Protein AF-A0A9W8H7Q9-F1 (afdb_monomer_lite)

pLDDT: mean 82.77, std 19.24, range [24.05, 98.38]

Foldseek 3Di:
DEKEAEPLQLLVLLLCLQQVVSVVPYDYHYDYPAFIWDDDPNDIDTHDLRVSCVCCVPRNVVQCADDPVLNVQLSVLLVLLPDDDLVSLLVVLVVQLVCQPPALASGDPDHHSSLSNSLSSCQVVLLPDDLQVLLVSLRSNNNNLVSCVVGDPSSCVSSVHDDRDHDSDDPDDDDPDDDDDDDDDDDDDDDDDDDDDDDDDDDDDDDDDDDDDDPDPLPDQDPLQWFKAKKFWADWDQDPQDQQKIWTFIQQVDPGTFTAIDRCNLADPPVRRHGAIFMKGQAEDWDDDPNDTGRIYTAWDAAPVRNHIWGQHADPPGDRNQTKDWAPCPPRHHDNHDDVVSCSCVVFVVQWDADQVQFTFGQDPVRDTTTTHGPNHTGGTDFHHDNDPPQGDDPCLLVLLLVLLVVLLVLLVVQPDPPFPVSVVSNVLSVQLNVLSVVDPDQVSSCVSSVQDGSSSSSVVSVVSSVVSVVCSVVVVSDDDPDHDDPPPPVDPDPDPPDD

Structure (mmCIF, N/CA/C/O backbone):
data_AF-A0A9W8H7Q9-F1
#
_entry.id   AF-A0A9W8H7Q9-F1
#
loop_
_atom_site.group_PDB
_atom_site.id
_atom_site.type_symbol
_atom_site.label_atom_id
_atom_site.label_alt_id
_atom_site.label_comp_id
_atom_site.label_asym_id
_atom_site.label_entity_id
_atom_site.label_seq_id
_atom_site.pdbx_PDB_ins_code
_atom_site.Cartn_x
_atom_site.Cartn_y
_atom_site.Cartn_z
_atom_site.occupancy
_atom_site.B_iso_or_equiv
_atom_site.auth_seq_id
_atom_site.auth_comp_id
_atom_site.auth_asym_id
_atom_site.auth_atom_id
_atom_site.pdbx_PDB_model_num
ATOM 1 N N . MET A 1 1 ? -44.381 7.129 5.280 1.00 73.38 1 MET A N 1
ATOM 2 C CA . MET A 1 1 ? -42.991 7.077 4.782 1.00 73.38 1 MET A CA 1
ATOM 3 C C . MET A 1 1 ? -42.941 5.953 3.773 1.00 73.38 1 MET A C 1
ATOM 5 O O . MET A 1 1 ? -43.481 4.890 4.063 1.00 73.38 1 MET A O 1
ATOM 9 N N . SER A 1 2 ? -42.397 6.198 2.588 1.00 77.12 2 SER A N 1
ATOM 10 C CA . SER A 1 2 ? -42.351 5.195 1.519 1.00 77.12 2 SER A CA 1
ATOM 11 C C . SER A 1 2 ? -40.926 5.067 1.012 1.00 77.12 2 SER A C 1
ATOM 13 O O . SER A 1 2 ? -40.323 6.066 0.605 1.00 77.12 2 SER A O 1
ATOM 15 N N . ALA A 1 3 ? -40.406 3.846 1.035 1.00 80.56 3 ALA A N 1
ATOM 16 C CA . ALA A 1 3 ? -39.130 3.496 0.440 1.00 80.56 3 ALA A CA 1
ATOM 17 C C . ALA A 1 3 ? -39.397 2.688 -0.830 1.00 80.56 3 ALA A C 1
ATOM 19 O O . ALA A 1 3 ? -40.058 1.655 -0.790 1.00 80.56 3 ALA A O 1
ATOM 20 N N . PHE A 1 4 ? -38.858 3.142 -1.954 1.00 84.62 4 PHE A N 1
ATOM 21 C CA . PHE A 1 4 ? -38.857 2.373 -3.191 1.00 84.62 4 PHE A CA 1
ATOM 22 C C . PHE A 1 4 ? -37.438 1.864 -3.385 1.00 84.62 4 PHE A C 1
ATOM 24 O O . PHE A 1 4 ? -36.545 2.645 -3.713 1.00 84.62 4 PHE A O 1
ATOM 31 N N . ILE A 1 5 ? -37.209 0.583 -3.121 1.00 83.69 5 ILE A N 1
ATOM 32 C CA . ILE A 1 5 ? -35.867 -0.002 -3.184 1.00 83.69 5 ILE A CA 1
ATOM 33 C C . ILE A 1 5 ? -35.759 -0.806 -4.471 1.00 83.69 5 ILE A C 1
ATOM 35 O O . ILE A 1 5 ? -36.612 -1.650 -4.766 1.00 83.69 5 ILE A O 1
ATOM 39 N N . ALA A 1 6 ? -34.714 -0.536 -5.251 1.00 83.62 6 ALA A N 1
ATOM 40 C CA . ALA A 1 6 ? -34.483 -1.251 -6.492 1.00 83.62 6 ALA A CA 1
ATOM 41 C C . ALA A 1 6 ? -34.314 -2.750 -6.214 1.00 83.62 6 ALA A C 1
ATOM 43 O O . ALA A 1 6 ? -33.698 -3.169 -5.229 1.00 83.62 6 ALA A O 1
ATOM 44 N N . SER A 1 7 ? -34.853 -3.592 -7.092 1.00 79.56 7 SER A N 1
ATOM 45 C CA . SER A 1 7 ? -34.842 -5.045 -6.882 1.00 79.56 7 SER A CA 1
ATOM 46 C C . SER A 1 7 ? -33.426 -5.633 -6.791 1.00 79.56 7 SER A C 1
ATOM 48 O O . SER A 1 7 ? -33.224 -6.641 -6.115 1.00 79.56 7 SER A O 1
ATOM 50 N N . ASN A 1 8 ? -32.448 -4.984 -7.418 1.00 82.00 8 ASN A N 1
ATOM 51 C CA . ASN A 1 8 ? -31.030 -5.335 -7.399 1.00 82.00 8 ASN A CA 1
ATOM 52 C C . ASN A 1 8 ? -30.219 -4.644 -6.282 1.00 82.00 8 ASN A C 1
ATOM 54 O O . ASN A 1 8 ? -29.043 -4.963 -6.122 1.00 82.00 8 ASN A O 1
ATOM 58 N N . ASP A 1 9 ? -30.807 -3.726 -5.508 1.00 87.56 9 ASP A N 1
ATOM 59 C CA . ASP A 1 9 ? -30.118 -3.015 -4.424 1.00 87.56 9 ASP A CA 1
ATOM 60 C C . ASP A 1 9 ? -30.154 -3.835 -3.128 1.00 87.56 9 ASP A C 1
ATOM 62 O O . ASP A 1 9 ? -30.951 -3.620 -2.212 1.00 87.56 9 ASP A O 1
ATOM 66 N N . VAL A 1 10 ? -29.290 -4.848 -3.093 1.00 90.00 10 VAL A N 1
ATOM 67 C CA . VAL A 1 10 ? -29.153 -5.771 -1.961 1.00 90.00 10 VAL A CA 1
ATOM 68 C C . VAL A 1 10 ? -28.704 -5.038 -0.693 1.00 90.00 10 VAL A C 1
ATOM 70 O O . VAL A 1 10 ? -29.176 -5.356 0.397 1.00 90.00 10 VAL A O 1
ATOM 73 N N . ALA A 1 11 ? -27.837 -4.030 -0.829 1.00 91.81 11 ALA A N 1
ATOM 74 C CA . ALA A 1 11 ? -27.302 -3.263 0.291 1.00 91.81 11 ALA A CA 1
ATOM 75 C C . ALA A 1 11 ? -28.402 -2.506 1.054 1.00 91.81 11 ALA A C 1
ATOM 77 O O . ALA A 1 11 ? -28.468 -2.601 2.280 1.00 91.81 11 ALA A O 1
ATOM 78 N N . LEU A 1 12 ? -29.304 -1.804 0.357 1.00 91.25 12 LEU A N 1
ATOM 79 C CA . LEU A 1 12 ? -30.413 -1.113 1.024 1.00 91.25 12 LEU A CA 1
ATOM 80 C C . LEU A 1 12 ? -31.456 -2.067 1.603 1.00 91.25 12 LEU A C 1
ATOM 82 O O . LEU A 1 12 ? -31.967 -1.804 2.691 1.00 91.25 12 LEU A O 1
ATOM 86 N N . LYS A 1 13 ? -31.763 -3.174 0.915 1.00 91.06 13 LYS A N 1
ATOM 87 C CA . LYS A 1 13 ? -32.662 -4.205 1.462 1.00 91.06 13 LYS A CA 1
ATOM 88 C C . LYS A 1 13 ? -32.124 -4.746 2.783 1.00 91.06 13 LYS A C 1
ATOM 90 O O . LYS A 1 13 ? -32.875 -4.851 3.751 1.00 91.06 13 LYS A O 1
ATOM 95 N N . LEU A 1 14 ? -30.822 -5.029 2.825 1.00 92.88 14 LEU A N 1
ATOM 96 C CA . LEU A 1 14 ? -30.144 -5.481 4.031 1.00 92.88 14 LEU A CA 1
ATOM 97 C C . LEU A 1 14 ? -30.179 -4.419 5.128 1.00 92.88 14 LEU A C 1
ATOM 99 O O . LEU A 1 14 ? -30.533 -4.743 6.257 1.00 92.88 14 LEU A O 1
ATOM 103 N N . LEU A 1 15 ? -29.861 -3.162 4.811 1.00 93.00 15 LEU A N 1
ATOM 104 C CA . LEU A 1 15 ? -29.876 -2.073 5.787 1.00 93.00 15 LEU A CA 1
ATOM 105 C C . LEU A 1 15 ? -31.259 -1.890 6.423 1.00 93.00 15 LEU A C 1
ATOM 107 O O . LEU A 1 15 ? -31.368 -1.872 7.646 1.00 93.00 15 LEU A O 1
ATOM 111 N N . VAL A 1 16 ? -32.321 -1.804 5.613 1.00 91.44 16 VAL A N 1
ATOM 112 C CA . VAL A 1 16 ? -33.691 -1.636 6.129 1.00 91.44 16 VAL A CA 1
ATOM 113 C C . VAL A 1 16 ? -34.105 -2.822 6.993 1.00 91.44 16 VAL A C 1
ATOM 115 O O . VAL A 1 16 ? -34.682 -2.622 8.060 1.00 91.44 16 VAL A O 1
ATOM 118 N N . ALA A 1 17 ? -33.774 -4.046 6.578 1.00 90.19 17 ALA A N 1
ATOM 119 C CA . ALA A 1 17 ? -34.081 -5.242 7.353 1.00 90.19 17 ALA A CA 1
ATOM 120 C C . ALA A 1 17 ? -33.256 -5.349 8.651 1.00 90.19 17 ALA A C 1
ATOM 122 O O . ALA A 1 17 ? -33.710 -5.960 9.616 1.00 90.19 17 ALA A O 1
ATOM 123 N N . SER A 1 18 ? -32.069 -4.737 8.691 1.00 89.44 18 SER A N 1
ATOM 124 C CA . SER A 1 18 ? -31.174 -4.744 9.855 1.00 89.44 18 SER A CA 1
ATOM 125 C C . SER A 1 18 ? -31.564 -3.718 10.922 1.00 89.44 18 SER A C 1
ATOM 127 O O . SER A 1 18 ? -31.099 -3.821 12.053 1.00 89.44 18 SER A O 1
ATOM 129 N N . ILE A 1 19 ? -32.427 -2.749 10.596 1.00 89.31 19 ILE A N 1
ATOM 130 C CA . ILE A 1 19 ? -32.910 -1.719 11.521 1.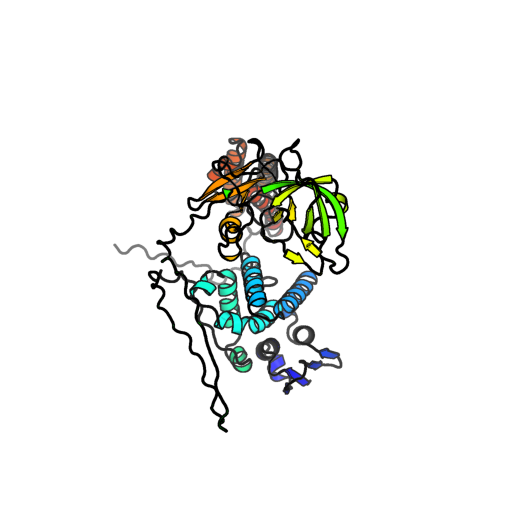00 89.31 19 ILE A CA 1
ATOM 131 C C . ILE A 1 19 ? -34.376 -2.030 11.884 1.00 89.31 19 ILE A C 1
ATOM 133 O O . ILE A 1 19 ? -35.277 -1.731 11.095 1.00 89.31 19 ILE A O 1
ATOM 137 N N . PRO A 1 20 ? -34.675 -2.579 13.081 1.00 84.38 20 PRO A N 1
ATOM 138 C CA . PRO A 1 20 ? -36.015 -3.074 13.414 1.00 84.38 20 PRO A CA 1
ATOM 139 C C . PRO A 1 20 ? -37.133 -2.031 13.279 1.00 84.38 20 PRO A C 1
ATOM 141 O O . PRO A 1 20 ? -38.210 -2.344 12.778 1.00 84.38 20 PRO A O 1
ATOM 144 N N . ARG A 1 21 ? -36.876 -0.776 13.683 1.00 84.50 21 ARG A N 1
ATOM 145 C CA . ARG A 1 21 ? -37.845 0.327 13.539 1.00 84.50 21 ARG A CA 1
ATOM 146 C C . ARG A 1 21 ? -38.095 0.690 12.078 1.00 84.50 21 ARG A C 1
ATOM 148 O O . ARG A 1 21 ? -39.245 0.844 11.683 1.00 84.50 21 ARG A O 1
ATOM 155 N N . ALA A 1 22 ? -37.040 0.758 11.268 1.00 84.19 22 ALA A N 1
ATOM 156 C CA . ALA A 1 22 ? -37.161 1.025 9.840 1.00 84.19 22 ALA A CA 1
ATOM 157 C C . ALA A 1 22 ? -37.962 -0.089 9.147 1.00 84.19 22 ALA A C 1
ATOM 159 O O . ALA A 1 22 ? -38.896 0.204 8.407 1.00 84.19 22 ALA A O 1
ATOM 160 N N . SER A 1 23 ? -37.673 -1.358 9.457 1.00 80.62 23 SER A N 1
ATOM 161 C CA . SER A 1 23 ? -38.410 -2.509 8.918 1.00 80.62 23 SER A CA 1
ATOM 162 C C . SER A 1 23 ? -39.893 -2.537 9.313 1.00 80.62 23 SER A C 1
ATOM 164 O O . SER A 1 23 ? -40.669 -3.197 8.625 1.00 80.62 23 SER A O 1
ATOM 166 N N . ALA A 1 24 ? -40.285 -1.892 10.416 1.00 81.00 24 ALA A N 1
ATOM 167 C CA . ALA A 1 24 ? -41.674 -1.834 10.875 1.00 81.00 24 ALA A CA 1
ATOM 168 C C . ALA A 1 24 ? -42.441 -0.621 10.320 1.00 81.00 24 ALA A C 1
ATOM 170 O O . ALA A 1 24 ? -43.643 -0.714 10.076 1.00 81.00 24 ALA A O 1
ATOM 171 N N . GLU A 1 25 ? -41.765 0.515 10.138 1.00 80.81 25 GLU A N 1
ATOM 172 C CA . GLU A 1 25 ? -42.393 1.796 9.784 1.00 80.81 25 GLU A CA 1
ATOM 173 C C . GLU A 1 25 ? -42.346 2.126 8.284 1.00 80.81 25 GLU A C 1
ATOM 175 O O . GLU A 1 25 ? -43.153 2.930 7.805 1.00 80.81 25 GLU A O 1
ATOM 180 N N . LEU A 1 26 ? -41.410 1.541 7.530 1.00 80.69 26 LEU A N 1
ATOM 181 C CA . LEU A 1 26 ? -41.271 1.786 6.095 1.00 80.69 26 LEU A CA 1
ATOM 182 C C . LEU A 1 26 ? -42.074 0.769 5.289 1.00 80.69 26 LEU A C 1
ATOM 184 O O . LEU A 1 26 ? -41.802 -0.430 5.319 1.00 80.69 26 LEU A O 1
ATOM 188 N N . ALA A 1 27 ? -43.001 1.270 4.474 1.00 74.56 27 ALA A N 1
ATOM 189 C CA . ALA A 1 27 ? -43.502 0.504 3.343 1.00 74.56 27 ALA A CA 1
ATOM 190 C C . ALA A 1 27 ? -42.384 0.423 2.292 1.00 74.56 27 ALA A C 1
ATOM 192 O O . ALA A 1 27 ? -41.976 1.455 1.747 1.00 74.56 27 ALA A O 1
ATOM 193 N N . VAL A 1 28 ? -41.855 -0.784 2.072 1.00 76.00 28 VAL A N 1
ATOM 194 C CA . VAL A 1 28 ? -40.809 -1.058 1.082 1.00 76.00 28 VAL A CA 1
ATOM 195 C C . VAL A 1 28 ? -41.449 -1.661 -0.160 1.00 76.00 28 VAL A C 1
ATOM 197 O O . VAL A 1 28 ? -41.816 -2.835 -0.164 1.00 76.00 28 VAL A O 1
ATOM 200 N N . ASP A 1 29 ? -41.534 -0.866 -1.220 1.00 76.38 29 ASP A N 1
ATOM 201 C CA . ASP A 1 29 ? -41.962 -1.337 -2.532 1.00 76.38 29 ASP A CA 1
ATOM 202 C C . ASP A 1 29 ? -40.732 -1.690 -3.373 1.00 76.38 29 ASP A C 1
ATOM 204 O O . ASP A 1 29 ? -39.842 -0.861 -3.596 1.00 76.38 29 ASP A O 1
ATOM 208 N N . ALA A 1 30 ? -40.674 -2.933 -3.850 1.00 73.62 30 ALA A N 1
ATOM 209 C CA . ALA A 1 30 ? -39.651 -3.347 -4.799 1.00 73.62 30 ALA A CA 1
ATOM 210 C C . ALA A 1 30 ? -39.987 -2.788 -6.187 1.00 73.62 30 ALA A C 1
ATOM 212 O O . ALA A 1 30 ? -41.054 -3.063 -6.737 1.00 73.62 30 ALA A O 1
ATOM 213 N N . VAL A 1 31 ? -39.063 -2.030 -6.771 1.00 75.94 31 VAL A N 1
ATOM 214 C CA . VAL A 1 31 ? -39.193 -1.499 -8.136 1.00 75.94 31 VAL A CA 1
ATOM 215 C C . VAL A 1 31 ? -38.207 -2.195 -9.071 1.00 75.94 31 VAL A C 1
ATOM 217 O O . VAL A 1 31 ? -37.056 -2.457 -8.707 1.00 75.94 31 VAL A O 1
ATOM 220 N N . SER A 1 32 ? -38.669 -2.528 -10.279 1.00 67.12 32 SER A N 1
ATOM 221 C CA . SER A 1 32 ? -37.803 -2.952 -11.386 1.00 67.12 32 SER A CA 1
ATOM 222 C C . SER A 1 32 ? -37.336 -1.710 -12.141 1.00 67.12 32 SER A C 1
ATOM 224 O O . SER A 1 32 ? -38.146 -0.829 -12.424 1.00 67.12 32 SER A O 1
ATOM 226 N N . ASP A 1 33 ? -36.042 -1.640 -12.451 1.00 59.62 33 ASP A N 1
ATOM 227 C CA . ASP A 1 33 ? -35.438 -0.648 -13.357 1.00 59.62 33 ASP A CA 1
ATOM 228 C C . ASP A 1 33 ? -35.464 0.830 -12.907 1.00 59.62 33 ASP A C 1
ATOM 230 O O . ASP A 1 33 ? -35.245 1.730 -13.719 1.00 59.62 33 ASP A O 1
ATOM 234 N N . GLN A 1 34 ? -35.671 1.109 -11.613 1.00 69.81 34 GLN A N 1
ATOM 235 C CA . GLN A 1 34 ? -35.551 2.458 -11.036 1.00 69.81 34 GLN A CA 1
ATOM 236 C C . GLN A 1 34 ? -34.492 2.513 -9.933 1.00 69.81 34 GLN A C 1
ATOM 238 O O . GLN A 1 34 ? -34.302 1.544 -9.204 1.00 69.81 34 GLN A O 1
ATOM 243 N N . LEU A 1 35 ? -33.815 3.661 -9.802 1.00 80.19 35 LEU A N 1
ATOM 244 C CA . LEU A 1 35 ? -32.913 3.939 -8.682 1.00 80.19 35 LEU A CA 1
ATOM 245 C C . LEU A 1 35 ? -33.676 3.877 -7.355 1.00 80.19 35 LEU A C 1
ATOM 247 O O . LEU A 1 35 ? -34.804 4.366 -7.256 1.00 80.19 35 LEU A O 1
ATOM 251 N N . SER A 1 36 ? -33.031 3.321 -6.329 1.00 88.06 36 SER A N 1
ATOM 252 C CA . SER A 1 36 ? -33.577 3.315 -4.977 1.00 88.06 36 SER A CA 1
ATOM 253 C C . SER A 1 36 ? -33.817 4.745 -4.493 1.00 88.06 36 SER A C 1
ATOM 255 O O . SER A 1 36 ? -32.938 5.601 -4.616 1.00 88.06 36 SER A O 1
ATOM 257 N N . ARG A 1 37 ? -34.996 5.009 -3.934 1.00 88.94 37 ARG A N 1
ATOM 258 C CA . ARG A 1 37 ? -35.395 6.327 -3.431 1.00 88.94 37 ARG A CA 1
ATOM 259 C C . ARG A 1 37 ? -36.147 6.214 -2.113 1.00 88.94 37 ARG A C 1
ATOM 261 O O . ARG A 1 37 ? -36.898 5.262 -1.887 1.00 88.94 37 ARG A O 1
ATOM 268 N N . LEU A 1 38 ? -35.986 7.225 -1.275 1.00 88.25 38 LEU A N 1
ATOM 269 C CA . LEU A 1 38 ? -36.672 7.348 0.004 1.00 88.25 38 LEU A CA 1
ATOM 270 C C . LEU A 1 38 ? -37.285 8.738 0.120 1.00 88.25 38 LEU A C 1
ATOM 272 O O . LEU A 1 38 ? -36.597 9.735 -0.099 1.00 88.25 38 LEU A O 1
ATOM 276 N N . ASP A 1 39 ? -38.570 8.776 0.469 1.00 85.38 39 ASP A N 1
ATOM 277 C CA . ASP A 1 39 ? -39.268 9.998 0.863 1.00 85.38 39 ASP A CA 1
ATOM 278 C C . ASP A 1 39 ? -39.639 9.903 2.344 1.00 85.38 39 ASP A C 1
ATOM 280 O O . ASP A 1 39 ? -40.412 9.026 2.773 1.00 85.38 39 ASP A O 1
ATOM 284 N N . LEU A 1 40 ? -39.005 10.765 3.133 1.00 82.00 40 LEU A N 1
ATOM 285 C CA . LEU A 1 40 ? -39.048 10.716 4.579 1.00 82.00 40 LEU A CA 1
ATOM 286 C C . LEU A 1 40 ? -39.040 12.135 5.152 1.00 82.00 40 LEU A C 1
ATOM 288 O O . LEU A 1 40 ? -38.120 12.908 4.916 1.00 82.00 40 LEU A O 1
ATOM 292 N N . ASP A 1 41 ? -40.094 12.475 5.897 1.00 79.00 41 ASP A N 1
ATOM 293 C CA . ASP A 1 41 ? -40.294 13.778 6.549 1.00 79.00 41 ASP A CA 1
ATOM 294 C C . ASP A 1 41 ? -40.101 14.996 5.615 1.00 79.00 41 ASP A C 1
ATOM 296 O O . ASP A 1 41 ? -39.618 16.048 6.027 1.00 79.00 41 ASP A O 1
ATOM 300 N N . GLY A 1 42 ? -40.479 14.859 4.337 1.00 78.69 42 GLY A N 1
ATOM 301 C CA . GLY A 1 42 ? -40.336 15.912 3.323 1.00 78.69 42 GLY A CA 1
ATOM 302 C C . GLY A 1 42 ? -38.934 16.024 2.714 1.00 78.69 42 GLY A C 1
ATOM 303 O O . GLY A 1 42 ? -38.706 16.893 1.871 1.00 78.69 42 GLY A O 1
ATOM 304 N N . GLN A 1 43 ? -38.000 15.153 3.105 1.00 83.88 43 GLN A N 1
ATOM 305 C CA . GLN A 1 43 ? -36.700 14.993 2.465 1.00 83.88 43 GLN A CA 1
ATOM 306 C C . GLN A 1 43 ? -36.738 13.823 1.484 1.00 83.88 43 GLN A C 1
ATOM 308 O O . GLN A 1 43 ? -37.129 12.705 1.825 1.00 83.88 43 GLN A O 1
ATOM 313 N N . ARG A 1 44 ? -36.287 14.087 0.256 1.00 86.69 44 ARG A N 1
ATOM 314 C CA . ARG A 1 44 ? -36.160 13.083 -0.798 1.00 86.69 44 ARG A CA 1
ATOM 315 C C . ARG A 1 44 ? -34.691 12.752 -1.022 1.00 86.69 44 ARG A C 1
ATOM 317 O O . ARG A 1 44 ? -33.902 13.645 -1.324 1.00 86.69 44 ARG A O 1
ATOM 324 N N . ALA A 1 45 ? -34.349 11.472 -0.920 1.00 88.81 45 ALA A N 1
ATOM 325 C CA . ALA A 1 45 ? -33.029 10.942 -1.245 1.00 88.81 45 ALA A CA 1
ATOM 326 C C . ALA A 1 45 ? -33.126 9.919 -2.383 1.00 88.81 45 ALA A C 1
ATOM 328 O O . ALA A 1 45 ? -34.059 9.115 -2.422 1.00 88.81 45 ALA A O 1
ATOM 329 N N . GLU A 1 46 ? -32.150 9.939 -3.291 1.00 88.88 46 GLU A N 1
ATOM 330 C CA . GLU A 1 46 ? -32.044 9.009 -4.419 1.00 88.88 46 GLU A CA 1
ATOM 331 C C . GLU A 1 46 ? -30.638 8.404 -4.478 1.00 88.88 46 GLU A C 1
ATOM 333 O O . GLU A 1 46 ? -29.643 9.090 -4.250 1.00 88.88 46 GLU A O 1
ATOM 338 N N . GLY A 1 47 ? -30.564 7.111 -4.788 1.00 86.81 47 GLY A N 1
ATOM 339 C CA . GLY A 1 47 ? -29.331 6.332 -4.783 1.00 86.81 47 GLY A CA 1
ATOM 340 C C . GLY A 1 47 ? -29.019 5.698 -3.424 1.00 86.81 47 GLY A C 1
ATOM 341 O O . GLY A 1 47 ? -29.360 6.224 -2.364 1.00 86.81 47 GLY A O 1
ATOM 342 N N . THR A 1 48 ? -28.337 4.552 -3.468 1.00 87.88 48 THR A N 1
ATOM 343 C CA . THR A 1 48 ? -28.006 3.709 -2.308 1.00 87.88 48 THR A CA 1
ATOM 344 C C . THR A 1 48 ? -27.386 4.510 -1.163 1.00 87.88 48 THR A C 1
ATOM 346 O O . THR A 1 48 ? -27.852 4.422 -0.030 1.00 87.88 48 THR A O 1
ATOM 349 N N . ASN A 1 49 ? -26.386 5.351 -1.449 1.00 90.44 49 ASN A N 1
ATOM 350 C CA . ASN A 1 49 ? -25.645 6.052 -0.400 1.00 90.44 49 ASN A CA 1
ATOM 351 C C . ASN A 1 49 ? -26.478 7.128 0.303 1.00 90.44 49 ASN A C 1
ATOM 353 O O . ASN A 1 49 ? -26.518 7.165 1.531 1.00 90.44 49 ASN A O 1
ATOM 357 N N . SER A 1 50 ? -27.172 7.974 -0.460 1.00 90.50 50 SER A N 1
ATOM 358 C CA . SER A 1 50 ? -28.003 9.043 0.102 1.00 90.50 50 SER A CA 1
ATOM 359 C C . SER A 1 50 ? -29.192 8.482 0.879 1.00 90.50 50 SER A C 1
ATOM 361 O O . SER A 1 50 ? -29.516 8.984 1.954 1.00 90.50 50 SER A O 1
ATOM 363 N N . VAL A 1 51 ? -29.810 7.406 0.380 1.00 91.69 51 VAL A N 1
ATOM 364 C CA . VAL A 1 51 ? -30.897 6.722 1.091 1.00 91.69 51 VAL A CA 1
ATOM 365 C C . VAL A 1 51 ? -30.389 6.084 2.387 1.00 91.69 51 VAL A C 1
ATOM 367 O O . VAL A 1 51 ? -31.018 6.258 3.428 1.00 91.69 51 VAL A O 1
ATOM 370 N N . ALA A 1 52 ? -29.240 5.403 2.362 1.00 92.75 52 ALA A N 1
ATOM 371 C CA . ALA A 1 52 ? -28.652 4.790 3.552 1.00 92.75 52 ALA A CA 1
ATOM 372 C C . ALA A 1 52 ? -28.313 5.822 4.641 1.00 92.75 52 ALA A C 1
ATOM 374 O O . ALA A 1 52 ? -28.617 5.600 5.812 1.00 92.75 52 ALA A O 1
ATOM 375 N N . GLN A 1 53 ? -27.748 6.972 4.257 1.00 91.88 53 GLN A N 1
ATOM 376 C CA . GLN A 1 53 ? -27.456 8.065 5.189 1.00 91.88 53 GLN A CA 1
ATOM 377 C C . GLN A 1 53 ? -28.727 8.656 5.808 1.00 91.88 53 GLN A C 1
ATOM 379 O O . GLN A 1 53 ? -28.761 8.882 7.016 1.00 91.88 53 GLN A O 1
ATOM 384 N N . LEU A 1 54 ? -29.787 8.855 5.015 1.00 91.06 54 LEU A N 1
ATOM 385 C CA . LEU A 1 54 ? -31.066 9.366 5.517 1.00 91.06 54 LEU A CA 1
ATOM 386 C C . LEU A 1 54 ? -31.728 8.382 6.499 1.00 91.06 54 LEU A C 1
ATOM 388 O O . LEU A 1 54 ? -32.277 8.793 7.521 1.00 91.06 54 LEU A O 1
ATOM 392 N N . LEU A 1 55 ? -31.634 7.077 6.220 1.00 91.00 55 LEU A N 1
ATOM 393 C CA . LEU A 1 55 ? -32.121 6.024 7.115 1.00 91.00 55 LEU A CA 1
ATOM 394 C C . LEU A 1 55 ? -31.355 5.994 8.440 1.00 91.00 55 LEU A C 1
ATOM 396 O O . LEU A 1 55 ? -31.993 5.964 9.492 1.00 91.00 55 LEU A O 1
ATOM 400 N N . ALA A 1 56 ? -30.021 6.041 8.403 1.00 91.56 56 ALA A N 1
ATOM 401 C CA . ALA A 1 56 ? -29.208 6.106 9.617 1.00 91.56 56 ALA A CA 1
ATOM 402 C C . ALA A 1 56 ? -29.525 7.371 10.425 1.00 91.56 56 ALA A C 1
ATOM 404 O O . ALA A 1 56 ? -29.829 7.283 11.609 1.00 91.56 56 ALA A O 1
ATOM 405 N N . ALA A 1 57 ? -29.576 8.541 9.784 1.00 89.75 57 ALA A N 1
ATOM 406 C CA . ALA A 1 57 ? -29.857 9.805 10.465 1.00 89.75 57 ALA A CA 1
ATOM 407 C C . ALA A 1 57 ? -31.175 9.792 11.262 1.00 89.75 57 ALA A C 1
ATOM 409 O O . ALA A 1 57 ? -31.247 10.392 12.339 1.00 89.75 57 ALA A O 1
ATOM 410 N N . LYS A 1 58 ? -32.203 9.098 10.752 1.00 89.38 58 LYS A N 1
ATOM 411 C CA . LYS A 1 58 ? -33.498 8.973 11.429 1.00 89.38 58 LYS A CA 1
ATOM 412 C C . LYS A 1 58 ? -33.540 7.850 12.460 1.00 89.38 58 LYS A C 1
ATOM 414 O O . LYS A 1 5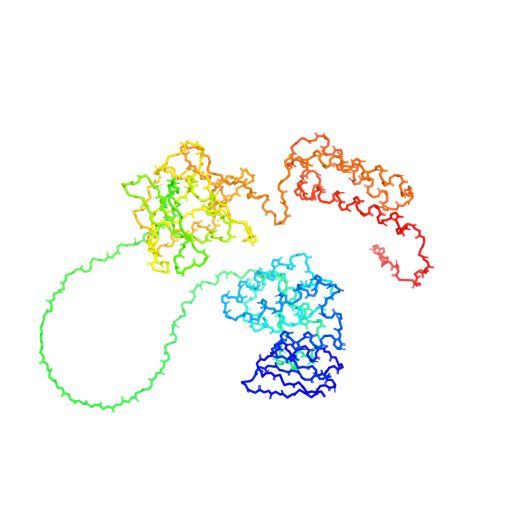8 ? -34.061 8.053 13.556 1.00 89.38 58 LYS A O 1
ATOM 419 N N . TYR A 1 59 ? -33.103 6.653 12.081 1.00 89.69 59 TYR A N 1
ATOM 420 C CA . TYR A 1 59 ? -33.396 5.442 12.845 1.00 89.69 59 TYR A CA 1
ATOM 421 C C . TYR A 1 59 ? -32.242 4.975 13.729 1.00 89.69 59 TYR A C 1
ATOM 423 O O . TYR A 1 59 ? -32.510 4.376 14.769 1.00 89.69 59 TYR A O 1
ATOM 431 N N . ASP A 1 60 ? -30.997 5.242 13.333 1.00 88.44 60 ASP A N 1
ATOM 432 C CA . ASP A 1 60 ? -29.800 4.860 14.082 1.00 88.44 60 ASP A CA 1
ATOM 433 C C . ASP A 1 60 ? -28.594 5.724 13.676 1.00 88.44 60 ASP A C 1
ATOM 435 O O . ASP A 1 60 ? -27.855 5.418 12.734 1.00 88.44 60 ASP A O 1
ATOM 439 N N . GLN A 1 61 ? -28.403 6.836 14.394 1.00 87.62 61 GLN A N 1
ATOM 440 C CA . GLN A 1 61 ? -27.318 7.780 14.113 1.00 87.62 61 GLN A CA 1
ATOM 441 C C . GLN A 1 61 ? -25.931 7.175 14.354 1.00 87.62 61 GLN A C 1
ATOM 443 O O . GLN A 1 61 ? -24.961 7.648 13.761 1.00 87.62 61 GLN A O 1
ATOM 448 N N . GLY A 1 62 ? -25.829 6.116 15.168 1.00 87.88 62 GLY A N 1
ATOM 449 C CA . GLY A 1 62 ? -24.567 5.425 15.426 1.00 87.88 62 GLY A CA 1
ATOM 450 C C . GLY A 1 62 ? -23.976 4.805 14.160 1.00 87.88 62 GLY A C 1
ATOM 451 O O . GLY A 1 62 ? -22.758 4.800 13.990 1.00 87.88 62 GLY A O 1
ATOM 452 N N . LEU A 1 63 ? -24.828 4.388 13.216 1.00 92.88 63 LEU A N 1
ATOM 453 C CA . LEU A 1 63 ? -24.388 3.805 11.946 1.00 92.88 63 LEU A CA 1
ATOM 454 C C . LEU A 1 63 ? -23.689 4.812 11.022 1.00 92.88 63 LEU A C 1
ATOM 456 O O . LEU A 1 63 ? -22.952 4.398 10.127 1.00 92.88 63 LEU A O 1
ATOM 460 N N . ALA A 1 64 ? -23.910 6.117 11.200 1.00 91.94 64 ALA A N 1
ATOM 461 C CA . ALA A 1 64 ? -23.318 7.138 10.339 1.00 91.94 64 ALA A CA 1
ATOM 462 C C . ALA A 1 64 ? -21.837 7.415 10.656 1.00 91.94 64 ALA A C 1
ATOM 464 O O . ALA A 1 64 ? -21.146 7.961 9.803 1.00 91.94 64 ALA A O 1
ATOM 465 N N . GLY A 1 65 ? -21.351 7.034 11.841 1.00 91.38 65 GLY A N 1
ATOM 466 C CA . GLY A 1 65 ? -20.012 7.358 12.342 1.00 91.38 65 GLY A CA 1
ATOM 467 C C . GLY A 1 65 ? -20.049 8.336 13.523 1.00 91.38 65 GLY A C 1
ATOM 468 O O . GLY A 1 65 ? -20.890 9.238 13.579 1.00 91.38 65 GLY A O 1
ATOM 469 N N . ALA A 1 66 ? -19.132 8.146 14.478 1.00 88.56 66 ALA A N 1
ATOM 470 C CA . ALA A 1 66 ? -19.135 8.843 15.769 1.00 88.56 66 ALA A CA 1
ATOM 471 C C . ALA A 1 66 ? -18.841 10.354 15.667 1.00 88.56 66 ALA A C 1
ATOM 473 O O . ALA A 1 66 ? -19.427 11.152 16.397 1.00 88.56 66 ALA A O 1
ATOM 474 N N . ASP A 1 67 ? -17.978 10.759 14.737 1.00 90.62 67 ASP A N 1
ATOM 475 C CA . ASP A 1 67 ? -17.579 12.148 14.501 1.00 90.62 67 ASP A CA 1
ATOM 476 C C . ASP A 1 67 ? -17.591 12.495 12.999 1.00 90.62 67 ASP A C 1
ATOM 478 O O . ASP A 1 67 ? -17.947 11.669 12.155 1.00 90.62 67 ASP A O 1
ATOM 482 N N . ASP A 1 68 ? -17.271 13.746 12.653 1.00 89.19 68 ASP A N 1
ATOM 483 C CA . ASP A 1 68 ? -17.276 14.215 11.258 1.00 89.19 68 ASP A CA 1
ATOM 484 C C . ASP A 1 68 ? -16.261 13.481 10.376 1.00 89.19 68 ASP A C 1
ATOM 486 O O . ASP A 1 68 ? -16.516 13.281 9.186 1.00 89.19 68 ASP A O 1
ATOM 490 N N . VAL A 1 69 ? -15.138 13.047 10.954 1.00 90.00 69 VAL A N 1
ATOM 491 C CA . VAL A 1 69 ? -14.102 12.302 10.233 1.00 90.00 69 VAL A CA 1
ATOM 492 C C . VAL A 1 69 ? -14.619 10.903 9.912 1.00 90.00 69 VAL A C 1
ATOM 494 O O . VAL A 1 69 ? -14.636 10.511 8.746 1.00 90.00 69 VAL A O 1
ATOM 497 N N . ALA A 1 70 ? -15.157 10.197 10.906 1.00 91.12 70 ALA A N 1
ATOM 498 C CA . ALA A 1 70 ? -15.776 8.890 10.733 1.00 91.12 70 ALA A CA 1
ATOM 499 C C . ALA A 1 70 ? -16.946 8.944 9.738 1.00 91.12 70 ALA A C 1
ATOM 501 O O . ALA A 1 70 ? -17.069 8.070 8.883 1.00 91.12 70 ALA A O 1
ATOM 502 N N . ARG A 1 71 ? -17.778 9.995 9.775 1.00 91.94 71 ARG A N 1
ATOM 503 C CA . ARG A 1 71 ? -18.860 10.199 8.792 1.00 91.94 71 ARG A CA 1
ATOM 504 C C . ARG A 1 71 ? -18.338 10.322 7.360 1.00 91.94 71 ARG A C 1
ATOM 506 O O . ARG A 1 71 ? -18.928 9.757 6.433 1.00 91.94 71 ARG A O 1
ATOM 513 N N . ALA A 1 72 ? -17.236 11.045 7.166 1.00 90.25 72 ALA A N 1
ATOM 514 C CA . ALA A 1 72 ? -16.601 11.174 5.860 1.00 90.25 72 ALA A CA 1
ATOM 515 C C . ALA A 1 72 ? -16.020 9.833 5.379 1.00 90.25 72 ALA A C 1
ATOM 517 O O . ALA A 1 72 ? -16.264 9.438 4.235 1.00 90.25 72 ALA A O 1
ATOM 518 N N . GLU A 1 73 ? -15.333 9.099 6.257 1.00 93.88 73 GLU A N 1
ATOM 519 C CA . GLU A 1 73 ? -14.790 7.770 5.950 1.00 93.88 73 GLU A CA 1
ATOM 520 C C . GLU A 1 73 ? -15.894 6.764 5.603 1.00 93.88 73 GLU A C 1
ATOM 522 O O . GLU A 1 73 ? -15.772 6.021 4.626 1.00 93.88 73 GLU A O 1
ATOM 527 N N . VAL A 1 74 ? -17.013 6.777 6.337 1.00 96.00 74 VAL A N 1
ATOM 528 C CA . VAL A 1 74 ? -18.179 5.929 6.047 1.00 96.00 74 VAL A CA 1
ATOM 529 C C . VAL A 1 74 ? -18.686 6.181 4.627 1.00 96.00 74 VAL A C 1
ATOM 531 O O . VAL A 1 74 ? -18.868 5.242 3.846 1.00 96.00 74 VAL A O 1
ATOM 534 N N . SER A 1 75 ? -18.851 7.453 4.258 1.00 92.38 75 SER A N 1
ATOM 535 C CA . SER A 1 75 ? -19.286 7.854 2.915 1.00 92.38 75 SER A CA 1
ATOM 536 C C . SER A 1 75 ? -18.304 7.409 1.822 1.00 92.38 75 SER A C 1
ATOM 538 O O . SER A 1 75 ? -18.711 6.926 0.754 1.00 92.38 75 SER A O 1
ATOM 540 N N . GLN A 1 76 ? -17.000 7.516 2.092 1.00 92.56 76 GLN A N 1
ATOM 541 C CA . GLN A 1 76 ? -15.951 7.069 1.180 1.00 92.56 76 GLN A CA 1
ATOM 542 C C . GLN A 1 76 ? -16.028 5.557 0.932 1.00 92.56 76 GLN A C 1
ATOM 544 O O . GLN A 1 76 ? -16.054 5.135 -0.228 1.00 92.56 76 GLN A O 1
ATOM 549 N N . TRP A 1 77 ? -16.130 4.743 1.985 1.00 94.88 77 TRP A N 1
ATOM 550 C CA . TRP A 1 77 ? -16.226 3.283 1.865 1.00 94.88 77 TRP A CA 1
ATOM 551 C C . TRP A 1 77 ? -17.467 2.837 1.099 1.00 94.88 77 TRP A C 1
ATOM 553 O O . TRP A 1 77 ? -17.363 2.019 0.179 1.00 94.88 77 TRP A O 1
ATOM 563 N N . MET A 1 78 ? -18.624 3.429 1.400 1.00 94.12 78 MET A N 1
ATOM 564 C CA . MET A 1 78 ? -19.860 3.155 0.665 1.00 94.12 78 MET A CA 1
ATOM 565 C C . MET A 1 78 ? -19.685 3.442 -0.833 1.00 94.12 78 MET A C 1
ATOM 567 O O . MET A 1 78 ? -20.022 2.606 -1.672 1.00 94.12 78 MET A O 1
ATOM 571 N N . THR A 1 79 ? -19.073 4.578 -1.178 1.00 91.12 79 THR A N 1
ATOM 572 C CA . THR A 1 79 ? -18.796 4.972 -2.569 1.00 91.12 79 THR A CA 1
ATOM 573 C C . THR A 1 79 ? -17.815 4.022 -3.260 1.00 91.12 79 THR A C 1
ATOM 575 O O . THR A 1 79 ? -18.037 3.625 -4.404 1.00 91.12 79 THR A O 1
ATOM 578 N N . MET A 1 80 ? -16.744 3.608 -2.580 1.00 89.38 80 MET A N 1
ATOM 579 C CA . MET A 1 80 ? -15.782 2.646 -3.128 1.00 89.38 80 MET A CA 1
ATOM 580 C C . MET A 1 80 ? -16.413 1.265 -3.356 1.00 89.38 80 MET A C 1
ATOM 582 O O . MET A 1 80 ? -16.107 0.613 -4.356 1.00 89.38 80 MET A O 1
ATOM 586 N N . SER A 1 81 ? -17.335 0.846 -2.484 1.00 91.12 81 SER A N 1
ATOM 587 C CA . SER A 1 81 ? -18.008 -0.456 -2.570 1.00 91.12 81 SER A CA 1
ATOM 588 C C . SER A 1 81 ? -19.009 -0.581 -3.724 1.00 91.12 81 SER A C 1
ATOM 590 O O . SER A 1 81 ? -19.300 -1.698 -4.165 1.00 91.12 81 SER A O 1
ATOM 592 N N . ALA A 1 82 ? -19.496 0.548 -4.245 1.00 85.19 82 ALA A N 1
ATOM 593 C CA . ALA A 1 82 ? -20.443 0.603 -5.357 1.00 85.19 82 ALA A CA 1
ATOM 594 C C . ALA A 1 82 ? -19.817 0.238 -6.720 1.00 85.19 82 ALA A C 1
ATOM 596 O O . ALA A 1 82 ? -20.531 0.107 -7.709 1.00 85.19 82 ALA A O 1
ATOM 597 N N . ARG A 1 83 ? -18.490 0.055 -6.797 1.00 74.62 83 ARG A N 1
ATOM 598 C CA . ARG A 1 83 ? -17.777 -0.344 -8.023 1.00 74.62 83 ARG A CA 1
ATOM 599 C C . ARG A 1 83 ? -18.187 -1.744 -8.502 1.00 74.62 83 ARG A C 1
ATOM 601 O O . ARG A 1 83 ? -18.425 -2.647 -7.694 1.00 74.62 83 ARG A O 1
ATOM 608 N N . HIS A 1 84 ? -18.236 -1.945 -9.821 1.00 71.25 84 HIS A N 1
ATOM 609 C CA . HIS A 1 84 ? -18.766 -3.158 -10.450 1.00 71.25 84 HIS A CA 1
ATOM 610 C C . HIS A 1 84 ? -17.738 -3.825 -11.374 1.00 71.25 84 HIS A C 1
ATOM 612 O O . HIS A 1 84 ? -17.079 -3.175 -12.173 1.00 71.25 84 HIS A O 1
ATOM 618 N N . GLY A 1 85 ? -17.665 -5.159 -11.328 1.00 73.50 85 GLY A N 1
ATOM 619 C CA . GLY A 1 85 ? -16.862 -5.969 -12.253 1.00 73.50 85 GLY A CA 1
ATOM 620 C C . GLY A 1 85 ? -15.823 -6.858 -11.552 1.00 73.50 85 GLY A C 1
ATOM 621 O O . GLY A 1 85 ? -15.370 -6.521 -10.460 1.00 73.50 85 GLY A O 1
ATOM 622 N N . PRO A 1 86 ? -15.416 -8.001 -12.141 1.00 74.88 86 PRO A N 1
ATOM 623 C CA . PRO A 1 86 ? -14.581 -8.989 -11.446 1.00 74.88 86 PRO A CA 1
ATOM 624 C C . PRO A 1 86 ? -13.199 -8.471 -11.020 1.00 74.88 86 PRO A C 1
ATOM 626 O O . PRO A 1 86 ? -12.760 -8.747 -9.907 1.00 74.88 86 PRO A O 1
ATOM 629 N N . ALA A 1 87 ? -12.524 -7.706 -11.885 1.00 76.19 87 ALA A N 1
ATOM 630 C CA . ALA A 1 87 ? -11.193 -7.166 -11.601 1.00 76.19 87 ALA A CA 1
ATOM 631 C C . ALA A 1 87 ? -11.238 -6.070 -10.525 1.00 76.19 87 ALA A C 1
ATOM 633 O O . ALA A 1 87 ? -10.425 -6.070 -9.604 1.00 76.19 87 ALA A O 1
ATOM 634 N N . GLU A 1 88 ? -12.229 -5.178 -10.600 1.00 82.75 88 GLU A N 1
ATOM 635 C CA . GLU A 1 88 ? -12.434 -4.131 -9.597 1.00 82.75 88 GLU A CA 1
ATOM 636 C C . GLU A 1 88 ? -12.835 -4.721 -8.242 1.00 82.75 88 GLU A C 1
ATOM 638 O O . GLU A 1 88 ? -12.310 -4.293 -7.219 1.00 82.75 88 GLU A O 1
ATOM 643 N N . ARG A 1 89 ? -13.698 -5.750 -8.225 1.00 87.56 89 ARG A N 1
ATOM 644 C CA . ARG A 1 89 ? -14.068 -6.490 -7.006 1.00 87.56 89 ARG A CA 1
ATOM 645 C C . ARG A 1 89 ? -12.861 -7.172 -6.367 1.00 87.56 89 ARG A C 1
ATOM 647 O O . ARG A 1 89 ? -12.734 -7.140 -5.147 1.00 87.56 89 ARG A O 1
ATOM 654 N N . GLN A 1 90 ? -11.967 -7.750 -7.171 1.00 87.69 90 GLN A N 1
ATOM 655 C CA . GLN A 1 90 ? -10.738 -8.355 -6.663 1.00 87.69 90 GLN A CA 1
ATOM 656 C C . GLN A 1 90 ? -9.807 -7.320 -6.035 1.00 87.69 90 GLN A C 1
ATOM 658 O O . GLN A 1 90 ? -9.350 -7.531 -4.913 1.00 87.69 90 GLN A O 1
ATOM 663 N N . LEU A 1 91 ? -9.551 -6.211 -6.732 1.00 87.69 91 LEU A N 1
ATOM 664 C CA . LEU A 1 91 ? -8.708 -5.138 -6.212 1.00 87.69 91 LEU A CA 1
ATOM 665 C C . LEU A 1 91 ? -9.309 -4.538 -4.937 1.00 87.69 91 LEU A C 1
ATOM 667 O O . LEU A 1 91 ? -8.616 -4.367 -3.942 1.00 87.69 91 LEU A O 1
ATOM 671 N N . PHE A 1 92 ? -10.618 -4.291 -4.935 1.00 92.94 92 PHE A N 1
ATOM 672 C CA . PHE A 1 92 ? -11.313 -3.742 -3.778 1.00 92.94 92 PHE A CA 1
ATOM 673 C C . PHE A 1 92 ? -11.288 -4.693 -2.573 1.00 92.94 92 PHE A C 1
ATOM 675 O O . PHE A 1 92 ? -11.079 -4.245 -1.451 1.00 92.94 92 PHE A O 1
ATOM 682 N N . ALA A 1 93 ? -11.413 -6.007 -2.785 1.00 93.25 93 ALA A N 1
ATOM 683 C CA . ALA A 1 93 ? -11.257 -6.987 -1.712 1.00 93.25 93 ALA A CA 1
ATOM 684 C C . ALA A 1 93 ? -9.836 -6.991 -1.120 1.00 93.25 93 ALA A C 1
ATOM 686 O O . ALA A 1 93 ? -9.693 -7.139 0.089 1.00 93.25 93 ALA A O 1
ATOM 687 N N . GLN A 1 94 ? -8.796 -6.779 -1.938 1.00 93.25 94 GLN A N 1
ATOM 688 C CA . GLN A 1 94 ? -7.418 -6.600 -1.453 1.00 93.25 94 GLN A CA 1
ATOM 689 C C . GLN A 1 94 ? -7.262 -5.298 -0.656 1.00 93.25 94 GLN A C 1
ATOM 691 O O . GLN A 1 94 ? -6.607 -5.294 0.383 1.00 93.25 94 GLN A O 1
ATOM 696 N N . THR A 1 95 ? -7.903 -4.209 -1.096 1.00 94.19 95 THR A N 1
ATOM 697 C CA . THR A 1 95 ? -7.942 -2.944 -0.346 1.00 94.19 95 THR A CA 1
ATOM 698 C C . THR A 1 95 ? -8.591 -3.127 1.025 1.00 94.19 95 THR A C 1
ATOM 700 O O . THR A 1 95 ? -8.032 -2.682 2.024 1.00 94.19 95 THR A O 1
ATOM 703 N N . ILE A 1 96 ? -9.739 -3.811 1.092 1.00 96.19 96 ILE A N 1
ATOM 704 C CA . ILE A 1 96 ? -10.409 -4.116 2.363 1.00 96.19 96 ILE A CA 1
ATOM 705 C C . ILE A 1 96 ? -9.515 -5.002 3.244 1.00 96.19 96 ILE A C 1
ATOM 707 O O . ILE A 1 96 ? -9.370 -4.730 4.433 1.00 96.19 96 ILE A O 1
ATOM 711 N N . ASP A 1 97 ? -8.891 -6.036 2.675 1.00 96.56 97 ASP A N 1
ATOM 712 C CA . ASP A 1 97 ? -8.025 -6.958 3.418 1.00 96.56 97 ASP A CA 1
ATOM 713 C C . ASP A 1 97 ? -6.830 -6.251 4.075 1.00 96.56 97 ASP A C 1
ATOM 715 O O . ASP A 1 97 ? -6.528 -6.502 5.244 1.00 96.56 97 ASP A O 1
ATOM 719 N N . GLY A 1 98 ? -6.191 -5.324 3.356 1.00 95.06 98 GLY A N 1
ATOM 720 C CA . GLY A 1 98 ? -5.121 -4.489 3.901 1.00 95.06 98 GLY A CA 1
ATOM 721 C C . GLY A 1 98 ? -5.624 -3.516 4.969 1.00 95.06 98 GLY A C 1
ATOM 722 O O . GLY A 1 98 ? -5.045 -3.433 6.051 1.00 95.06 98 GLY A O 1
ATOM 723 N N . HIS A 1 99 ? -6.740 -2.824 4.710 1.00 95.88 99 HIS A N 1
ATOM 724 C CA . HIS A 1 99 ? -7.321 -1.852 5.649 1.00 95.88 99 HIS A CA 1
ATOM 725 C C . HIS A 1 99 ? -7.705 -2.475 6.996 1.00 95.88 99 HIS A C 1
ATOM 727 O O . HIS A 1 99 ? -7.498 -1.875 8.056 1.00 95.88 99 HIS A O 1
ATOM 733 N N . LEU A 1 100 ? -8.233 -3.699 6.952 1.00 97.00 100 LEU A N 1
ATOM 734 C CA . LEU A 1 100 ? -8.699 -4.459 8.111 1.00 97.00 100 LEU A CA 1
ATOM 735 C C . LEU A 1 100 ? -7.602 -5.267 8.816 1.00 97.00 100 LEU A C 1
ATOM 737 O O . LEU A 1 100 ? -7.908 -6.028 9.738 1.00 97.00 100 LEU A O 1
ATOM 741 N N . ALA A 1 101 ? -6.335 -5.114 8.420 1.00 94.44 101 ALA A N 1
ATOM 742 C CA . ALA A 1 101 ? -5.215 -5.772 9.093 1.00 94.44 101 ALA A CA 1
ATOM 743 C C . ALA A 1 101 ? -5.082 -5.354 10.567 1.00 94.44 101 ALA A C 1
ATOM 745 O O . ALA A 1 101 ? -4.682 -6.165 11.397 1.00 94.44 101 ALA A O 1
ATOM 746 N N . GLN A 1 102 ? -5.461 -4.114 10.891 1.00 91.75 102 GLN A N 1
ATOM 747 C CA . GLN A 1 102 ? -5.424 -3.555 12.248 1.00 91.75 102 GLN A CA 1
ATOM 748 C C . GLN A 1 102 ? -6.798 -3.070 12.738 1.00 91.75 102 GLN A C 1
ATOM 750 O O . GLN A 1 102 ? -6.876 -2.361 13.735 1.00 91.75 102 GLN A O 1
ATOM 755 N N . ARG A 1 103 ? -7.890 -3.408 12.037 1.00 95.31 103 ARG A N 1
ATOM 756 C CA . ARG A 1 103 ? -9.234 -2.881 12.331 1.00 95.31 103 ARG A CA 1
ATOM 757 C C . ARG A 1 103 ? -10.282 -3.977 12.365 1.00 95.31 103 ARG A C 1
ATOM 759 O O . ARG A 1 103 ? -10.258 -4.893 11.544 1.00 95.31 103 ARG A O 1
ATOM 766 N N . THR A 1 104 ? -11.232 -3.872 13.288 1.00 95.06 104 THR A N 1
ATOM 767 C CA . THR A 1 104 ? -12.337 -4.834 13.395 1.00 95.06 104 THR A CA 1
ATOM 768 C C . THR A 1 104 ? -13.405 -4.579 12.333 1.00 95.06 104 THR A C 1
ATOM 770 O O . THR A 1 104 ? -13.787 -5.524 11.639 1.00 95.06 104 THR A O 1
ATOM 773 N N . PHE A 1 105 ? -13.812 -3.315 12.182 1.00 97.00 105 PHE A N 1
ATOM 774 C CA . PHE A 1 105 ? -14.791 -2.808 11.216 1.00 97.00 105 PHE A CA 1
ATOM 775 C C . PHE A 1 105 ? -14.137 -1.822 10.237 1.00 97.00 105 PHE A C 1
ATOM 777 O O . PHE A 1 105 ? -12.984 -1.423 10.419 1.00 97.00 105 PHE A O 1
ATOM 784 N N . LEU A 1 106 ? -14.847 -1.446 9.171 1.00 96.62 106 LEU A N 1
ATOM 785 C CA . LEU A 1 106 ? -14.312 -0.530 8.157 1.00 96.62 106 LEU A CA 1
ATOM 786 C C . LEU A 1 106 ? -14.073 0.881 8.709 1.00 96.62 106 LEU A C 1
ATOM 788 O O . LEU A 1 106 ? -13.098 1.520 8.308 1.00 96.62 106 LEU A O 1
ATOM 792 N N . VAL A 1 107 ? -14.927 1.349 9.623 1.00 96.94 107 VAL A N 1
ATOM 793 C CA . VAL A 1 107 ? -14.805 2.662 10.270 1.00 96.94 107 VAL A CA 1
ATOM 794 C C . VAL A 1 107 ? -15.160 2.545 11.750 1.00 96.94 107 VAL A C 1
ATOM 796 O O . VAL A 1 107 ? -16.262 2.129 12.093 1.00 96.94 107 VAL A O 1
ATOM 799 N N . GLY A 1 108 ? -14.239 2.954 12.625 1.00 91.88 108 GLY A N 1
ATOM 800 C CA . GLY A 1 108 ? -14.416 2.892 14.077 1.00 91.88 108 GLY A CA 1
ATOM 801 C C . GLY A 1 108 ? -14.426 1.470 14.658 1.00 91.88 108 GLY A C 1
ATOM 802 O O . GLY A 1 108 ? -13.995 0.507 14.026 1.00 91.88 108 GLY A O 1
ATOM 803 N N . GLU A 1 109 ? -14.917 1.360 15.895 1.00 90.94 109 GLU A N 1
ATOM 804 C CA . GLU A 1 109 ? -14.925 0.114 16.685 1.00 90.94 109 GLU A CA 1
ATOM 805 C C . GLU A 1 109 ? -16.271 -0.629 16.659 1.00 90.94 109 GLU A C 1
ATOM 807 O O . GLU A 1 109 ? -16.394 -1.724 17.207 1.00 90.94 109 GLU A O 1
ATOM 812 N N . LEU A 1 110 ? -17.294 -0.040 16.035 1.00 91.62 110 LEU A N 1
ATOM 813 C CA . LEU A 1 110 ? -18.650 -0.583 15.956 1.00 91.62 110 LEU A CA 1
ATOM 814 C C . LEU A 1 110 ? -19.084 -0.728 14.498 1.00 91.62 110 LEU A C 1
ATOM 816 O O . LEU A 1 110 ? -18.535 -0.086 13.610 1.00 91.62 110 LEU A O 1
ATOM 820 N N . LEU A 1 111 ? -20.100 -1.560 14.268 1.00 93.94 111 LEU A N 1
ATOM 821 C CA . LEU A 1 111 ? -20.706 -1.740 12.952 1.00 93.94 111 LEU A CA 1
ATOM 822 C C . LEU A 1 111 ? -21.290 -0.410 12.444 1.00 93.94 111 LEU A C 1
ATOM 824 O O . LEU A 1 111 ? -22.099 0.212 13.133 1.00 93.94 111 LEU A O 1
ATOM 828 N N . THR A 1 112 ? -20.926 -0.003 11.227 1.00 96.19 112 THR A N 1
ATOM 829 C CA . THR A 1 112 ? -21.422 1.231 10.591 1.00 96.19 112 THR A CA 1
ATOM 830 C C . THR A 1 112 ? -22.113 0.959 9.253 1.00 96.19 112 THR A C 1
ATOM 832 O O . THR A 1 112 ? -22.125 -0.165 8.740 1.00 96.19 112 THR A O 1
ATOM 835 N N . LEU A 1 113 ? -22.662 2.007 8.628 1.00 96.31 113 LEU A N 1
ATOM 836 C CA . LEU A 1 113 ? -23.149 1.950 7.247 1.00 96.31 113 LEU A CA 1
ATOM 837 C C . LEU A 1 113 ? -22.072 1.469 6.269 1.00 96.31 113 LEU A C 1
ATOM 839 O O . LEU A 1 113 ? -22.410 0.787 5.300 1.00 96.31 113 LEU A O 1
ATOM 843 N N . ALA A 1 114 ? -20.796 1.793 6.520 1.00 96.75 114 ALA A N 1
ATOM 844 C CA . ALA A 1 114 ? -19.695 1.323 5.689 1.00 96.75 114 ALA A CA 1
ATOM 845 C C . ALA A 1 114 ? -19.692 -0.203 5.632 1.00 96.75 114 ALA A C 1
ATOM 847 O O . ALA A 1 114 ? -19.611 -0.768 4.542 1.00 96.75 114 ALA A O 1
ATOM 848 N N . ASP A 1 115 ? -19.848 -0.864 6.779 1.00 97.44 115 ASP A N 1
ATOM 849 C CA . ASP A 1 115 ? -19.821 -2.318 6.878 1.00 97.44 115 ASP A CA 1
ATOM 850 C C . ASP A 1 115 ? -21.033 -2.956 6.204 1.00 97.44 115 ASP A C 1
ATOM 852 O O . ASP A 1 115 ? -20.872 -3.820 5.345 1.00 97.44 115 ASP A O 1
ATOM 856 N N . ILE A 1 116 ? -22.240 -2.492 6.537 1.00 95.62 116 ILE A N 1
ATOM 857 C CA . ILE A 1 116 ? -23.502 -3.073 6.052 1.00 95.62 116 ILE A CA 1
ATOM 858 C C . ILE A 1 116 ? -23.614 -2.947 4.527 1.00 95.62 116 ILE A C 1
ATOM 860 O O . ILE A 1 116 ? -23.916 -3.921 3.831 1.00 95.62 116 ILE A O 1
ATOM 864 N N . VAL A 1 117 ? -23.341 -1.754 3.991 1.00 95.25 117 VAL A N 1
ATOM 865 C CA . VAL A 1 117 ? -23.445 -1.484 2.550 1.00 95.25 117 VAL A CA 1
ATOM 866 C C . VAL A 1 117 ? -22.343 -2.206 1.785 1.00 95.25 117 VAL A C 1
ATOM 868 O O . VAL A 1 117 ? -22.619 -2.850 0.769 1.00 95.25 117 VAL A O 1
ATOM 871 N N . THR A 1 118 ? -21.104 -2.161 2.286 1.00 95.81 118 THR A N 1
ATOM 872 C CA . THR A 1 118 ? -19.985 -2.859 1.643 1.00 95.81 118 THR A CA 1
ATOM 873 C C . THR A 1 118 ? -20.218 -4.362 1.636 1.00 95.81 118 THR A C 1
ATOM 875 O O . THR A 1 118 ? -20.038 -4.988 0.593 1.00 95.81 118 THR A O 1
ATOM 878 N N . PHE A 1 119 ? -20.679 -4.936 2.750 1.00 96.38 119 PHE A N 1
ATOM 879 C CA . PHE A 1 119 ? -21.004 -6.355 2.863 1.00 96.38 119 PHE A CA 1
ATOM 880 C C . PHE A 1 119 ? -22.044 -6.782 1.825 1.00 96.38 119 PHE A C 1
ATOM 882 O O . PHE A 1 119 ? -21.791 -7.720 1.067 1.00 96.38 119 PHE A O 1
ATOM 889 N N . GLY A 1 120 ? -23.162 -6.054 1.715 1.00 93.44 120 GLY A N 1
ATOM 890 C CA . GLY A 1 120 ? -24.188 -6.333 0.705 1.00 93.44 120 GLY A CA 1
ATOM 891 C C . GLY A 1 120 ? -23.633 -6.279 -0.722 1.00 93.44 120 GLY A C 1
ATOM 892 O O . GLY A 1 120 ? -23.927 -7.148 -1.543 1.00 93.44 120 GLY A O 1
ATOM 893 N N . ASN A 1 121 ? -22.756 -5.313 -1.004 1.00 92.56 121 ASN A N 1
ATOM 894 C CA . ASN A 1 121 ? -22.142 -5.146 -2.319 1.00 92.56 121 ASN A CA 1
ATOM 895 C C . ASN A 1 121 ? -21.115 -6.243 -2.658 1.00 92.56 121 ASN A C 1
ATOM 897 O O . ASN A 1 121 ? -21.017 -6.649 -3.821 1.00 92.56 121 ASN A O 1
ATOM 901 N N . VAL A 1 122 ? -20.346 -6.737 -1.683 1.00 93.88 122 VAL A N 1
ATOM 902 C CA . VAL A 1 122 ? -19.307 -7.760 -1.910 1.00 93.88 122 VAL A CA 1
ATOM 903 C C . VAL A 1 122 ? -19.784 -9.200 -1.704 1.00 93.88 122 VAL A C 1
ATOM 905 O O . VAL A 1 122 ? -19.024 -10.123 -2.000 1.00 93.88 122 VAL A O 1
ATOM 908 N N . HIS A 1 123 ? -21.020 -9.415 -1.247 1.00 94.50 123 HIS A N 1
ATOM 909 C CA . HIS A 1 123 ? -21.556 -10.739 -0.903 1.00 94.50 123 HIS A CA 1
ATOM 910 C C . HIS A 1 123 ? -21.406 -11.770 -2.029 1.00 94.50 123 HIS A C 1
ATOM 912 O O . HIS A 1 123 ? -20.690 -12.759 -1.866 1.00 94.50 123 HIS A O 1
ATOM 918 N N . ALA A 1 124 ? -21.949 -11.476 -3.214 1.00 91.94 124 ALA A N 1
ATOM 919 C CA . ALA A 1 124 ? -21.857 -12.369 -4.374 1.00 91.94 124 ALA A CA 1
ATOM 920 C C . ALA A 1 124 ? -20.402 -12.648 -4.801 1.00 91.94 124 ALA A C 1
ATOM 922 O O . ALA A 1 124 ? -20.073 -13.729 -5.294 1.00 91.94 124 ALA A O 1
ATOM 923 N N . TYR A 1 125 ? -19.500 -11.679 -4.600 1.00 93.25 125 TYR A N 1
ATOM 924 C CA . TYR A 1 125 ? -18.080 -11.881 -4.871 1.00 93.25 125 TYR A CA 1
ATOM 925 C C . TYR A 1 125 ? -17.465 -12.860 -3.866 1.00 93.25 125 TYR A C 1
ATOM 927 O O . TYR A 1 125 ? -16.824 -13.819 -4.294 1.00 93.25 125 TYR A O 1
ATOM 935 N N . MET A 1 126 ? -17.703 -12.681 -2.562 1.00 94.38 126 MET A N 1
ATOM 936 C CA . MET A 1 126 ? -17.223 -13.597 -1.520 1.00 94.38 126 MET A CA 1
ATOM 937 C C . MET A 1 126 ? -17.734 -15.028 -1.736 1.00 94.38 126 MET A C 1
ATOM 939 O O . MET A 1 126 ? -16.959 -15.989 -1.653 1.00 94.38 126 MET A O 1
ATOM 943 N N . GLU A 1 127 ? -19.014 -15.173 -2.081 1.00 93.69 127 GLU A N 1
ATOM 944 C CA . GLU A 1 127 ? -19.628 -16.461 -2.407 1.00 93.69 127 GLU A CA 1
ATOM 945 C C . GLU A 1 127 ? -18.910 -17.147 -3.583 1.00 93.69 127 GLU A C 1
ATOM 947 O O . GLU A 1 127 ? -18.615 -18.340 -3.514 1.00 93.69 127 GLU A O 1
ATOM 952 N N . SER A 1 128 ? -18.512 -16.384 -4.606 1.00 92.44 128 SER A N 1
ATOM 953 C CA . SER A 1 128 ? -17.797 -16.906 -5.781 1.00 92.44 128 SER A CA 1
ATOM 954 C C . SER A 1 128 ? -16.350 -17.361 -5.518 1.00 92.44 128 SER A C 1
ATOM 956 O O . SER A 1 128 ? -15.766 -18.079 -6.337 1.00 92.44 128 SER A O 1
ATOM 958 N N . LEU A 1 129 ? -15.734 -16.947 -4.403 1.00 91.31 129 LEU A N 1
ATOM 959 C CA . LEU A 1 129 ? -14.340 -17.277 -4.096 1.00 91.31 129 LEU A CA 1
ATOM 960 C C . LEU A 1 129 ? -14.168 -18.731 -3.642 1.00 91.31 129 LEU A C 1
ATOM 962 O O . LEU A 1 129 ? -14.957 -19.265 -2.867 1.00 91.31 129 LEU A O 1
ATOM 966 N N . SER A 1 130 ? -13.062 -19.357 -4.058 1.00 89.69 130 SER A N 1
ATOM 967 C CA . SER A 1 130 ? -12.638 -20.647 -3.506 1.00 89.69 130 SER A CA 1
ATOM 968 C C . SER A 1 130 ? -12.082 -20.490 -2.088 1.00 89.69 130 SER A C 1
ATOM 970 O O . SER A 1 130 ? -11.568 -19.429 -1.735 1.00 89.69 130 SER A O 1
ATOM 972 N N . ALA A 1 131 ? -12.090 -21.572 -1.301 1.00 86.38 131 ALA A N 1
ATOM 973 C CA . ALA A 1 131 ? -11.534 -21.582 0.056 1.00 86.38 131 ALA A CA 1
ATOM 974 C C . ALA A 1 131 ? -10.084 -21.059 0.113 1.00 86.38 131 ALA A C 1
ATOM 976 O O . ALA A 1 131 ? -9.753 -20.253 0.974 1.00 86.38 131 ALA A O 1
ATOM 977 N N . GLN A 1 132 ? -9.243 -21.426 -0.864 1.00 84.00 132 GLN A N 1
ATOM 978 C CA . GLN A 1 132 ? -7.861 -20.938 -0.955 1.00 84.00 132 GLN A CA 1
ATOM 979 C C . GLN A 1 132 ? -7.782 -19.417 -1.147 1.00 84.00 132 GLN A C 1
ATOM 981 O O . GLN A 1 132 ? -6.929 -18.761 -0.554 1.00 84.00 132 GLN A O 1
ATOM 986 N N . LYS A 1 133 ? -8.658 -18.844 -1.984 1.00 88.94 133 LYS A N 1
ATOM 987 C CA . LYS A 1 133 ? -8.684 -17.395 -2.223 1.00 88.94 133 LYS A CA 1
ATOM 988 C C . LYS A 1 133 ? -9.221 -16.634 -1.015 1.00 88.94 133 LYS A C 1
ATOM 990 O O . LYS A 1 133 ? -8.682 -15.580 -0.703 1.00 88.94 133 LYS A O 1
ATOM 995 N N . ARG A 1 134 ? -10.229 -17.182 -0.325 1.00 91.44 134 ARG A N 1
ATOM 996 C CA . ARG A 1 134 ? -10.722 -16.632 0.948 1.00 91.44 134 ARG A CA 1
ATOM 997 C C . ARG A 1 134 ? -9.614 -16.639 2.003 1.00 91.44 134 ARG A C 1
ATOM 999 O O . ARG A 1 134 ? -9.336 -15.606 2.593 1.00 91.44 134 ARG A O 1
ATOM 1006 N N . PHE A 1 135 ? -8.881 -17.746 2.139 1.00 87.31 135 PHE A N 1
ATOM 1007 C CA . PHE A 1 135 ? -7.739 -17.834 3.055 1.00 87.31 135 PHE A CA 1
ATOM 1008 C C . PHE A 1 135 ? -6.627 -16.814 2.744 1.00 87.31 135 PHE A C 1
ATOM 1010 O O . PHE A 1 135 ? -6.021 -16.256 3.656 1.00 87.31 135 PHE A O 1
ATOM 1017 N N . GLY A 1 136 ? -6.372 -16.540 1.460 1.00 88.19 136 GLY A N 1
ATOM 1018 C CA . GLY A 1 136 ? -5.427 -15.500 1.035 1.00 88.19 136 GLY A CA 1
ATOM 1019 C C . GLY A 1 136 ? -5.861 -14.071 1.383 1.00 88.19 136 GLY A C 1
ATOM 1020 O O . GLY A 1 136 ? -5.007 -13.198 1.473 1.00 88.19 136 GLY A O 1
ATOM 1021 N N . LEU A 1 137 ? -7.157 -13.848 1.605 1.00 93.62 137 LEU A N 1
ATOM 1022 C CA . LEU A 1 137 ? -7.763 -12.581 2.019 1.00 93.62 137 LEU A CA 1
ATOM 1023 C C . LEU A 1 137 ? -8.291 -12.731 3.454 1.00 93.62 137 LEU A C 1
ATOM 1025 O O . LEU A 1 137 ? -9.503 -12.757 3.693 1.00 93.62 137 LEU A O 1
ATOM 1029 N N . ARG A 1 138 ? -7.376 -12.946 4.405 1.00 92.88 138 ARG A N 1
ATOM 1030 C CA . ARG A 1 138 ? -7.708 -13.370 5.775 1.00 92.88 138 ARG A CA 1
ATOM 1031 C C . ARG A 1 138 ? -8.540 -12.344 6.543 1.00 92.88 138 ARG A C 1
ATOM 1033 O O . ARG A 1 138 ? -9.471 -12.728 7.246 1.00 92.88 138 ARG A O 1
ATOM 1040 N N . ASN A 1 139 ? -8.219 -11.060 6.418 1.00 95.88 139 ASN A N 1
ATOM 1041 C CA . ASN A 1 139 ? -8.848 -9.988 7.182 1.00 95.88 139 ASN A CA 1
ATOM 1042 C C . ASN A 1 139 ? -10.201 -9.659 6.567 1.00 95.88 139 ASN A C 1
ATOM 1044 O O . ASN A 1 139 ? -11.181 -9.505 7.291 1.00 95.88 139 ASN A O 1
ATOM 1048 N N . PHE A 1 140 ? -10.270 -9.649 5.236 1.00 96.31 140 PHE A N 1
ATOM 1049 C CA . PHE A 1 140 ? -11.526 -9.528 4.505 1.00 96.31 140 PHE A CA 1
ATOM 1050 C C . PHE A 1 140 ? -12.474 -10.690 4.824 1.00 96.31 140 PHE A C 1
ATOM 1052 O O . PHE A 1 140 ? -13.647 -10.460 5.099 1.00 96.31 140 PHE A O 1
ATOM 1059 N N . SER A 1 141 ? -11.975 -11.929 4.856 1.00 95.88 141 SER A N 1
ATOM 1060 C CA . SER A 1 141 ? -12.783 -13.104 5.211 1.00 95.88 141 SER A CA 1
ATOM 1061 C C . SER A 1 141 ? -13.232 -13.077 6.671 1.00 95.88 141 SER A C 1
ATOM 1063 O O . SER A 1 141 ? -14.399 -13.343 6.939 1.00 95.88 141 SER A O 1
ATOM 1065 N N . ARG A 1 142 ? -12.349 -12.694 7.605 1.00 96.00 142 ARG A N 1
ATOM 1066 C CA . ARG A 1 142 ? -12.692 -12.496 9.024 1.00 96.00 142 ARG A CA 1
ATOM 1067 C C . ARG A 1 142 ? -13.794 -11.455 9.193 1.00 96.00 142 ARG A C 1
ATOM 1069 O O . ARG A 1 142 ? -14.747 -11.690 9.923 1.00 96.00 142 ARG A O 1
ATOM 1076 N N . TRP A 1 143 ? -13.656 -10.301 8.552 1.00 97.50 143 TRP A N 1
ATOM 1077 C CA . TRP A 1 143 ? -14.649 -9.233 8.638 1.00 97.50 143 TRP A CA 1
ATOM 1078 C C . TRP A 1 143 ? -15.967 -9.617 7.982 1.00 97.50 143 TRP A C 1
ATOM 1080 O O . TRP A 1 143 ? -17.017 -9.375 8.562 1.00 97.50 143 TRP A O 1
ATOM 1090 N N . PHE A 1 144 ? -15.933 -10.275 6.824 1.00 97.12 144 PHE A N 1
ATOM 1091 C CA . PHE A 1 144 ? -17.150 -10.759 6.180 1.00 97.12 144 PHE A CA 1
ATOM 1092 C C . PHE A 1 144 ? -17.899 -11.731 7.093 1.00 97.12 144 PHE A C 1
ATOM 1094 O O . PHE A 1 144 ? -19.115 -11.623 7.247 1.00 97.12 144 PHE A O 1
ATOM 1101 N N . ASP A 1 145 ? -17.158 -12.648 7.723 1.00 95.44 145 ASP A N 1
ATOM 1102 C CA . ASP A 1 145 ? -17.711 -13.602 8.674 1.00 95.44 145 ASP A CA 1
ATOM 1103 C C . ASP A 1 145 ? -18.280 -12.909 9.920 1.00 95.44 145 ASP A C 1
ATOM 1105 O O . ASP A 1 145 ? -19.383 -13.221 10.362 1.00 95.44 145 ASP A O 1
ATOM 1109 N N . LEU A 1 146 ? -17.579 -11.902 10.441 1.00 95.50 146 LEU A N 1
ATOM 1110 C CA . LEU A 1 146 ? -18.060 -11.084 11.549 1.00 95.50 146 LEU A CA 1
ATOM 1111 C C . LEU A 1 146 ? -19.357 -10.348 11.191 1.00 95.50 146 LEU A C 1
ATOM 1113 O O . LEU A 1 146 ? -20.307 -10.388 11.970 1.00 95.50 146 LEU A O 1
ATOM 1117 N N . VAL A 1 147 ? -19.428 -9.688 10.032 1.00 95.62 147 VAL A N 1
ATOM 1118 C CA . VAL A 1 147 ? -20.604 -8.899 9.634 1.00 95.62 147 VAL A CA 1
ATOM 1119 C C . VAL A 1 147 ? -21.815 -9.803 9.400 1.00 95.62 147 VAL A C 1
ATOM 1121 O O . VAL A 1 147 ? -22.882 -9.505 9.934 1.00 95.62 147 VAL A O 1
ATOM 1124 N N . GLN A 1 148 ? -21.672 -10.941 8.705 1.00 94.38 148 GLN A N 1
ATOM 1125 C CA . GLN A 1 148 ? -22.807 -11.856 8.490 1.00 94.38 148 GLN A CA 1
ATOM 1126 C C . GLN A 1 148 ? -23.376 -12.438 9.796 1.00 94.38 148 GLN A C 1
ATOM 1128 O O . GLN A 1 148 ? -24.559 -12.761 9.841 1.00 94.38 148 GLN A O 1
ATOM 1133 N N . HIS A 1 149 ? -22.568 -12.537 10.859 1.00 93.06 149 HIS A N 1
ATOM 1134 C CA . HIS A 1 149 ? -23.009 -12.995 12.183 1.00 93.06 149 HIS A CA 1
ATOM 1135 C C . HIS A 1 149 ? -23.393 -11.855 13.138 1.00 93.06 149 HIS A C 1
ATOM 1137 O O . HIS A 1 149 ? -24.030 -12.105 14.159 1.00 93.06 149 HIS A O 1
ATOM 1143 N N . SER A 1 150 ? -23.030 -10.613 12.814 1.00 91.44 150 SER A N 1
ATOM 1144 C CA . SER A 1 150 ? -23.450 -9.419 13.561 1.00 91.44 150 SER A CA 1
ATOM 1145 C C . SER A 1 150 ? -24.855 -8.961 13.161 1.00 91.44 150 SER A C 1
ATOM 1147 O O . SER A 1 150 ? -25.522 -8.265 13.924 1.00 91.44 150 SER A O 1
ATOM 1149 N N . LEU A 1 151 ? -25.313 -9.346 11.967 1.00 89.44 151 LEU A N 1
ATOM 1150 C CA . LEU A 1 151 ? -26.651 -9.060 11.458 1.00 89.44 151 LEU A CA 1
ATOM 1151 C C . LEU A 1 151 ? -27.638 -10.176 11.822 1.00 89.44 151 LEU A C 1
ATOM 1153 O O . LEU A 1 151 ? -27.283 -11.350 11.917 1.00 89.44 151 LEU A O 1
ATOM 1157 N N . ALA A 1 152 ? -28.914 -9.823 11.996 1.00 85.69 152 ALA A N 1
ATOM 1158 C CA . ALA A 1 152 ? -29.957 -10.813 12.248 1.00 85.69 152 ALA A CA 1
ATOM 1159 C C . ALA A 1 152 ? -30.131 -11.744 11.032 1.00 85.69 152 ALA A C 1
ATOM 1161 O O . ALA A 1 152 ? -30.227 -11.279 9.897 1.00 85.69 152 ALA A O 1
ATOM 1162 N N . ALA A 1 153 ? -30.258 -13.056 11.260 1.00 86.88 153 ALA A N 1
ATOM 1163 C CA . ALA A 1 153 ? -30.447 -14.033 10.180 1.00 86.88 153 ALA A CA 1
ATOM 1164 C C . ALA A 1 153 ? -31.699 -13.749 9.319 1.00 86.88 153 ALA A C 1
ATOM 1166 O O . ALA A 1 153 ? -31.679 -13.940 8.104 1.00 86.88 153 ALA A O 1
ATOM 1167 N N . ASP A 1 154 ? -32.767 -13.233 9.940 1.00 87.69 154 ASP A N 1
ATOM 1168 C CA . ASP A 1 154 ? -33.964 -12.725 9.252 1.00 87.69 154 ASP A CA 1
ATOM 1169 C C . ASP A 1 154 ? -33.612 -11.607 8.253 1.00 87.69 154 ASP A C 1
ATOM 1171 O O . ASP A 1 154 ? -34.108 -11.614 7.125 1.00 87.69 154 ASP A O 1
ATOM 1175 N N . ALA A 1 155 ? -32.716 -10.688 8.629 1.00 89.69 155 ALA A N 1
ATOM 1176 C CA . ALA A 1 155 ? -32.355 -9.547 7.797 1.00 89.69 155 ALA A CA 1
ATOM 1177 C C . ALA A 1 155 ? -31.607 -9.980 6.529 1.00 89.69 155 ALA A C 1
ATOM 1179 O O . ALA A 1 155 ? -31.912 -9.497 5.437 1.00 89.69 155 ALA A O 1
ATOM 1180 N N . LEU A 1 156 ? -30.687 -10.944 6.654 1.00 90.94 156 LEU A N 1
ATOM 1181 C CA . LEU A 1 156 ? -30.015 -11.565 5.508 1.00 90.94 156 LEU A CA 1
ATOM 1182 C C . LEU A 1 156 ? -31.029 -12.232 4.569 1.00 90.94 156 LEU A C 1
ATOM 1184 O O . LEU A 1 156 ? -31.007 -11.985 3.362 1.00 90.94 156 LEU A O 1
ATOM 1188 N N . ALA A 1 157 ? -31.967 -13.008 5.121 1.00 89.25 157 ALA A N 1
ATOM 1189 C CA . ALA A 1 157 ? -32.994 -13.688 4.335 1.00 89.25 157 ALA A CA 1
ATOM 1190 C C . ALA A 1 157 ? -33.910 -12.699 3.591 1.00 89.25 157 ALA A C 1
ATOM 1192 O O . ALA A 1 157 ? -34.164 -12.879 2.399 1.00 89.25 157 ALA A O 1
ATOM 1193 N N . LYS A 1 158 ? -34.354 -11.618 4.249 1.00 88.38 158 LYS A N 1
ATOM 1194 C CA . LYS A 1 158 ? -35.147 -10.542 3.621 1.00 88.38 158 LYS A CA 1
ATOM 1195 C C . LYS A 1 158 ? -34.382 -9.810 2.517 1.00 88.38 158 LYS A C 1
ATOM 1197 O O . LYS A 1 158 ? -34.992 -9.367 1.545 1.00 88.38 158 LYS A O 1
ATOM 1202 N N . ALA A 1 159 ? -33.058 -9.712 2.634 1.00 89.75 159 ALA A N 1
ATOM 1203 C CA . ALA A 1 159 ? -32.194 -9.153 1.597 1.00 89.75 159 ALA A CA 1
ATOM 1204 C C . ALA A 1 159 ? -31.900 -10.127 0.439 1.00 89.75 159 ALA A C 1
ATOM 1206 O O . ALA A 1 159 ? -31.320 -9.714 -0.564 1.00 89.75 159 ALA A O 1
ATOM 1207 N N . GLY A 1 160 ? -32.312 -11.397 0.547 1.00 89.62 160 GLY A N 1
ATOM 1208 C CA . GLY A 1 160 ? -32.010 -12.440 -0.436 1.00 89.62 160 GLY A CA 1
ATOM 1209 C C . GLY A 1 160 ? -30.577 -12.973 -0.344 1.00 89.62 160 GLY A C 1
ATOM 1210 O O . GLY A 1 160 ? -30.057 -13.489 -1.330 1.00 89.62 160 GLY A O 1
ATOM 1211 N N . LEU A 1 161 ? -29.934 -12.833 0.817 1.00 92.31 161 LEU A N 1
ATOM 1212 C CA . LEU A 1 161 ? -28.564 -13.268 1.068 1.00 92.31 161 LEU A CA 1
ATOM 1213 C C . LEU A 1 161 ? -28.535 -14.579 1.859 1.00 92.31 161 LEU A C 1
ATOM 1215 O O . LEU A 1 161 ? -29.253 -14.744 2.846 1.00 92.31 161 LEU A O 1
ATOM 1219 N N . ALA A 1 162 ? -27.659 -15.496 1.450 1.00 90.38 162 ALA A N 1
ATOM 1220 C CA . ALA A 1 162 ? -27.360 -16.719 2.189 1.00 90.38 162 ALA A CA 1
ATOM 1221 C C . ALA A 1 162 ? -26.090 -16.557 3.042 1.00 90.38 162 ALA A C 1
ATOM 1223 O O . ALA A 1 162 ? -25.196 -15.779 2.705 1.00 90.38 162 ALA A O 1
ATOM 1224 N N . LEU A 1 163 ? -25.991 -17.323 4.131 1.00 91.69 163 LEU A N 1
ATOM 1225 C CA . LEU A 1 163 ? -24.754 -17.424 4.908 1.00 91.69 163 LEU A CA 1
ATOM 1226 C C . LEU A 1 163 ? -23.660 -18.088 4.068 1.00 91.69 163 LEU A C 1
ATOM 1228 O O . LEU A 1 163 ? -23.865 -19.164 3.500 1.00 91.69 163 LEU A O 1
ATOM 1232 N N . VAL A 1 164 ? -22.484 -17.467 4.023 1.00 91.88 164 VAL A N 1
ATOM 1233 C CA . VAL A 1 164 ? -21.319 -18.018 3.328 1.00 91.88 164 VAL A CA 1
ATOM 1234 C C . VAL A 1 164 ? -20.442 -18.721 4.354 1.00 91.88 164 VAL A C 1
ATOM 1236 O O . VAL A 1 164 ? -19.908 -18.088 5.260 1.00 91.88 164 VAL A O 1
ATOM 1239 N N . GLY A 1 165 ? -20.257 -20.034 4.203 1.00 88.19 165 GLY A N 1
ATOM 1240 C CA . GLY A 1 165 ? -19.344 -20.795 5.057 1.00 88.19 165 GLY A CA 1
ATOM 1241 C C . GLY A 1 165 ? -17.893 -20.351 4.852 1.00 88.19 165 GLY A C 1
ATOM 1242 O O . GLY A 1 165 ? -17.322 -20.564 3.774 1.00 88.19 165 GLY A O 1
ATOM 1243 N N . ILE A 1 166 ? -17.302 -19.738 5.877 1.00 86.25 166 ILE A N 1
ATOM 1244 C CA . ILE A 1 166 ? -15.906 -19.294 5.891 1.00 86.25 166 ILE A CA 1
ATOM 1245 C C . ILE A 1 166 ? -15.143 -20.144 6.907 1.00 86.25 166 ILE A C 1
ATOM 1247 O O . ILE A 1 166 ? -15.444 -20.137 8.094 1.00 86.25 166 ILE A O 1
ATOM 1251 N N . ASP A 1 167 ? -14.147 -20.889 6.425 1.00 80.62 167 ASP A N 1
ATOM 1252 C CA . ASP A 1 167 ? -13.175 -21.562 7.284 1.00 80.62 167 ASP A CA 1
ATOM 1253 C C . ASP A 1 167 ? -11.936 -20.671 7.391 1.00 80.62 167 ASP A C 1
ATOM 1255 O O . ASP A 1 167 ? -11.249 -20.428 6.397 1.00 80.62 167 ASP A O 1
ATOM 1259 N N . LEU A 1 168 ? -11.684 -20.147 8.591 1.00 73.19 168 LEU A N 1
ATOM 1260 C CA . LEU A 1 168 ? -10.524 -19.300 8.876 1.00 73.19 168 LEU A CA 1
ATOM 1261 C C . LEU A 1 168 ? -9.241 -20.119 9.092 1.00 73.19 168 LEU A C 1
ATOM 1263 O O . LEU A 1 168 ? -8.154 -19.545 9.187 1.00 73.19 168 LEU A O 1
ATOM 1267 N N . ASN A 1 169 ? -9.337 -21.450 9.164 1.00 75.56 169 ASN A N 1
ATOM 1268 C CA . ASN A 1 169 ? -8.168 -22.309 9.286 1.00 75.56 169 ASN A CA 1
ATOM 1269 C C . ASN A 1 169 ? -7.434 -22.442 7.952 1.00 75.56 169 ASN A C 1
ATOM 1271 O O . ASN A 1 169 ? -8.014 -22.341 6.870 1.00 75.56 169 ASN A O 1
ATOM 1275 N N . ALA A 1 170 ? -6.132 -22.729 8.035 1.00 65.81 170 ALA A N 1
ATOM 1276 C CA . ALA A 1 170 ? -5.351 -23.051 6.853 1.00 65.81 170 ALA A CA 1
ATOM 1277 C C . ALA A 1 170 ? -5.980 -24.258 6.135 1.00 65.81 170 ALA A C 1
ATOM 1279 O O . ALA A 1 170 ? -6.132 -25.319 6.755 1.00 65.81 170 ALA A O 1
ATOM 1280 N N . PRO A 1 171 ? -6.336 -24.137 4.841 1.00 66.94 171 PRO A N 1
ATOM 1281 C CA . PRO A 1 171 ? -6.848 -25.271 4.096 1.00 66.94 171 PRO A CA 1
ATOM 1282 C C . PRO A 1 171 ? -5.802 -26.385 4.131 1.00 66.94 171 PRO A C 1
ATOM 1284 O O . PRO A 1 171 ? -4.615 -26.146 3.894 1.00 66.94 171 PRO A O 1
ATOM 1287 N N . LYS A 1 172 ? -6.232 -27.614 4.448 1.00 58.25 172 LYS A N 1
ATOM 1288 C CA . LYS A 1 172 ? -5.349 -28.786 4.394 1.00 58.25 172 LYS A CA 1
ATOM 1289 C C . LYS A 1 172 ? -4.695 -28.808 3.018 1.00 58.25 172 LYS A C 1
ATOM 1291 O O . LYS A 1 172 ? -5.416 -28.800 2.020 1.00 58.25 172 LYS A O 1
ATOM 1296 N N . ALA A 1 173 ? -3.360 -28.817 2.979 1.00 46.09 173 ALA A N 1
ATOM 1297 C CA . ALA A 1 173 ? -2.595 -28.862 1.741 1.00 46.09 173 ALA A CA 1
ATOM 1298 C C . ALA A 1 173 ? -3.111 -30.024 0.885 1.00 46.09 173 ALA A C 1
ATOM 1300 O O . ALA A 1 173 ? -2.864 -31.193 1.183 1.00 46.09 173 ALA A O 1
ATOM 1301 N N . GLN A 1 174 ? -3.889 -29.708 -0.148 1.00 44.78 174 GLN A N 1
ATOM 1302 C CA . GLN A 1 174 ? -4.253 -30.703 -1.136 1.00 44.78 174 GLN A CA 1
ATOM 1303 C C . GLN A 1 174 ? -2.996 -30.942 -1.971 1.00 44.78 174 GLN A C 1
ATOM 1305 O O . GLN A 1 174 ? -2.435 -29.967 -2.482 1.00 44.78 174 GLN A O 1
ATOM 1310 N N . PRO A 1 175 ? -2.519 -32.193 -2.109 1.00 36.62 175 PRO A N 1
ATOM 1311 C CA . PRO A 1 175 ? -1.479 -32.485 -3.081 1.00 36.62 175 PRO A CA 1
ATOM 1312 C C . PRO A 1 175 ? -1.959 -31.950 -4.426 1.00 36.62 175 PRO A C 1
ATOM 1314 O O . PRO A 1 175 ? -3.102 -32.205 -4.812 1.00 36.62 175 PRO A O 1
ATOM 1317 N N . ALA A 1 176 ? -1.114 -31.145 -5.075 1.00 33.09 176 ALA A N 1
ATOM 1318 C CA . ALA A 1 176 ? -1.418 -30.494 -6.337 1.00 33.09 176 ALA A CA 1
ATOM 1319 C C . ALA A 1 176 ? -2.045 -31.517 -7.291 1.00 33.09 176 ALA A C 1
ATOM 1321 O O . ALA A 1 176 ? -1.380 -32.435 -7.771 1.00 33.09 176 ALA A O 1
ATOM 1322 N N . ALA A 1 177 ? -3.354 -31.398 -7.511 1.00 33.56 177 ALA A N 1
ATOM 1323 C CA . ALA A 1 177 ? -4.033 -32.227 -8.480 1.00 33.56 177 ALA A CA 1
ATOM 1324 C C . ALA A 1 177 ? -3.448 -31.859 -9.844 1.00 33.56 177 ALA A C 1
ATOM 1326 O O . ALA A 1 177 ? -3.566 -30.714 -10.283 1.00 33.56 177 ALA A O 1
ATOM 1327 N N . ALA A 1 178 ? -2.791 -32.831 -10.480 1.00 32.31 178 ALA A N 1
ATOM 1328 C CA . ALA A 1 178 ? -2.322 -32.725 -11.852 1.00 32.31 178 ALA A CA 1
ATOM 1329 C C . ALA A 1 178 ? -3.433 -32.116 -12.733 1.00 32.31 178 ALA A C 1
ATOM 1331 O O . ALA A 1 178 ? -4.605 -32.479 -12.548 1.00 32.31 178 ALA A O 1
ATOM 1332 N N . PRO A 1 179 ? -3.110 -31.203 -13.668 1.00 32.06 179 PRO A N 1
ATOM 1333 C CA . PRO A 1 179 ? -4.122 -30.584 -14.506 1.00 32.06 179 PRO A CA 1
ATOM 1334 C C . PRO A 1 179 ? -4.831 -31.677 -15.309 1.00 32.06 179 PRO A C 1
ATOM 1336 O O . PRO A 1 179 ? -4.261 -32.276 -16.216 1.00 32.06 179 PRO A O 1
ATOM 1339 N N . LYS A 1 180 ? -6.084 -31.969 -14.949 1.00 30.95 180 LYS A N 1
ATOM 1340 C CA . LYS A 1 180 ? -6.984 -32.740 -15.800 1.00 30.95 180 LYS A CA 1
ATOM 1341 C C . LYS A 1 180 ? -7.435 -31.813 -16.917 1.00 30.95 180 LYS A C 1
ATOM 1343 O O . LYS A 1 180 ? -8.149 -30.845 -16.650 1.00 30.95 180 LYS A O 1
ATOM 1348 N N . ASP A 1 181 ? -7.025 -32.139 -18.138 1.00 34.91 181 ASP A N 1
ATOM 1349 C CA . ASP A 1 181 ? -7.556 -31.585 -19.378 1.00 34.91 181 ASP A CA 1
ATOM 1350 C C . ASP A 1 181 ? -9.088 -31.570 -19.330 1.00 34.91 181 ASP A C 1
ATOM 1352 O O . ASP A 1 181 ? -9.756 -32.597 -19.478 1.00 34.91 181 ASP A O 1
ATOM 1356 N N . LYS A 1 182 ? -9.668 -30.391 -19.097 1.00 29.53 182 LYS A N 1
ATOM 1357 C CA . LYS A 1 182 ? -11.085 -30.152 -19.351 1.00 29.53 182 LYS A CA 1
ATOM 1358 C C . LYS A 1 182 ? -11.210 -29.600 -20.758 1.00 29.53 182 LYS A C 1
ATOM 1360 O O . LYS A 1 182 ? -10.969 -28.423 -21.016 1.00 29.53 182 LYS A O 1
ATOM 1365 N N . ALA A 1 183 ? -11.587 -30.506 -21.653 1.00 29.19 183 ALA A N 1
ATOM 1366 C CA . ALA A 1 183 ? -12.133 -30.206 -22.960 1.00 29.19 183 ALA A CA 1
ATOM 1367 C C . ALA A 1 183 ? -13.220 -29.122 -22.861 1.00 29.19 183 ALA A C 1
ATOM 1369 O O . ALA A 1 183 ? -14.088 -29.158 -21.986 1.00 29.19 183 ALA A O 1
ATOM 1370 N N . ALA A 1 184 ? -13.150 -28.162 -23.779 1.00 29.25 184 ALA A N 1
ATOM 1371 C CA . ALA A 1 184 ? -14.135 -27.108 -23.951 1.00 29.25 184 ALA A CA 1
ATOM 1372 C C . ALA A 1 184 ? -15.532 -27.687 -24.259 1.00 29.25 184 ALA A C 1
ATOM 1374 O O . ALA A 1 184 ? -15.639 -28.553 -25.132 1.00 29.25 184 ALA A O 1
ATOM 1375 N N . PRO A 1 185 ? -16.616 -27.172 -23.655 1.00 30.25 185 PRO A N 1
ATOM 1376 C CA . PRO A 1 185 ? -17.946 -27.327 -24.214 1.00 30.25 185 PRO A CA 1
ATOM 1377 C C . PRO A 1 185 ? -18.150 -26.231 -25.269 1.00 30.25 185 PRO A C 1
ATOM 1379 O O . PRO A 1 185 ? -18.211 -25.047 -24.949 1.00 30.25 185 PRO A O 1
ATOM 1382 N N . LYS A 1 186 ? -18.215 -26.619 -26.549 1.00 27.95 186 LYS A N 1
ATOM 1383 C CA . LYS A 1 186 ? -18.813 -25.774 -27.589 1.00 27.95 186 LYS A CA 1
ATOM 1384 C C . LYS A 1 186 ? -20.299 -26.090 -27.654 1.00 27.95 186 LYS A C 1
ATOM 1386 O O . LYS A 1 186 ? -20.682 -27.190 -28.053 1.00 27.95 186 LYS A O 1
ATOM 1391 N N . ASP A 1 187 ? -21.092 -25.104 -27.263 1.00 28.80 187 ASP A N 1
ATOM 1392 C CA . ASP A 1 187 ? -22.534 -25.098 -27.417 1.00 28.80 187 ASP A CA 1
ATOM 1393 C C . ASP A 1 187 ? -22.958 -25.235 -28.879 1.00 28.80 187 ASP A C 1
ATOM 1395 O O . ASP A 1 187 ? -22.362 -24.687 -29.812 1.00 28.80 187 ASP A O 1
ATOM 1399 N N . ARG A 1 188 ? -24.021 -26.020 -29.034 1.00 25.75 188 ARG A N 1
ATOM 1400 C CA . ARG A 1 188 ? -24.793 -26.230 -30.252 1.00 25.75 188 ARG A CA 1
ATOM 1401 C C . ARG A 1 188 ? -25.636 -24.985 -30.525 1.00 25.75 188 ARG A C 1
ATOM 1403 O O . ARG A 1 188 ? -26.420 -24.589 -29.673 1.00 25.75 188 ARG A O 1
ATOM 1410 N N . ALA A 1 189 ? -25.568 -24.468 -31.748 1.00 28.92 189 ALA A N 1
ATOM 1411 C CA . ALA A 1 189 ? -26.658 -23.705 -32.350 1.00 28.92 189 ALA A CA 1
ATOM 1412 C C . ALA A 1 189 ? -27.229 -24.497 -33.547 1.00 28.92 189 ALA A C 1
ATOM 1414 O O . ALA A 1 189 ? -26.484 -25.273 -34.160 1.00 28.92 189 ALA A O 1
ATOM 1415 N N . PRO A 1 190 ? -28.536 -24.384 -33.852 1.00 30.94 190 PRO A N 1
ATOM 1416 C CA . PRO A 1 190 ? -29.244 -25.322 -34.718 1.00 30.94 190 PRO A CA 1
ATOM 1417 C C . PRO A 1 190 ? -29.102 -25.005 -36.211 1.00 30.94 190 PRO A C 1
ATOM 1419 O O . PRO A 1 190 ? -28.877 -23.870 -36.617 1.00 30.94 190 PRO A O 1
ATOM 1422 N N . LYS A 1 191 ? -29.291 -26.061 -37.010 1.00 24.09 191 LYS A N 1
ATOM 1423 C CA . LYS A 1 191 ? -29.453 -26.065 -38.468 1.00 24.09 191 LYS A CA 1
ATOM 1424 C C . LYS A 1 191 ? -30.646 -25.214 -38.921 1.00 24.09 191 LYS A C 1
ATOM 1426 O O . LYS A 1 191 ? -31.752 -25.446 -38.447 1.00 24.09 191 LYS A O 1
ATOM 1431 N N . GLU A 1 192 ? -30.443 -24.446 -39.986 1.00 25.00 192 GLU A N 1
ATOM 1432 C CA . GLU A 1 192 ? -31.436 -24.247 -41.047 1.00 25.00 192 GLU A CA 1
ATOM 1433 C C . GLU A 1 192 ? -30.808 -24.621 -42.395 1.00 25.00 192 GLU A C 1
ATOM 1435 O O . GLU A 1 192 ? -29.604 -24.465 -42.610 1.00 25.00 192 GLU A O 1
ATOM 1440 N N . ALA A 1 193 ? -31.626 -25.217 -43.258 1.00 24.64 193 ALA A N 1
ATOM 1441 C CA . ALA A 1 193 ? -31.253 -25.860 -44.508 1.00 24.64 193 ALA A CA 1
ATOM 1442 C C . ALA A 1 193 ? -31.957 -25.184 -45.692 1.00 24.64 193 ALA A C 1
ATOM 1444 O O . ALA A 1 193 ? -33.157 -24.953 -45.610 1.00 24.64 193 ALA A O 1
ATOM 1445 N N . ALA A 1 194 ? -31.212 -24.941 -46.776 1.00 26.23 194 ALA A N 1
ATOM 1446 C CA . ALA A 1 194 ? -31.616 -24.837 -48.195 1.00 26.23 194 ALA A CA 1
ATOM 1447 C C . ALA A 1 194 ? -30.452 -24.162 -48.951 1.00 26.23 194 ALA A C 1
ATOM 1449 O O . ALA A 1 194 ? -29.864 -23.232 -48.416 1.00 26.23 194 ALA A O 1
ATOM 1450 N N . GLY A 1 195 ? -30.016 -24.491 -50.163 1.00 24.05 195 GLY A N 1
ATOM 1451 C CA . GLY A 1 195 ? -30.252 -25.549 -51.140 1.00 24.05 195 GLY A CA 1
ATOM 1452 C C . GLY A 1 195 ? -29.092 -25.465 -52.164 1.00 24.05 195 GLY A C 1
ATOM 1453 O O . GLY A 1 195 ? -28.353 -24.484 -52.185 1.00 24.05 195 GLY A O 1
ATOM 1454 N N . GLU A 1 196 ? -28.892 -26.535 -52.930 1.00 25.69 196 GLU A N 1
ATOM 1455 C CA . GLU A 1 196 ? -27.785 -26.847 -53.862 1.00 25.69 196 GLU A CA 1
ATOM 1456 C C . GLU A 1 196 ? -27.677 -25.940 -55.133 1.00 25.69 196 GLU A C 1
ATOM 1458 O O . GLU A 1 196 ? -28.453 -24.999 -55.275 1.00 25.69 196 GLU A O 1
ATOM 1463 N N . PRO A 1 197 ? -26.873 -26.286 -56.172 1.00 33.50 197 PRO A N 1
ATOM 1464 C CA . PRO A 1 197 ? -25.403 -26.396 -56.237 1.00 33.50 197 PRO A CA 1
ATOM 1465 C C . PRO A 1 197 ? -24.827 -25.673 -57.489 1.00 33.50 197 PRO A C 1
ATOM 1467 O O . PRO A 1 197 ? -25.554 -25.348 -58.426 1.00 33.50 197 PRO A O 1
ATOM 1470 N N . GLY A 1 198 ? -23.499 -25.509 -57.606 1.00 24.25 198 GLY A N 1
ATOM 1471 C CA . GLY A 1 198 ? -22.944 -25.049 -58.889 1.00 24.25 198 GLY A CA 1
ATOM 1472 C C . GLY A 1 198 ? -21.435 -24.843 -59.017 1.00 24.25 198 GLY A C 1
ATOM 1473 O O . GLY A 1 198 ? -20.949 -23.736 -58.856 1.00 24.25 198 GLY A O 1
ATOM 1474 N N . GLN A 1 199 ? -20.770 -25.905 -59.477 1.00 27.59 199 GLN A N 1
ATOM 1475 C CA . GLN A 1 199 ? -19.592 -25.941 -60.363 1.00 27.59 199 GLN A CA 1
ATOM 1476 C C . GLN A 1 199 ? -18.160 -25.668 -59.859 1.00 27.59 199 GLN A C 1
ATOM 1478 O O . GLN A 1 199 ? -17.812 -24.693 -59.208 1.00 27.59 199 GLN A O 1
ATOM 1483 N N . ALA A 1 200 ? -17.324 -26.621 -60.282 1.00 25.14 200 ALA A N 1
ATOM 1484 C CA . ALA A 1 200 ? -15.908 -26.818 -60.044 1.00 25.14 200 ALA A CA 1
ATOM 1485 C C . ALA A 1 200 ? -14.991 -26.050 -61.010 1.00 25.14 200 ALA A C 1
ATOM 1487 O O . ALA A 1 200 ? -15.364 -25.815 -62.158 1.00 25.14 200 ALA A O 1
ATOM 1488 N N . LYS A 1 201 ? -13.748 -25.831 -60.551 1.00 25.62 201 LYS A N 1
ATOM 1489 C CA . LYS A 1 201 ? -12.427 -25.979 -61.224 1.00 25.62 201 LYS A CA 1
ATOM 1490 C C . LYS A 1 201 ? -11.450 -24.996 -60.560 1.00 25.62 201 LYS A C 1
ATOM 1492 O O . LYS A 1 201 ? -11.809 -23.848 -60.364 1.00 25.62 201 LYS A O 1
ATOM 1497 N N . GLY A 1 202 ? -10.216 -25.318 -60.194 1.00 25.39 202 GLY A N 1
ATOM 1498 C CA . GLY A 1 202 ? -9.378 -26.508 -60.307 1.00 25.39 202 GLY A CA 1
ATOM 1499 C C . GLY A 1 202 ? -7.932 -26.083 -59.975 1.00 25.39 202 GLY A C 1
ATOM 1500 O O . GLY A 1 202 ? -7.618 -24.915 -60.171 1.00 25.39 202 GLY A O 1
ATOM 1501 N N . ASP A 1 203 ? -7.111 -27.036 -59.499 1.00 25.98 203 ASP A N 1
ATOM 1502 C CA . ASP A 1 203 ? -5.624 -27.081 -59.513 1.00 25.98 203 ASP A CA 1
ATOM 1503 C C . ASP A 1 203 ? -4.813 -25.929 -58.853 1.00 25.98 203 ASP A C 1
ATOM 1505 O O . ASP A 1 203 ? -5.156 -24.766 -58.947 1.00 25.98 203 ASP A O 1
ATOM 1509 N N . LYS A 1 204 ? -3.653 -26.083 -58.198 1.00 27.70 204 LYS A N 1
ATOM 1510 C CA . LYS A 1 204 ? -2.667 -27.151 -57.934 1.00 27.70 204 LYS A CA 1
ATOM 1511 C C . LYS A 1 204 ? -1.782 -26.608 -56.789 1.00 27.70 204 LYS A C 1
ATOM 1513 O O . LYS A 1 204 ? -1.353 -25.465 -56.841 1.00 27.70 204 LYS A O 1
ATOM 1518 N N . LYS A 1 205 ? -1.651 -27.315 -55.664 1.00 24.64 205 LYS A N 1
ATOM 1519 C CA . LYS A 1 205 ? -0.433 -28.030 -55.228 1.00 24.64 205 LYS A CA 1
ATOM 1520 C C . LYS A 1 205 ? 0.873 -27.216 -55.316 1.00 24.64 205 LYS A C 1
ATOM 1522 O O . LYS A 1 205 ? 1.487 -27.185 -56.368 1.00 24.64 205 LYS A O 1
ATOM 1527 N N . ASP A 1 206 ? 1.365 -26.761 -54.162 1.00 30.20 206 ASP A N 1
ATOM 1528 C CA . ASP A 1 206 ? 2.784 -26.908 -53.833 1.00 30.20 206 ASP A CA 1
ATOM 1529 C C . ASP A 1 206 ? 2.973 -27.189 -52.338 1.00 30.20 206 ASP A C 1
ATOM 1531 O O . ASP A 1 206 ? 2.503 -26.473 -51.454 1.00 30.20 206 ASP A O 1
ATOM 1535 N N . LYS A 1 207 ? 3.604 -28.331 -52.075 1.00 30.03 207 LYS A N 1
ATOM 1536 C CA . LYS A 1 207 ? 3.853 -28.933 -50.768 1.00 30.03 207 LYS A CA 1
ATOM 1537 C C . LYS A 1 207 ? 5.368 -28.979 -50.628 1.00 30.03 207 LYS A C 1
ATOM 1539 O O . LYS A 1 207 ? 5.998 -29.777 -51.315 1.00 30.03 207 LYS A O 1
ATOM 1544 N N . LYS A 1 208 ? 5.940 -28.152 -49.749 1.00 28.70 208 LYS A N 1
ATOM 1545 C CA . LYS A 1 208 ? 7.350 -28.250 -49.357 1.00 28.70 208 LYS A CA 1
ATOM 1546 C C . LYS A 1 208 ? 7.489 -28.232 -47.834 1.00 28.70 208 LYS A C 1
ATOM 1548 O O . LYS A 1 208 ? 7.225 -27.234 -47.175 1.00 28.70 208 LYS A O 1
ATOM 1553 N N . ASP A 1 209 ? 7.812 -29.419 -47.332 1.00 30.30 209 ASP A N 1
ATOM 1554 C CA . ASP A 1 209 ? 8.569 -29.760 -46.124 1.00 30.30 209 ASP A CA 1
ATOM 1555 C C . ASP A 1 209 ? 8.296 -28.997 -44.821 1.00 30.30 209 ASP A C 1
ATOM 1557 O O . ASP A 1 209 ? 8.991 -28.058 -44.437 1.00 30.30 209 ASP A O 1
ATOM 1561 N N . LYS A 1 210 ? 7.357 -29.541 -44.034 1.00 29.38 210 LYS A N 1
ATOM 1562 C CA . LYS A 1 210 ? 7.361 -29.382 -42.575 1.00 29.38 210 LYS A CA 1
ATOM 1563 C C . LYS A 1 210 ? 8.464 -30.261 -41.987 1.00 29.38 210 LYS A C 1
ATOM 1565 O O . LYS A 1 210 ? 8.266 -31.450 -41.751 1.00 29.38 210 LYS A O 1
ATOM 1570 N N . LYS A 1 211 ? 9.611 -29.641 -41.718 1.00 34.59 211 LYS A N 1
ATOM 1571 C CA . LYS A 1 211 ? 10.625 -30.165 -40.801 1.00 34.59 211 LYS A CA 1
ATOM 1572 C C . LYS A 1 211 ? 9.990 -30.280 -39.407 1.00 34.59 211 LYS A C 1
ATOM 1574 O O . LYS A 1 211 ? 9.420 -29.315 -38.898 1.00 34.59 211 LYS A O 1
ATOM 1579 N N . GLN A 1 212 ? 10.034 -31.478 -38.835 1.00 30.88 212 GLN A N 1
ATOM 1580 C CA . GLN A 1 212 ? 9.585 -31.779 -37.474 1.00 30.88 212 GLN A CA 1
ATOM 1581 C C . GLN A 1 212 ? 10.353 -30.884 -36.480 1.00 30.88 212 GLN A C 1
ATOM 1583 O O . GLN A 1 212 ? 11.581 -30.819 -36.577 1.00 30.88 212 GLN A O 1
ATOM 1588 N N . PRO A 1 213 ? 9.685 -30.160 -35.562 1.00 38.78 213 PRO A N 1
ATOM 1589 C CA . PRO A 1 213 ? 10.393 -29.391 -34.554 1.00 38.78 213 PRO A CA 1
ATOM 1590 C C . PRO A 1 213 ? 11.027 -30.354 -33.548 1.00 38.78 213 PRO A C 1
ATOM 1592 O O . PRO A 1 213 ? 10.351 -31.231 -33.012 1.00 38.78 213 PRO A O 1
ATOM 1595 N N . ALA A 1 214 ? 12.327 -30.176 -33.316 1.00 38.47 214 ALA A N 1
ATOM 1596 C CA . ALA A 1 214 ? 13.034 -30.771 -32.190 1.00 38.47 214 ALA A CA 1
ATOM 1597 C C . ALA A 1 214 ? 12.332 -30.399 -30.865 1.00 38.47 214 ALA A C 1
ATOM 1599 O O . ALA A 1 214 ? 11.633 -29.376 -30.827 1.00 38.47 214 ALA A O 1
ATOM 1600 N N . PRO A 1 215 ? 12.500 -31.192 -29.789 1.00 39.34 215 PRO A N 1
ATOM 1601 C CA . PRO A 1 215 ? 11.964 -30.851 -28.478 1.00 39.34 215 PRO A CA 1
ATOM 1602 C C . PRO A 1 215 ? 12.435 -29.442 -28.114 1.00 39.34 215 PRO A C 1
ATOM 1604 O O . PRO A 1 215 ? 13.634 -29.181 -28.057 1.00 39.34 215 PRO A O 1
ATOM 1607 N N . LYS A 1 216 ? 11.492 -28.512 -27.945 1.00 40.34 216 LYS A N 1
ATOM 1608 C CA . LYS A 1 216 ? 11.805 -27.211 -27.363 1.00 40.34 216 LYS A CA 1
ATOM 1609 C C . LYS A 1 216 ? 12.178 -27.478 -25.913 1.00 40.34 216 LYS A C 1
ATOM 1611 O O . LYS A 1 216 ? 11.290 -27.766 -25.118 1.00 40.34 216 LYS A O 1
ATOM 1616 N N . GLU A 1 217 ? 13.464 -27.391 -25.592 1.00 43.09 217 GLU A N 1
ATOM 1617 C CA . GLU A 1 217 ? 13.863 -27.013 -24.240 1.00 43.09 217 GLU A CA 1
ATOM 1618 C C . GLU A 1 217 ? 13.069 -25.753 -23.887 1.00 43.09 217 GLU A C 1
ATOM 1620 O O . GLU A 1 217 ? 13.031 -24.790 -24.664 1.00 43.09 217 GLU A O 1
ATOM 1625 N N . GLU A 1 218 ? 12.333 -25.797 -22.779 1.00 50.66 218 GLU A N 1
ATOM 1626 C CA . GLU A 1 218 ? 11.657 -24.608 -22.280 1.00 50.66 218 GLU A CA 1
ATOM 1627 C C . GLU A 1 218 ? 12.735 -23.547 -22.026 1.00 50.66 218 GLU A C 1
ATOM 1629 O O . GLU A 1 218 ? 13.705 -23.822 -21.315 1.00 50.66 218 GLU A O 1
ATOM 1634 N N . PRO A 1 219 ? 12.641 -22.361 -22.654 1.00 60.41 219 PRO A N 1
ATOM 1635 C CA . PRO A 1 219 ? 13.676 -21.354 -22.511 1.00 60.41 219 PRO A CA 1
ATOM 1636 C C . PRO A 1 219 ? 13.734 -20.930 -21.045 1.00 60.41 219 PRO A C 1
ATOM 1638 O O . PRO A 1 219 ? 12.755 -20.417 -20.504 1.00 60.41 219 PRO A O 1
ATOM 1641 N N . LYS A 1 220 ? 14.883 -21.154 -20.402 1.00 80.44 220 LYS A N 1
ATOM 1642 C CA . LYS A 1 220 ? 15.141 -20.692 -19.039 1.00 80.44 220 LYS A CA 1
ATOM 1643 C C . LYS A 1 220 ? 15.070 -19.164 -19.028 1.00 80.44 220 LYS A C 1
ATOM 1645 O O . LYS A 1 220 ? 15.960 -18.505 -19.559 1.00 80.44 220 LYS A O 1
ATOM 1650 N N . ILE A 1 221 ? 14.001 -18.615 -18.453 1.00 88.25 221 ILE A N 1
ATOM 1651 C CA . ILE A 1 221 ? 13.813 -17.169 -18.308 1.00 88.25 221 ILE A CA 1
ATOM 1652 C C . ILE A 1 221 ? 14.849 -16.659 -17.306 1.00 88.25 221 ILE A C 1
ATOM 1654 O O . ILE A 1 221 ? 14.913 -17.141 -16.176 1.00 88.25 221 ILE A O 1
ATOM 1658 N N . VAL A 1 222 ? 15.672 -15.704 -17.730 1.00 91.44 222 VAL A N 1
ATOM 1659 C CA . VAL A 1 222 ? 16.693 -15.062 -16.894 1.00 91.44 222 VAL A CA 1
ATOM 1660 C C . VAL A 1 222 ? 16.585 -13.544 -17.032 1.00 91.44 222 VAL A C 1
ATOM 1662 O O . VAL A 1 222 ? 16.235 -13.058 -18.111 1.00 91.44 222 VAL A O 1
ATOM 1665 N N . PRO A 1 223 ? 16.890 -12.772 -15.976 1.00 92.94 223 PRO A N 1
ATOM 1666 C CA . PRO A 1 223 ? 16.705 -11.322 -15.988 1.00 92.94 223 PRO A CA 1
ATOM 1667 C C . PRO A 1 223 ? 17.594 -10.608 -17.016 1.00 92.94 223 PRO A C 1
ATOM 1669 O O . PRO A 1 223 ? 17.217 -9.556 -17.522 1.00 92.94 223 PRO A O 1
ATOM 1672 N N . SER A 1 224 ? 18.730 -11.201 -17.402 1.00 94.31 224 SER A N 1
ATOM 1673 C CA . SER A 1 224 ? 19.629 -10.654 -18.426 1.00 94.31 224 SER A CA 1
ATOM 1674 C C . SER A 1 224 ? 19.043 -10.603 -19.838 1.00 94.31 224 SER A C 1
ATOM 1676 O O . SER A 1 224 ? 19.639 -9.969 -20.703 1.00 94.31 224 SER A O 1
ATOM 1678 N N . MET A 1 225 ? 17.887 -11.235 -20.078 1.00 95.25 225 MET A N 1
ATOM 1679 C CA . MET A 1 225 ? 17.126 -11.088 -21.322 1.00 95.25 225 MET A CA 1
ATOM 1680 C C . MET A 1 225 ? 16.514 -9.686 -21.468 1.00 95.25 225 MET A C 1
ATOM 1682 O O . MET A 1 225 ? 16.186 -9.285 -22.584 1.00 95.25 225 MET A O 1
ATOM 1686 N N . ILE A 1 226 ? 16.333 -8.949 -20.367 1.00 96.31 226 ILE A N 1
ATOM 1687 C CA . ILE A 1 226 ? 15.753 -7.602 -20.347 1.00 96.31 226 ILE A CA 1
ATOM 1688 C C . ILE A 1 226 ? 16.856 -6.576 -20.645 1.00 96.31 226 ILE A C 1
ATOM 1690 O O . ILE A 1 226 ? 17.914 -6.595 -20.019 1.00 96.31 226 ILE A O 1
ATOM 1694 N N . ASP A 1 227 ? 16.608 -5.676 -21.596 1.00 97.50 227 ASP A N 1
ATOM 1695 C CA . ASP A 1 227 ? 17.525 -4.582 -21.936 1.00 97.50 227 ASP A CA 1
ATOM 1696 C C . ASP A 1 227 ? 17.231 -3.396 -21.021 1.00 97.50 227 ASP A C 1
ATOM 1698 O O . ASP A 1 227 ? 16.242 -2.684 -21.221 1.00 97.50 227 ASP A O 1
ATOM 1702 N N . LEU A 1 228 ? 18.057 -3.239 -19.988 1.00 97.94 228 LEU A N 1
ATOM 1703 C CA . LEU A 1 228 ? 17.978 -2.134 -19.045 1.00 97.94 228 LEU A CA 1
ATOM 1704 C C . LEU A 1 228 ? 19.100 -1.134 -19.328 1.00 97.94 228 LEU A C 1
ATOM 1706 O O . LEU A 1 228 ? 20.275 -1.507 -19.402 1.00 97.94 228 LEU A O 1
ATOM 1710 N N . ARG A 1 229 ? 18.743 0.144 -19.470 1.00 98.19 229 ARG A N 1
ATOM 1711 C CA . ARG A 1 229 ? 19.703 1.219 -19.757 1.00 98.19 229 ARG A CA 1
ATOM 1712 C C . ARG A 1 229 ? 19.428 2.453 -18.926 1.00 98.19 229 ARG A C 1
ATOM 1714 O O . ARG A 1 229 ? 18.285 2.720 -18.566 1.00 98.19 229 ARG A O 1
ATOM 1721 N N . VAL A 1 230 ? 20.471 3.226 -18.676 1.00 98.38 230 VAL A N 1
ATOM 1722 C CA . VAL A 1 230 ? 20.338 4.586 -18.163 1.00 98.38 230 VAL A CA 1
ATOM 1723 C C . VAL A 1 230 ? 19.759 5.474 -19.260 1.00 98.38 230 VAL A C 1
ATOM 1725 O O . VAL A 1 230 ? 20.194 5.414 -20.411 1.00 98.38 230 VAL A O 1
ATOM 1728 N N . GLY A 1 231 ? 18.775 6.294 -18.908 1.00 97.88 231 GLY A N 1
ATOM 1729 C CA . GLY A 1 231 ? 18.206 7.304 -19.783 1.00 97.88 231 GLY A CA 1
ATOM 1730 C C . GLY A 1 231 ? 18.149 8.674 -19.121 1.00 97.88 231 GLY A C 1
ATOM 1731 O O . GLY A 1 231 ? 18.015 8.767 -17.905 1.00 97.88 231 GLY A O 1
ATOM 1732 N N . ARG A 1 232 ? 18.222 9.734 -19.927 1.00 96.56 232 ARG A N 1
ATOM 1733 C CA . ARG A 1 232 ? 18.096 11.132 -19.495 1.00 96.56 232 ARG A CA 1
ATOM 1734 C C . ARG A 1 232 ? 16.822 11.737 -20.056 1.00 96.56 232 ARG A C 1
ATOM 1736 O O . ARG A 1 232 ? 16.657 11.795 -21.276 1.00 96.56 232 ARG A O 1
ATOM 1743 N N . ILE A 1 233 ? 15.929 12.207 -19.190 1.00 95.94 233 ILE A N 1
ATOM 1744 C CA . ILE A 1 233 ? 14.703 12.888 -19.626 1.00 95.94 233 ILE A CA 1
ATOM 1745 C C . ILE A 1 233 ? 15.067 14.293 -20.116 1.00 95.94 233 ILE A C 1
ATOM 1747 O O . ILE A 1 233 ? 15.476 15.140 -19.324 1.00 95.94 233 ILE A O 1
ATOM 1751 N N . GLY A 1 234 ? 14.909 14.544 -21.416 1.00 91.06 234 GLY A N 1
ATOM 1752 C CA . GLY A 1 234 ? 15.133 15.860 -22.017 1.00 91.06 234 GLY A CA 1
ATOM 1753 C C . GLY A 1 234 ? 13.861 16.703 -22.015 1.00 91.06 234 GLY A C 1
ATOM 1754 O O . GLY A 1 234 ? 13.736 17.681 -21.278 1.00 91.06 234 GLY A O 1
ATOM 1755 N N . GLU A 1 235 ? 12.885 16.304 -22.827 1.00 93.38 235 GLU A N 1
ATOM 1756 C CA . GLU A 1 235 ? 11.597 16.995 -22.934 1.00 93.38 235 GLU A CA 1
ATOM 1757 C C . GLU A 1 235 ? 10.503 16.191 -22.237 1.00 93.38 235 GLU A C 1
ATOM 1759 O O . GLU A 1 235 ? 10.482 14.962 -22.299 1.00 93.38 235 GLU A O 1
ATOM 1764 N N . VAL A 1 236 ? 9.586 16.892 -21.574 1.00 95.88 236 VAL A N 1
ATOM 1765 C CA . VAL A 1 236 ? 8.426 16.308 -20.902 1.00 95.88 236 VAL A CA 1
ATOM 1766 C C . VAL A 1 236 ? 7.234 17.231 -21.095 1.00 95.88 236 VAL A C 1
ATOM 1768 O O . VAL A 1 236 ? 7.319 18.435 -20.844 1.00 95.88 236 VAL A O 1
ATOM 1771 N N . GLU A 1 237 ? 6.122 16.658 -21.536 1.00 95.56 237 GLU A N 1
ATOM 1772 C CA . GLU A 1 237 ? 4.858 17.358 -21.749 1.00 95.56 237 GLU A CA 1
ATOM 1773 C C . GLU A 1 237 ? 3.699 16.511 -21.221 1.00 95.56 237 GLU A C 1
ATOM 1775 O O . GLU A 1 237 ? 3.778 15.283 -21.167 1.00 95.56 237 GLU A O 1
ATOM 1780 N N . LYS A 1 238 ? 2.593 17.148 -20.819 1.00 95.19 238 LYS A N 1
ATOM 1781 C CA . LYS A 1 238 ? 1.365 16.403 -20.504 1.00 95.19 238 LYS A CA 1
ATOM 1782 C C . LYS A 1 238 ? 0.805 15.789 -21.781 1.00 95.19 238 LYS A C 1
ATOM 1784 O O . LYS A 1 238 ? 0.790 16.435 -22.826 1.00 95.19 238 LYS A O 1
ATOM 1789 N N . HIS A 1 239 ? 0.314 14.559 -21.690 1.00 95.31 239 HIS A N 1
ATOM 1790 C CA . HIS A 1 239 ? -0.282 13.894 -22.837 1.00 95.31 239 HIS A CA 1
ATOM 1791 C C . HIS A 1 239 ? -1.534 14.663 -23.311 1.00 95.31 239 HIS A C 1
ATOM 1793 O O . HIS A 1 239 ? -2.404 14.951 -22.488 1.00 95.31 239 HIS A O 1
ATOM 1799 N N . PRO A 1 240 ? -1.688 14.943 -24.621 1.00 92.00 240 PRO A N 1
ATOM 1800 C CA . PRO A 1 240 ? -2.778 15.780 -25.139 1.00 92.00 240 PRO A CA 1
ATOM 1801 C C . PRO A 1 240 ? -4.172 15.213 -24.830 1.00 92.00 240 PRO A C 1
ATOM 1803 O O . PRO A 1 240 ? -5.076 15.953 -24.463 1.00 92.00 240 PRO A O 1
ATOM 1806 N N . ASP A 1 241 ? -4.313 13.886 -24.911 1.00 92.62 241 ASP A N 1
ATOM 1807 C CA . ASP A 1 241 ? -5.586 13.179 -24.701 1.00 92.62 241 ASP A CA 1
ATOM 1808 C C . ASP A 1 241 ? -5.658 12.386 -23.368 1.00 92.62 241 ASP A C 1
ATOM 1810 O O . ASP A 1 241 ? -6.462 11.447 -23.227 1.00 92.62 241 ASP A O 1
ATOM 1814 N N . ALA A 1 242 ? -4.774 12.674 -22.395 1.00 91.38 242 ALA A N 1
ATOM 1815 C CA . ALA A 1 242 ? -4.727 11.949 -21.116 1.00 91.38 242 ALA A CA 1
ATOM 1816 C C . ALA A 1 242 ? -4.214 12.782 -19.929 1.00 91.38 242 ALA A C 1
ATOM 1818 O O . ALA A 1 242 ? -3.023 13.058 -19.818 1.00 91.38 242 ALA A O 1
ATOM 1819 N N . ASP A 1 243 ? -5.079 13.023 -18.942 1.00 90.00 243 ASP A N 1
ATOM 1820 C CA . ASP A 1 243 ? -4.721 13.806 -17.747 1.00 90.00 243 ASP A CA 1
ATOM 1821 C C . ASP A 1 243 ? -3.754 13.096 -16.790 1.00 90.00 243 ASP A C 1
ATOM 1823 O O . ASP A 1 243 ? -3.159 13.724 -15.919 1.00 90.00 243 ASP A O 1
ATOM 1827 N N . SER A 1 244 ? -3.620 11.772 -16.904 1.00 92.31 244 SER A N 1
ATOM 1828 C CA . SER A 1 244 ? -2.773 10.964 -16.021 1.00 92.31 244 SER A CA 1
ATOM 1829 C C . SER A 1 244 ? -1.420 10.595 -16.627 1.00 92.31 244 SER A C 1
ATOM 1831 O O . SER A 1 244 ? -0.664 9.888 -15.964 1.00 92.31 244 SER A O 1
ATOM 1833 N N . LEU A 1 245 ? -1.136 10.987 -17.875 1.00 95.44 245 LEU A N 1
ATOM 1834 C CA . LEU A 1 245 ? 0.067 10.566 -18.597 1.00 95.44 245 LEU A CA 1
ATOM 1835 C C . LEU A 1 245 ? 0.949 11.762 -18.966 1.00 95.44 245 LEU A C 1
ATOM 1837 O O . LEU A 1 245 ? 0.456 12.816 -19.371 1.00 95.44 245 LEU A O 1
ATOM 1841 N N . TYR A 1 246 ? 2.255 11.556 -18.883 1.00 97.25 246 TYR A N 1
ATOM 1842 C CA . TYR A 1 246 ? 3.261 12.393 -19.520 1.00 97.25 246 TYR A CA 1
ATOM 1843 C C . TYR A 1 246 ? 3.731 11.749 -20.825 1.00 97.25 246 TYR A C 1
ATOM 1845 O O . TYR A 1 246 ? 3.598 10.539 -21.017 1.00 97.25 246 TYR A O 1
ATOM 1853 N N . VAL A 1 247 ? 4.251 12.577 -21.725 1.00 97.44 247 VAL A N 1
ATOM 1854 C CA . VAL A 1 247 ? 4.996 12.170 -22.914 1.00 97.44 247 VAL A CA 1
ATOM 1855 C C . VAL A 1 247 ? 6.407 12.719 -22.759 1.00 97.44 247 VAL A C 1
ATOM 1857 O O . VAL A 1 247 ? 6.596 13.934 -22.688 1.00 97.44 247 VAL A O 1
ATOM 1860 N N . GLU A 1 248 ? 7.385 11.824 -22.682 1.00 97.50 248 GLU A N 1
ATOM 1861 C CA . GLU A 1 248 ? 8.791 12.162 -22.491 1.00 97.50 248 GLU A CA 1
ATOM 1862 C C . GLU A 1 248 ? 9.625 11.873 -23.746 1.00 97.50 248 GLU A C 1
ATOM 1864 O O . GLU A 1 248 ? 9.414 10.873 -24.441 1.00 97.50 248 GLU A O 1
ATOM 1869 N N . LYS A 1 249 ? 10.624 12.718 -24.010 1.00 97.75 249 LYS A N 1
ATOM 1870 C CA . LYS A 1 249 ? 11.748 12.420 -24.905 1.00 97.75 249 LYS A CA 1
ATOM 1871 C C . LYS A 1 249 ? 12.954 12.069 -24.052 1.00 97.75 249 LYS A C 1
ATOM 1873 O O . LYS A 1 249 ? 13.517 12.941 -23.390 1.00 97.75 249 LYS A O 1
ATOM 1878 N N . ILE A 1 250 ? 13.325 10.792 -24.053 1.00 98.06 250 ILE A N 1
ATOM 1879 C CA . ILE A 1 250 ? 14.390 10.267 -23.197 1.00 98.06 250 ILE A CA 1
ATOM 1880 C C . ILE A 1 250 ? 15.568 9.830 -24.066 1.00 98.06 250 ILE A C 1
ATOM 1882 O O . ILE A 1 250 ? 15.417 8.967 -24.934 1.00 98.06 250 ILE A O 1
ATOM 1886 N N . ASP A 1 251 ? 16.736 10.426 -23.838 1.00 97.88 251 ASP A N 1
ATOM 1887 C CA . ASP A 1 251 ? 17.994 9.975 -24.433 1.00 97.88 251 ASP A CA 1
ATOM 1888 C C . ASP A 1 251 ? 18.417 8.667 -23.756 1.00 97.88 251 ASP A C 1
ATOM 1890 O O . ASP A 1 251 ? 18.615 8.636 -22.546 1.00 97.88 251 ASP A O 1
ATOM 1894 N N . ALA A 1 252 ? 18.521 7.590 -24.533 1.00 96.00 252 ALA A N 1
ATOM 1895 C CA . ALA A 1 252 ? 18.925 6.258 -24.080 1.00 96.00 252 ALA A CA 1
ATOM 1896 C C . ALA A 1 252 ? 20.296 5.839 -24.652 1.00 96.00 252 ALA A C 1
ATOM 1898 O O . ALA A 1 252 ? 20.569 4.640 -24.770 1.00 96.00 252 ALA A O 1
ATOM 1899 N N . GLY A 1 253 ? 21.123 6.812 -25.061 1.00 94.75 253 GLY A N 1
ATOM 1900 C CA . GLY A 1 253 ? 22.418 6.603 -25.719 1.00 94.75 253 GLY A CA 1
ATOM 1901 C C . GLY A 1 253 ? 22.299 6.106 -27.162 1.00 94.75 253 GLY A C 1
ATOM 1902 O O . GLY A 1 253 ? 23.178 5.404 -27.661 1.00 94.75 253 GLY A O 1
ATOM 1903 N N . GLU A 1 254 ? 21.186 6.425 -27.821 1.00 94.12 254 GLU A N 1
ATOM 1904 C CA . GLU A 1 254 ? 20.899 6.074 -29.215 1.00 94.12 254 GLU A CA 1
ATOM 1905 C C . GLU A 1 254 ? 21.021 7.312 -30.113 1.00 94.12 254 GLU A C 1
ATOM 1907 O O . GLU A 1 254 ? 21.182 8.427 -29.628 1.00 94.12 254 GLU A O 1
ATOM 1912 N N . ALA A 1 255 ? 20.949 7.132 -31.437 1.00 92.00 255 ALA A N 1
ATOM 1913 C CA . ALA A 1 255 ? 21.040 8.259 -32.371 1.00 92.00 255 ALA A CA 1
ATOM 1914 C C . ALA A 1 255 ? 19.910 9.287 -32.180 1.00 92.00 255 ALA A C 1
ATOM 1916 O O . ALA A 1 255 ? 20.124 10.471 -32.412 1.00 92.00 255 ALA A O 1
ATOM 1917 N N . GLU A 1 256 ? 18.727 8.829 -31.756 1.00 93.75 256 GLU A N 1
ATOM 1918 C CA . GLU A 1 256 ? 17.544 9.659 -31.539 1.00 93.75 256 GLU A CA 1
ATOM 1919 C C . GLU A 1 256 ? 16.909 9.343 -30.174 1.00 93.75 256 GLU A C 1
ATOM 1921 O O . GLU A 1 256 ? 16.823 8.164 -29.804 1.00 93.75 256 GLU A O 1
ATOM 1926 N N . PRO A 1 257 ? 16.407 10.351 -29.435 1.00 96.50 257 PRO A N 1
ATOM 1927 C CA . PRO A 1 257 ? 15.686 10.130 -28.187 1.00 96.50 257 PRO A CA 1
ATOM 1928 C C . PRO A 1 257 ? 14.425 9.285 -28.384 1.00 96.50 257 PRO A C 1
ATOM 1930 O O . PRO A 1 257 ? 13.656 9.457 -29.338 1.00 96.50 257 PRO A O 1
ATOM 1933 N N . ARG A 1 258 ? 14.140 8.407 -27.422 1.00 97.50 258 ARG A N 1
ATOM 1934 C CA . ARG A 1 258 ? 12.919 7.599 -27.428 1.00 97.50 258 ARG A CA 1
ATOM 1935 C C . ARG A 1 258 ? 11.738 8.414 -26.931 1.00 97.50 258 ARG A C 1
ATOM 1937 O O . ARG A 1 258 ? 11.848 9.177 -25.978 1.00 97.50 258 ARG A O 1
ATOM 1944 N N . THR A 1 259 ? 10.582 8.202 -27.558 1.00 97.81 259 THR A N 1
ATOM 1945 C CA . THR A 1 259 ? 9.310 8.696 -27.012 1.00 97.81 259 THR A CA 1
ATOM 1946 C C . THR A 1 259 ? 8.808 7.698 -25.983 1.00 97.81 259 THR A C 1
ATOM 1948 O O . THR A 1 259 ? 8.640 6.518 -26.307 1.00 97.81 259 THR A O 1
ATOM 1951 N N . VAL A 1 260 ? 8.583 8.160 -24.762 1.00 97.88 260 VAL A N 1
ATOM 1952 C CA . VAL A 1 260 ? 8.086 7.358 -23.644 1.00 97.88 260 VAL A CA 1
ATOM 1953 C C . VAL A 1 260 ? 6.787 7.978 -23.141 1.00 97.88 260 VAL A C 1
ATOM 1955 O O . VAL A 1 260 ? 6.583 9.183 -23.266 1.00 97.88 260 VAL A O 1
ATOM 1958 N N . VAL A 1 261 ? 5.850 7.140 -22.701 1.00 97.50 261 VAL A N 1
ATOM 1959 C CA . VAL A 1 261 ? 4.578 7.587 -22.129 1.00 97.50 261 VAL A CA 1
ATOM 1960 C C . VAL A 1 261 ? 4.447 6.998 -20.734 1.00 97.50 261 VAL A C 1
ATOM 1962 O O . VAL A 1 261 ? 4.301 5.781 -20.594 1.00 97.50 261 VAL A O 1
ATOM 1965 N N . SER A 1 262 ? 4.465 7.851 -19.710 1.00 94.81 262 SER A N 1
ATOM 1966 C CA . SER A 1 262 ? 4.509 7.415 -18.310 1.00 94.81 262 SER A CA 1
ATOM 1967 C C . SER A 1 262 ? 3.312 7.922 -17.508 1.00 94.81 262 SER A C 1
ATOM 1969 O O . SER A 1 262 ? 2.881 9.066 -17.634 1.00 94.81 262 SER A O 1
ATOM 1971 N N . GLY A 1 263 ? 2.762 7.072 -16.638 1.00 94.62 263 GLY A N 1
ATOM 1972 C CA . GLY A 1 263 ? 1.609 7.387 -15.784 1.00 94.62 263 GLY A CA 1
ATOM 1973 C C . GLY A 1 263 ? 1.947 8.167 -14.513 1.00 94.62 263 GLY A C 1
ATOM 1974 O O . GLY A 1 263 ? 1.461 7.810 -13.444 1.00 94.62 263 GLY A O 1
ATOM 1975 N N . LEU A 1 264 ? 2.807 9.183 -14.608 1.00 91.81 264 LEU A N 1
ATOM 1976 C CA . LEU A 1 264 ? 3.457 9.803 -13.444 1.00 91.81 264 LEU A CA 1
ATOM 1977 C C . LEU A 1 264 ? 2.851 11.143 -13.007 1.00 91.81 264 LEU A C 1
ATOM 1979 O O . LEU A 1 264 ? 3.227 11.655 -11.958 1.00 91.81 264 LEU A O 1
ATOM 1983 N N . VAL A 1 265 ? 1.860 11.678 -13.733 1.00 90.00 265 VAL A N 1
ATOM 1984 C CA . VAL A 1 265 ? 1.275 13.017 -13.480 1.00 90.00 265 VAL A CA 1
ATOM 1985 C C . VAL A 1 265 ? 0.743 13.194 -12.055 1.00 90.00 265 VAL A C 1
ATOM 1987 O O . VAL A 1 265 ? 0.770 14.294 -11.513 1.00 90.00 265 VAL A O 1
ATOM 1990 N N . ARG A 1 266 ? 0.242 12.119 -11.439 1.00 85.88 266 ARG A N 1
ATOM 1991 C CA . ARG A 1 266 ? -0.321 12.154 -10.078 1.00 85.88 266 ARG A CA 1
ATOM 1992 C C . ARG A 1 266 ? 0.729 12.045 -8.974 1.00 85.88 266 ARG A C 1
ATOM 1994 O O . ARG A 1 266 ? 0.379 12.238 -7.817 1.00 85.88 266 ARG A O 1
ATOM 2001 N N . PHE A 1 267 ? 1.968 11.712 -9.327 1.00 82.81 267 PHE A N 1
ATOM 2002 C CA . PHE A 1 267 ? 3.012 11.346 -8.373 1.00 82.81 267 PHE A CA 1
ATOM 2003 C C . PHE A 1 267 ? 4.209 12.290 -8.434 1.00 82.81 267 PHE A C 1
ATOM 2005 O O . PHE A 1 267 ? 4.721 12.690 -7.395 1.00 82.81 267 PHE A O 1
ATOM 2012 N N . ILE A 1 268 ? 4.642 12.663 -9.640 1.00 83.31 268 ILE A N 1
ATOM 2013 C CA . ILE A 1 268 ? 5.858 13.446 -9.853 1.00 83.31 268 ILE A CA 1
ATOM 2014 C C . ILE A 1 268 ? 5.493 14.716 -10.631 1.00 83.31 268 ILE A C 1
ATOM 2016 O O . ILE A 1 268 ? 5.038 14.616 -11.774 1.00 83.31 268 ILE A O 1
ATOM 2020 N N . PRO A 1 269 ? 5.671 15.911 -10.038 1.00 82.19 269 PRO A N 1
ATOM 2021 C CA . PRO A 1 269 ? 5.479 17.178 -10.735 1.00 82.19 269 PRO A CA 1
ATOM 2022 C C . PRO A 1 269 ? 6.379 17.293 -11.970 1.00 82.19 269 PRO A C 1
ATOM 2024 O O . PRO A 1 269 ? 7.512 16.810 -11.973 1.00 82.19 269 PRO A O 1
ATOM 2027 N N . ILE A 1 270 ? 5.903 17.978 -13.013 1.00 84.31 270 ILE A N 1
ATOM 2028 C CA . ILE A 1 270 ? 6.607 18.084 -14.303 1.00 84.31 270 ILE A CA 1
ATOM 2029 C C . ILE A 1 270 ? 7.990 18.739 -14.163 1.00 84.31 270 ILE A C 1
ATOM 2031 O O . ILE A 1 270 ? 8.923 18.409 -14.893 1.00 84.31 270 ILE A O 1
ATOM 2035 N N . GLU A 1 271 ? 8.146 19.624 -13.181 1.00 83.12 271 GLU A N 1
ATOM 2036 C CA . GLU A 1 271 ? 9.392 20.318 -12.858 1.00 83.12 271 GLU A CA 1
ATOM 2037 C C . GLU A 1 271 ? 10.463 19.366 -12.309 1.00 83.12 271 GLU A C 1
ATOM 2039 O O . GLU A 1 271 ? 11.649 19.657 -12.417 1.00 83.12 271 GLU A O 1
ATOM 2044 N N . GLN A 1 272 ? 10.054 18.225 -11.745 1.00 80.62 272 GLN A N 1
ATOM 2045 C CA . GLN A 1 272 ? 10.937 17.189 -11.195 1.00 80.62 272 GLN A CA 1
ATOM 2046 C C . GLN A 1 272 ? 11.212 16.046 -12.188 1.00 80.62 272 GLN A C 1
ATOM 2048 O O . GLN A 1 272 ? 11.930 15.098 -11.863 1.00 80.62 272 GLN A O 1
ATOM 2053 N N . MET A 1 273 ? 10.607 16.108 -13.377 1.00 86.88 273 MET A N 1
ATOM 2054 C CA . MET A 1 273 ? 10.783 15.122 -14.446 1.00 86.88 273 MET A CA 1
ATOM 2055 C C . MET A 1 273 ? 11.948 15.491 -15.368 1.00 86.88 273 MET A C 1
ATOM 2057 O O . MET A 1 273 ? 12.679 14.616 -15.822 1.00 86.88 273 MET A O 1
ATOM 2061 N N . ARG A 1 274 ? 12.096 16.783 -15.680 1.00 87.75 274 ARG A N 1
ATOM 2062 C CA . ARG A 1 274 ? 13.109 17.273 -16.619 1.00 87.75 274 ARG A CA 1
ATOM 2063 C C . ARG A 1 274 ? 14.511 17.071 -16.050 1.00 87.75 274 ARG A C 1
ATOM 2065 O O . ARG A 1 274 ? 14.719 17.245 -14.854 1.00 87.75 274 ARG A O 1
ATOM 2072 N N . ASP A 1 275 ? 15.465 16.745 -16.921 1.00 88.00 275 ASP A N 1
ATOM 2073 C CA . ASP A 1 275 ? 16.877 16.630 -16.559 1.00 88.00 275 ASP A CA 1
ATOM 2074 C C . ASP A 1 275 ? 17.145 15.594 -15.456 1.00 88.00 275 ASP A C 1
ATOM 2076 O O . ASP A 1 275 ? 18.094 15.725 -14.680 1.00 88.00 275 ASP A O 1
ATOM 2080 N N . ARG A 1 276 ? 16.316 14.546 -15.392 1.00 89.62 276 ARG A N 1
ATOM 2081 C CA . ARG A 1 276 ? 16.502 13.430 -14.466 1.00 89.62 276 ARG A CA 1
ATOM 2082 C C . ARG A 1 276 ? 17.080 12.2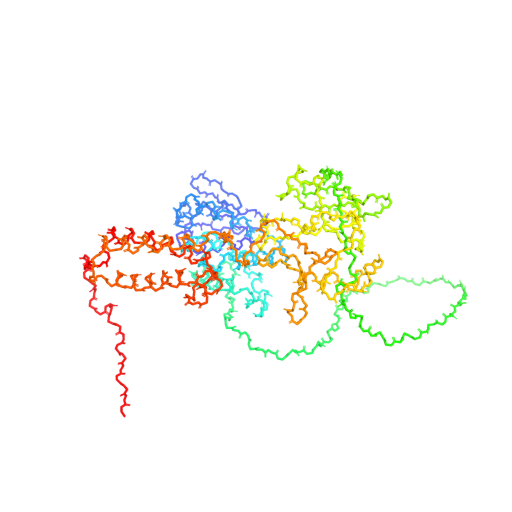19 -15.184 1.00 89.62 276 ARG A C 1
ATOM 2084 O O . ARG A 1 276 ? 16.659 11.886 -16.295 1.00 89.62 276 ARG A O 1
ATOM 2091 N N . ASP A 1 277 ? 18.022 11.562 -14.516 1.00 94.06 277 ASP A N 1
ATOM 2092 C CA . ASP A 1 277 ? 18.548 10.269 -14.937 1.00 94.06 277 ASP A CA 1
ATOM 2093 C C . ASP A 1 277 ? 17.658 9.163 -14.373 1.00 94.06 277 ASP A C 1
ATOM 2095 O O . ASP A 1 277 ? 17.314 9.162 -13.190 1.00 94.06 277 ASP A O 1
ATOM 2099 N N . VAL A 1 278 ? 17.259 8.231 -15.229 1.00 96.56 278 VAL A N 1
ATOM 2100 C CA . VAL A 1 278 ? 16.315 7.160 -14.904 1.00 96.56 278 VAL A CA 1
ATOM 2101 C C . VAL A 1 278 ? 16.787 5.833 -15.478 1.00 96.56 278 VAL A C 1
ATOM 2103 O O . VAL A 1 278 ? 17.549 5.792 -16.444 1.00 96.56 278 VAL A O 1
ATOM 2106 N N . VAL A 1 279 ? 16.305 4.726 -14.920 1.00 98.00 279 VAL A N 1
ATOM 2107 C CA . VAL A 1 279 ? 16.476 3.401 -15.528 1.00 98.00 279 VAL A CA 1
ATOM 2108 C C . VAL A 1 279 ? 15.316 3.112 -16.483 1.00 98.00 279 VAL A C 1
ATOM 2110 O O . VAL A 1 279 ? 14.148 3.247 -16.123 1.00 98.00 279 VAL A O 1
ATOM 2113 N N . LEU A 1 280 ? 15.633 2.692 -17.705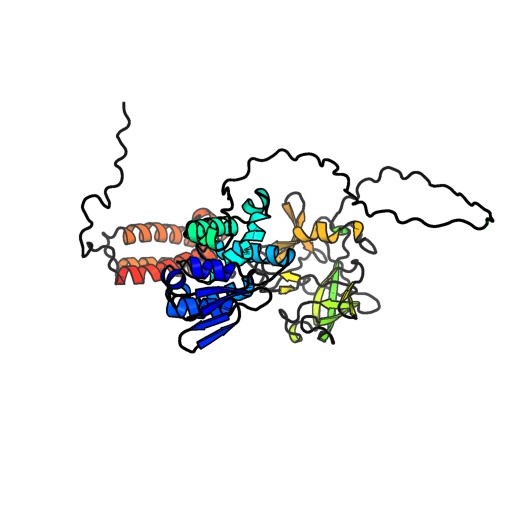 1.00 98.00 280 LEU A N 1
ATOM 2114 C CA . LEU A 1 280 ? 14.681 2.348 -18.758 1.00 98.00 280 LEU A CA 1
ATOM 2115 C C . LEU A 1 280 ? 14.665 0.851 -19.042 1.00 98.00 280 LEU A C 1
ATOM 2117 O O . LEU A 1 280 ? 15.709 0.206 -19.045 1.00 98.00 280 LEU A O 1
ATOM 2121 N N . VAL A 1 281 ? 13.492 0.334 -19.402 1.00 97.56 281 VAL A N 1
ATOM 2122 C CA . VAL A 1 281 ? 13.319 -0.962 -20.068 1.00 97.56 281 VAL A CA 1
ATOM 2123 C C . VAL A 1 281 ? 13.174 -0.732 -21.575 1.00 97.56 281 VAL A C 1
ATOM 2125 O O . VAL A 1 281 ? 12.170 -0.178 -22.032 1.00 97.56 281 VAL A O 1
ATOM 2128 N N . CYS A 1 282 ? 14.168 -1.161 -22.352 1.00 97.25 282 CYS A N 1
ATOM 2129 C CA . CYS A 1 282 ? 14.361 -0.754 -23.748 1.00 97.25 282 CYS A CA 1
ATOM 2130 C C . CYS A 1 282 ? 13.951 -1.801 -24.796 1.00 97.25 282 CYS A C 1
ATOM 2132 O O . CYS A 1 282 ? 13.809 -1.453 -25.968 1.00 97.25 282 CYS A O 1
ATOM 2134 N N . ASN A 1 283 ? 13.738 -3.064 -24.427 1.00 96.69 283 ASN A N 1
ATOM 2135 C CA . ASN A 1 283 ? 13.420 -4.133 -25.384 1.00 96.69 283 ASN A CA 1
ATOM 2136 C C . ASN A 1 283 ? 11.992 -4.687 -25.255 1.00 96.69 283 ASN A C 1
ATOM 2138 O O . ASN A 1 283 ? 11.685 -5.756 -25.782 1.00 96.69 283 ASN A O 1
ATOM 2142 N N . LEU A 1 284 ? 11.086 -3.962 -24.593 1.00 94.50 284 LEU A N 1
ATOM 2143 C CA . LEU A 1 284 ? 9.657 -4.273 -24.641 1.00 94.50 284 LEU A CA 1
ATOM 2144 C C . LEU A 1 284 ? 9.085 -3.965 -26.029 1.00 94.50 284 LEU A C 1
ATOM 2146 O O . LEU A 1 284 ? 9.542 -3.070 -26.741 1.00 94.50 284 LEU A O 1
ATOM 2150 N N . LYS A 1 285 ? 8.040 -4.699 -26.421 1.00 93.94 285 LYS A N 1
ATOM 2151 C CA . LYS A 1 285 ? 7.292 -4.369 -27.636 1.00 93.94 285 LYS A CA 1
ATOM 2152 C C . LYS A 1 285 ? 6.658 -2.976 -27.470 1.00 93.94 285 LYS A C 1
ATOM 2154 O O . LYS A 1 285 ? 5.919 -2.799 -26.501 1.00 93.94 285 LYS A O 1
ATOM 2159 N N . PRO A 1 286 ? 6.862 -2.034 -28.414 1.00 95.94 286 PRO A N 1
ATOM 2160 C CA . PRO A 1 286 ? 6.261 -0.708 -28.325 1.00 95.94 286 PRO A CA 1
ATOM 2161 C C . PRO A 1 286 ? 4.743 -0.773 -28.152 1.00 95.94 286 PRO A C 1
ATOM 2163 O O . PRO A 1 286 ? 4.059 -1.553 -28.828 1.00 95.94 286 PRO A O 1
ATOM 2166 N N . ALA A 1 287 ? 4.223 0.054 -27.250 1.00 94.50 287 ALA A N 1
ATOM 2167 C CA . ALA A 1 287 ? 2.816 0.072 -26.877 1.00 94.50 287 ALA A CA 1
ATOM 2168 C C . ALA A 1 287 ? 2.203 1.435 -27.194 1.00 94.50 287 ALA A C 1
ATOM 2170 O O . ALA A 1 287 ? 2.766 2.477 -26.868 1.00 94.50 287 ALA A O 1
ATOM 2171 N N . LYS A 1 288 ? 1.032 1.433 -27.836 1.00 95.19 288 LYS A N 1
ATOM 2172 C CA . LYS A 1 288 ? 0.301 2.664 -28.139 1.00 95.19 288 LYS A CA 1
ATOM 2173 C C . LYS A 1 288 ? -0.604 3.020 -26.965 1.00 95.19 288 LYS A C 1
ATOM 2175 O O . LYS A 1 288 ? -1.506 2.257 -26.628 1.00 95.19 288 LYS A O 1
ATOM 2180 N N . MET A 1 289 ? -0.381 4.183 -26.372 1.00 91.38 289 MET A N 1
ATOM 2181 C CA . MET A 1 289 ? -1.131 4.714 -25.241 1.00 91.38 289 MET A CA 1
ATOM 2182 C C . MET A 1 289 ? -1.829 5.984 -25.709 1.00 91.38 289 MET A C 1
ATOM 2184 O O . MET A 1 289 ? -1.185 6.977 -26.012 1.00 91.38 289 MET A O 1
ATOM 2188 N N . ARG A 1 290 ? -3.157 5.905 -25.866 1.00 91.25 290 ARG A N 1
ATOM 2189 C CA . ARG A 1 290 ? -4.020 7.026 -26.286 1.00 91.25 290 ARG A CA 1
ATOM 2190 C C . ARG A 1 290 ? -3.531 7.821 -27.506 1.00 91.25 290 ARG A C 1
ATOM 2192 O O . ARG A 1 290 ? -3.696 9.025 -27.570 1.00 91.25 290 ARG A O 1
ATOM 2199 N N . GLY A 1 291 ? -2.970 7.137 -28.502 1.00 91.25 291 GLY A N 1
ATOM 2200 C CA . GLY A 1 291 ? -2.530 7.781 -29.745 1.00 91.25 291 GLY A CA 1
ATOM 2201 C C . GLY A 1 291 ? -1.015 7.878 -29.889 1.00 91.25 291 GLY A C 1
ATOM 2202 O O . GLY A 1 291 ? -0.530 7.772 -31.016 1.00 91.25 291 GLY A O 1
ATOM 2203 N N . VAL A 1 292 ? -0.276 7.953 -28.782 1.00 95.12 292 VAL A N 1
ATOM 2204 C CA . VAL A 1 292 ? 1.190 8.064 -28.765 1.00 95.12 292 VAL A CA 1
ATOM 2205 C C . VAL A 1 292 ? 1.822 6.689 -28.541 1.00 95.12 292 VAL A C 1
ATOM 2207 O O . VAL A 1 292 ? 1.367 5.908 -27.707 1.00 95.12 292 VAL A O 1
ATOM 2210 N N . THR A 1 293 ? 2.852 6.347 -29.315 1.00 96.75 293 THR A N 1
ATOM 2211 C CA . THR A 1 293 ? 3.583 5.079 -29.157 1.00 96.75 293 THR A CA 1
ATOM 2212 C C . THR A 1 293 ? 4.728 5.266 -28.167 1.00 96.75 293 THR A C 1
ATOM 2214 O O . THR A 1 293 ? 5.623 6.067 -28.421 1.00 96.75 293 THR A O 1
ATOM 2217 N N . SER A 1 294 ? 4.713 4.507 -27.070 1.00 97.44 294 SER A N 1
ATOM 2218 C CA . SER A 1 294 ? 5.826 4.418 -26.124 1.00 97.44 294 SER A CA 1
ATOM 2219 C C . SER A 1 294 ? 6.830 3.360 -26.584 1.00 97.44 294 SER A C 1
ATOM 2221 O O . SER A 1 294 ? 6.448 2.217 -26.859 1.00 97.44 294 SER A O 1
ATOM 2223 N N . TYR A 1 295 ? 8.105 3.739 -26.665 1.00 97.00 295 TYR A N 1
ATOM 2224 C CA . TYR A 1 295 ? 9.222 2.903 -27.131 1.00 97.00 295 TYR A CA 1
ATOM 2225 C C . TYR A 1 295 ? 10.122 2.387 -26.003 1.00 97.00 295 TYR A C 1
ATOM 2227 O O . TYR A 1 295 ? 11.079 1.656 -26.259 1.00 97.00 295 TYR A O 1
ATOM 2235 N N . ALA A 1 296 ? 9.839 2.774 -24.765 1.00 96.94 296 ALA A N 1
ATOM 2236 C CA . ALA A 1 296 ? 10.475 2.247 -23.567 1.00 96.94 296 ALA A CA 1
ATOM 2237 C C . ALA A 1 296 ? 9.501 2.364 -22.386 1.00 96.94 296 ALA A C 1
ATOM 2239 O O . ALA A 1 296 ? 8.371 2.840 -22.537 1.00 96.94 296 ALA A O 1
ATOM 2240 N N . MET A 1 297 ? 9.939 1.919 -21.216 1.00 96.81 297 MET A N 1
ATOM 2241 C CA . MET A 1 297 ? 9.231 2.108 -19.954 1.00 96.81 297 MET A CA 1
ATOM 2242 C C . MET A 1 297 ? 10.225 2.583 -18.900 1.00 96.81 297 MET A C 1
ATOM 2244 O O . MET A 1 297 ? 11.299 1.996 -18.785 1.00 96.81 297 MET A O 1
ATOM 2248 N N . VAL A 1 298 ? 9.875 3.621 -18.142 1.00 97.12 298 VAL A N 1
ATOM 2249 C CA . VAL A 1 298 ? 10.692 4.073 -17.011 1.00 97.12 298 VAL A CA 1
ATOM 2250 C C . VAL A 1 298 ? 10.470 3.147 -15.816 1.00 97.12 298 VAL A C 1
ATOM 2252 O O . VAL A 1 298 ? 9.332 2.785 -15.513 1.00 97.12 298 VAL A O 1
ATOM 2255 N N . LEU A 1 299 ? 11.552 2.745 -15.151 1.00 95.75 299 LEU A N 1
ATOM 2256 C CA . LEU A 1 299 ? 11.504 1.915 -13.957 1.00 95.75 299 LEU A CA 1
ATOM 2257 C C . LEU A 1 299 ? 11.349 2.792 -12.708 1.00 95.75 299 LEU A C 1
ATOM 2259 O O . LEU A 1 299 ? 12.148 3.695 -12.451 1.00 95.75 299 LEU A O 1
ATOM 2263 N N . CYS A 1 300 ? 10.324 2.493 -11.918 1.00 93.94 300 CYS A N 1
ATOM 2264 C CA . CYS A 1 300 ? 10.003 3.205 -10.690 1.00 93.94 300 CYS A CA 1
ATOM 2265 C C . CYS A 1 300 ? 9.843 2.218 -9.535 1.00 93.94 300 CYS A C 1
ATOM 2267 O O . CYS A 1 300 ? 9.375 1.095 -9.733 1.00 93.94 300 CYS A O 1
ATOM 2269 N N . ALA A 1 301 ? 10.168 2.665 -8.327 1.00 89.75 301 ALA A N 1
ATOM 2270 C CA . ALA A 1 301 ? 9.694 2.035 -7.109 1.00 89.75 301 ALA A CA 1
ATOM 2271 C C . ALA A 1 301 ? 8.340 2.635 -6.737 1.00 89.75 301 ALA A C 1
ATOM 2273 O O . ALA A 1 301 ? 8.099 3.831 -6.893 1.00 89.75 301 ALA A O 1
ATOM 2274 N N . THR A 1 302 ? 7.433 1.789 -6.274 1.00 85.19 302 THR A N 1
ATOM 2275 C CA . THR A 1 302 ? 6.115 2.202 -5.793 1.00 85.19 302 THR A CA 1
ATOM 2276 C C . THR A 1 302 ? 5.983 1.729 -4.360 1.00 85.19 302 THR A C 1
ATOM 2278 O O . THR A 1 302 ? 6.327 0.583 -4.061 1.00 85.19 302 THR A O 1
ATOM 2281 N N . SER A 1 303 ? 5.515 2.603 -3.473 1.00 77.31 303 SER A N 1
ATOM 2282 C CA . SER A 1 303 ? 5.241 2.228 -2.091 1.00 77.31 303 SER A CA 1
ATOM 2283 C C . SER A 1 303 ? 4.173 1.124 -2.037 1.00 77.31 303 SER A C 1
ATOM 2285 O O . SER A 1 303 ? 3.323 1.046 -2.929 1.00 77.31 303 SER A O 1
ATOM 2287 N N . PRO A 1 304 ? 4.166 0.257 -1.008 1.00 69.94 304 PRO A N 1
ATOM 2288 C CA . PRO A 1 304 ? 3.213 -0.857 -0.941 1.00 69.94 304 PRO A CA 1
ATOM 2289 C C . PRO A 1 304 ? 1.732 -0.436 -0.957 1.00 69.94 304 PRO A C 1
ATOM 2291 O O . PRO A 1 304 ? 0.882 -1.195 -1.416 1.00 69.94 304 PRO A O 1
ATOM 2294 N N . ASP A 1 305 ? 1.420 0.769 -0.478 1.00 65.12 305 ASP A N 1
ATOM 2295 C CA . ASP A 1 305 ? 0.079 1.373 -0.499 1.00 65.12 305 ASP A CA 1
ATOM 2296 C C . ASP A 1 305 ? -0.276 2.052 -1.839 1.00 65.12 305 ASP A C 1
ATOM 2298 O O . ASP A 1 305 ? -1.406 2.506 -2.028 1.00 65.12 305 ASP A O 1
ATOM 2302 N N . GLY A 1 306 ? 0.670 2.118 -2.781 1.00 75.00 306 GLY A N 1
ATOM 2303 C CA . GLY A 1 306 ? 0.513 2.773 -4.079 1.00 75.00 306 GLY A CA 1
ATOM 2304 C C . GLY A 1 306 ? 0.428 4.300 -4.017 1.00 75.00 306 GLY A C 1
ATOM 2305 O O . GLY A 1 306 ? 0.102 4.918 -5.033 1.00 75.00 306 GLY A O 1
ATOM 2306 N N . ALA A 1 307 ? 0.678 4.911 -2.855 1.00 69.75 307 ALA A N 1
ATOM 2307 C CA . ALA A 1 307 ? 0.555 6.354 -2.656 1.00 69.75 307 ALA A CA 1
ATOM 2308 C C . ALA A 1 307 ? 1.740 7.136 -3.243 1.00 69.75 307 ALA A C 1
ATOM 2310 O O . ALA A 1 307 ? 1.549 8.225 -3.787 1.00 69.75 307 ALA A O 1
ATOM 2311 N N . THR A 1 308 ? 2.945 6.566 -3.178 1.00 73.06 308 THR A N 1
ATOM 2312 C CA . THR A 1 308 ? 4.193 7.213 -3.590 1.00 73.06 308 THR A CA 1
ATOM 2313 C C . THR A 1 308 ? 4.855 6.421 -4.708 1.00 73.06 308 THR A C 1
ATOM 2315 O O . THR A 1 308 ? 4.999 5.200 -4.630 1.00 73.06 308 THR A O 1
ATOM 2318 N N . VAL A 1 309 ? 5.300 7.129 -5.744 1.00 86.56 309 VAL A N 1
ATOM 2319 C CA . VAL A 1 309 ? 6.091 6.569 -6.843 1.00 86.56 309 VAL A CA 1
ATOM 2320 C C . VAL A 1 309 ? 7.373 7.379 -6.970 1.00 86.56 309 VAL A C 1
ATOM 2322 O O . VAL A 1 309 ? 7.327 8.599 -7.115 1.00 86.56 309 VAL A O 1
ATOM 2325 N N . GLU A 1 310 ? 8.511 6.696 -6.934 1.00 88.44 310 GLU A N 1
ATOM 2326 C CA . GLU A 1 310 ? 9.841 7.285 -7.090 1.00 88.44 310 GLU A CA 1
ATOM 2327 C C . GLU A 1 310 ? 10.564 6.630 -8.263 1.00 88.44 310 GLU A C 1
ATOM 2329 O O . GLU A 1 310 ? 10.346 5.454 -8.554 1.00 88.44 310 GLU A O 1
ATOM 2334 N N . PHE A 1 311 ? 11.454 7.352 -8.943 1.00 92.38 311 PHE A N 1
ATOM 2335 C CA . PHE A 1 311 ? 12.305 6.697 -9.933 1.00 92.38 311 PHE A CA 1
ATOM 2336 C C . PHE A 1 311 ? 13.350 5.816 -9.266 1.00 92.38 311 PHE A C 1
ATOM 2338 O O . PHE A 1 311 ? 13.832 6.105 -8.171 1.00 92.38 311 PHE A O 1
ATOM 2345 N N . VAL A 1 312 ? 13.726 4.765 -9.986 1.00 94.81 312 VAL A N 1
ATOM 2346 C CA . VAL A 1 312 ? 14.991 4.084 -9.747 1.00 94.81 312 VAL A CA 1
ATOM 2347 C C . VAL A 1 312 ? 16.083 4.927 -10.398 1.00 94.81 312 VAL A C 1
ATOM 2349 O O . VAL A 1 312 ? 16.143 5.043 -11.626 1.00 94.81 312 VAL A O 1
ATOM 2352 N N . GLU A 1 313 ? 16.909 5.546 -9.565 1.00 93.56 313 GLU A N 1
ATOM 2353 C CA . GLU A 1 313 ? 17.974 6.448 -9.982 1.00 93.56 313 GLU A CA 1
ATOM 2354 C C . GLU A 1 313 ? 19.265 5.660 -10.218 1.00 93.56 313 GLU A C 1
ATOM 2356 O O . GLU A 1 313 ? 19.669 4.848 -9.378 1.00 93.56 313 GLU A O 1
ATOM 2361 N N . PRO A 1 314 ? 19.934 5.859 -11.361 1.00 96.12 314 PRO A N 1
ATOM 2362 C CA . PRO A 1 314 ? 21.257 5.305 -11.573 1.00 96.12 314 PRO A CA 1
ATOM 2363 C C . PRO A 1 314 ? 22.299 6.041 -10.709 1.00 96.12 314 PRO A C 1
ATOM 2365 O O . PRO A 1 314 ? 22.068 7.172 -10.275 1.00 96.12 314 PRO A O 1
ATOM 2368 N N . PRO A 1 315 ? 23.469 5.431 -10.458 1.00 93.94 315 PRO A N 1
ATOM 2369 C CA . PRO A 1 315 ? 24.520 6.059 -9.666 1.00 93.94 315 PRO A CA 1
ATOM 2370 C C . PRO A 1 315 ? 25.011 7.363 -10.311 1.00 93.94 315 PRO A C 1
ATOM 2372 O O . PRO A 1 315 ? 25.042 7.504 -11.538 1.00 93.94 315 PRO A O 1
ATOM 2375 N N . ALA A 1 316 ? 25.428 8.316 -9.475 1.00 89.38 316 ALA A N 1
ATOM 2376 C CA . ALA A 1 316 ? 25.878 9.627 -9.929 1.00 89.38 316 ALA A CA 1
ATOM 2377 C C . ALA A 1 316 ? 27.019 9.519 -10.957 1.00 89.38 316 ALA A C 1
ATOM 2379 O O . ALA A 1 316 ? 28.001 8.805 -10.749 1.00 89.38 316 ALA A O 1
ATOM 2380 N N . GLY A 1 317 ? 26.898 10.260 -12.061 1.00 88.50 317 GLY A N 1
ATOM 2381 C CA . GLY A 1 317 ? 27.871 10.241 -13.158 1.00 88.50 317 GLY A CA 1
ATOM 2382 C C . GLY A 1 317 ? 27.618 9.175 -14.230 1.00 88.50 317 GLY A C 1
ATOM 2383 O O . GLY A 1 317 ? 28.408 9.091 -15.173 1.00 88.50 317 GLY A O 1
ATOM 2384 N N . SER A 1 318 ? 26.532 8.403 -14.118 1.00 95.69 318 SER A N 1
ATOM 2385 C CA . SER A 1 318 ? 26.048 7.542 -15.204 1.00 95.69 318 SER A CA 1
ATOM 2386 C C . SER A 1 318 ? 25.701 8.356 -16.451 1.00 95.69 318 SER A C 1
ATOM 2388 O O . SER A 1 318 ? 25.294 9.516 -16.362 1.00 95.69 318 SER A O 1
ATOM 2390 N N . LYS A 1 319 ? 25.853 7.750 -17.626 1.00 96.31 319 LYS A N 1
ATOM 2391 C CA . LYS A 1 319 ? 25.593 8.381 -18.924 1.00 96.31 319 LYS A CA 1
ATOM 2392 C C . LYS A 1 319 ? 24.408 7.723 -19.631 1.00 96.31 319 LYS A C 1
ATOM 2394 O O . LYS A 1 319 ? 24.205 6.519 -19.477 1.00 96.31 319 LYS A O 1
ATOM 2399 N N . PRO A 1 320 ? 23.653 8.471 -20.455 1.00 97.75 320 PRO A N 1
ATOM 2400 C CA . PRO A 1 320 ? 22.640 7.890 -21.329 1.00 97.75 320 PRO A CA 1
ATOM 2401 C C . PRO A 1 320 ? 23.185 6.706 -22.134 1.00 97.75 320 PRO A C 1
ATOM 2403 O O . PRO A 1 320 ? 24.231 6.804 -22.776 1.00 97.75 320 PRO A O 1
ATOM 2406 N N . GLY A 1 321 ? 22.473 5.583 -22.079 1.00 96.62 321 GLY A N 1
ATOM 2407 C CA . GLY A 1 321 ? 22.845 4.328 -22.728 1.00 96.62 321 GLY A CA 1
ATOM 2408 C C . GLY A 1 321 ? 23.752 3.412 -21.919 1.00 96.62 321 GLY A C 1
ATOM 2409 O O . GLY A 1 321 ? 23.950 2.270 -22.343 1.00 96.62 321 GLY A O 1
ATOM 2410 N N . ASP A 1 322 ? 24.253 3.845 -20.757 1.00 97.88 322 ASP A N 1
ATOM 2411 C CA . ASP A 1 322 ? 24.984 2.952 -19.863 1.00 97.88 322 ASP A CA 1
ATOM 2412 C C . ASP A 1 322 ? 24.122 1.738 -19.524 1.00 97.88 322 ASP A C 1
ATOM 2414 O O . ASP A 1 322 ? 22.926 1.834 -19.226 1.00 97.88 322 ASP A O 1
ATOM 2418 N N . ARG A 1 323 ? 24.749 0.565 -19.596 1.00 97.00 323 ARG A N 1
ATOM 2419 C CA . ARG A 1 323 ? 24.064 -0.696 -19.364 1.00 97.00 323 ARG A CA 1
ATOM 2420 C C . ARG A 1 323 ? 23.788 -0.877 -17.877 1.00 97.00 323 ARG A C 1
ATOM 2422 O O . ARG A 1 323 ? 24.713 -0.872 -17.065 1.00 97.00 323 ARG A O 1
ATOM 2429 N N . VAL A 1 324 ? 22.527 -1.143 -17.563 1.00 98.00 324 VAL A N 1
ATOM 2430 C CA . VAL A 1 324 ? 22.068 -1.519 -16.229 1.00 98.00 324 VAL A CA 1
ATOM 2431 C C . VAL A 1 324 ? 21.891 -3.041 -16.205 1.00 98.00 324 VAL A C 1
ATOM 2433 O O . VAL A 1 324 ? 21.383 -3.634 -17.159 1.00 98.00 324 VAL A O 1
ATOM 2436 N N . TYR A 1 325 ? 22.341 -3.711 -15.150 1.00 97.06 325 TYR A N 1
ATOM 2437 C CA . TYR A 1 325 ? 22.266 -5.171 -15.047 1.00 97.06 325 TYR A CA 1
ATOM 2438 C C . TYR A 1 325 ? 22.084 -5.626 -13.601 1.00 97.06 325 TYR A C 1
ATOM 2440 O O . TYR A 1 325 ? 22.361 -4.883 -12.667 1.00 97.06 325 TYR A O 1
ATOM 2448 N N . PHE A 1 326 ? 21.631 -6.863 -13.414 1.00 96.38 326 PHE A N 1
ATOM 2449 C CA . PHE A 1 326 ? 21.556 -7.472 -12.088 1.00 96.38 326 PHE A CA 1
ATOM 2450 C C . PHE A 1 326 ? 22.892 -8.119 -11.718 1.00 96.38 326 PHE A C 1
ATOM 2452 O O . PHE A 1 326 ? 23.519 -8.770 -12.556 1.00 96.38 326 PHE A O 1
ATOM 2459 N N . GLU A 1 327 ? 23.320 -7.950 -10.472 1.00 95.50 327 GLU A N 1
ATOM 2460 C CA . GLU A 1 327 ? 24.517 -8.571 -9.899 1.00 95.50 327 GLU A CA 1
ATOM 2461 C C . GLU A 1 327 ? 24.554 -10.086 -10.173 1.00 95.50 327 GLU A C 1
ATOM 2463 O O . GLU A 1 327 ? 23.573 -10.793 -9.935 1.00 95.50 327 GLU A O 1
ATOM 2468 N N . GLY A 1 328 ? 25.669 -10.597 -10.699 1.00 93.00 328 GLY A N 1
ATOM 2469 C CA . GLY A 1 328 ? 25.820 -11.998 -11.114 1.00 93.00 328 GLY A CA 1
ATOM 2470 C C . GLY A 1 328 ? 25.263 -12.331 -12.506 1.00 93.00 328 GLY A C 1
ATOM 2471 O O . GLY A 1 328 ? 25.344 -13.483 -12.939 1.00 93.00 328 GLY A O 1
ATOM 2472 N N . PHE A 1 329 ? 24.707 -11.349 -13.224 1.00 93.50 329 PHE A N 1
ATOM 2473 C CA . PHE A 1 329 ? 24.182 -11.489 -14.588 1.00 93.50 329 PHE A CA 1
ATOM 2474 C C . PHE A 1 329 ? 24.837 -10.513 -15.585 1.00 93.50 329 PHE A C 1
ATOM 2476 O O . PHE A 1 329 ? 24.264 -10.203 -16.635 1.00 93.50 329 PHE A O 1
ATOM 2483 N N . GLU A 1 330 ? 26.059 -10.056 -15.303 1.00 91.00 330 GLU A N 1
ATOM 2484 C CA . GLU A 1 330 ? 26.772 -9.012 -16.060 1.00 91.00 330 GLU A CA 1
ATOM 2485 C C . GLU A 1 330 ? 27.067 -9.428 -17.506 1.00 91.00 330 GLU A C 1
ATOM 2487 O O . GLU A 1 330 ? 26.992 -8.632 -18.445 1.00 91.00 330 GLU A O 1
ATOM 2492 N N . SER A 1 331 ? 27.391 -10.707 -17.691 1.00 88.00 331 SER A N 1
ATOM 2493 C CA . SER A 1 331 ? 27.790 -11.284 -18.978 1.00 88.00 331 SER A CA 1
ATOM 2494 C C . SER A 1 331 ? 26.617 -11.670 -19.881 1.00 88.00 331 SER A C 1
ATOM 2496 O O . SER A 1 331 ? 26.834 -12.021 -21.040 1.00 88.00 331 SER A O 1
ATOM 2498 N N . GLY A 1 332 ? 25.378 -11.616 -19.381 1.00 87.81 332 GLY A N 1
ATOM 2499 C CA . GLY A 1 332 ? 24.208 -11.951 -20.190 1.00 87.81 332 GLY A CA 1
ATOM 2500 C C . GLY A 1 332 ? 24.007 -10.958 -21.337 1.00 87.81 332 GLY A C 1
ATOM 2501 O O . GLY A 1 332 ? 24.468 -9.825 -21.259 1.00 87.81 332 GLY A O 1
ATOM 2502 N N . VAL A 1 333 ? 23.322 -11.363 -22.402 1.00 89.69 333 VAL A N 1
ATOM 2503 C CA . VAL A 1 333 ? 23.025 -10.489 -23.546 1.00 89.69 333 VAL A CA 1
ATOM 2504 C C . VAL A 1 333 ? 21.511 -10.283 -23.608 1.00 89.69 333 VAL A C 1
ATOM 2506 O O . VAL A 1 333 ? 20.794 -11.287 -23.666 1.00 89.69 333 VAL A O 1
ATOM 2509 N N . PRO A 1 334 ? 21.017 -9.030 -23.597 1.00 93.69 334 PRO A N 1
ATOM 2510 C CA . PRO A 1 334 ? 19.594 -8.761 -23.751 1.00 93.69 334 PRO A CA 1
ATOM 2511 C C . PRO A 1 334 ? 19.051 -9.270 -25.083 1.00 93.69 334 PRO A C 1
ATOM 2513 O O . PRO A 1 334 ? 19.751 -9.274 -26.098 1.00 93.69 334 PRO A O 1
ATOM 2516 N N . GLU A 1 335 ? 17.781 -9.671 -25.103 1.00 93.00 335 GLU A N 1
ATOM 2517 C CA . GLU A 1 335 ? 17.112 -9.943 -26.373 1.00 93.00 335 GLU A CA 1
ATOM 2518 C C . GLU A 1 335 ? 16.882 -8.633 -27.137 1.00 93.00 335 GLU A C 1
ATOM 2520 O O . GLU A 1 335 ? 16.573 -7.605 -26.538 1.00 93.00 335 GLU A O 1
ATOM 2525 N N . GLU A 1 336 ? 16.951 -8.677 -28.469 1.00 92.31 336 GLU A N 1
ATOM 2526 C CA . GLU A 1 336 ? 16.669 -7.513 -29.322 1.00 92.31 336 GLU A CA 1
ATOM 2527 C C . GLU A 1 336 ? 15.251 -6.960 -29.086 1.00 92.31 336 GLU A C 1
ATOM 2529 O O . GLU A 1 336 ? 15.034 -5.752 -29.028 1.00 92.31 336 GLU A O 1
ATOM 2534 N N . GLN A 1 337 ? 14.277 -7.857 -28.900 1.00 93.69 337 GLN A N 1
ATOM 2535 C CA . GLN A 1 337 ? 12.918 -7.514 -28.498 1.00 93.69 337 GLN A CA 1
ATOM 2536 C C . GLN A 1 337 ? 12.263 -8.690 -27.768 1.00 93.69 337 GLN A C 1
ATOM 2538 O O . GLN A 1 337 ? 12.163 -9.794 -28.312 1.00 93.69 337 GLN A O 1
ATOM 2543 N N . LEU A 1 338 ? 11.736 -8.431 -26.571 1.00 92.44 338 LEU A N 1
ATOM 2544 C CA . LEU A 1 338 ? 11.020 -9.412 -25.764 1.00 92.44 338 LEU A CA 1
ATOM 2545 C C . LEU A 1 338 ? 9.733 -9.850 -26.462 1.00 92.44 338 LEU A C 1
ATOM 2547 O O . LEU A 1 338 ? 8.873 -9.043 -26.834 1.00 92.44 338 LEU A O 1
ATOM 2551 N N . LYS A 1 339 ? 9.562 -11.165 -26.605 1.00 88.94 339 LYS A N 1
ATOM 2552 C CA . LYS A 1 339 ? 8.355 -11.740 -27.207 1.00 88.94 339 LYS A CA 1
ATOM 2553 C C . LYS A 1 339 ? 7.233 -11.768 -26.163 1.00 88.94 339 LYS A C 1
ATOM 2555 O O . LYS A 1 339 ? 7.354 -12.506 -25.186 1.00 88.94 339 LYS A O 1
ATOM 2560 N N . PRO A 1 340 ? 6.066 -11.133 -26.405 1.00 84.75 340 PRO A N 1
ATOM 2561 C CA . PRO A 1 340 ? 4.964 -11.109 -25.429 1.00 84.75 340 PRO A CA 1
ATOM 2562 C C . PRO A 1 340 ? 4.464 -12.497 -24.999 1.00 84.75 340 PRO A C 1
ATOM 2564 O O . PRO A 1 340 ? 3.917 -12.674 -23.918 1.00 84.75 340 PRO A O 1
ATOM 2567 N N . LYS A 1 341 ? 4.656 -13.518 -25.846 1.00 85.56 341 LYS A N 1
ATOM 2568 C CA . LYS A 1 341 ? 4.278 -14.905 -25.535 1.00 85.56 341 LYS A CA 1
ATOM 2569 C C . LYS A 1 341 ? 5.184 -15.571 -24.497 1.00 85.56 341 LYS A C 1
ATOM 2571 O O . LYS A 1 341 ? 4.736 -16.522 -23.871 1.00 85.56 341 LYS A O 1
ATOM 2576 N N . GLN A 1 342 ? 6.432 -15.120 -24.356 1.00 86.56 342 GLN A N 1
ATOM 2577 C CA . GLN A 1 342 ? 7.379 -15.666 -23.379 1.00 86.56 342 GLN A CA 1
ATOM 2578 C C . GLN A 1 342 ? 7.189 -15.062 -21.986 1.00 86.56 342 GLN A C 1
ATOM 2580 O O . GLN A 1 342 ? 7.640 -15.666 -21.024 1.00 86.56 342 GLN A O 1
ATOM 2585 N N . LYS A 1 343 ? 6.509 -13.908 -21.877 1.00 88.88 343 LYS A N 1
ATOM 2586 C CA . LYS A 1 343 ? 6.214 -13.232 -20.605 1.00 88.88 343 LYS A CA 1
ATOM 2587 C C . LYS A 1 343 ? 7.445 -13.052 -19.699 1.00 88.88 343 LYS A C 1
ATOM 2589 O O . LYS A 1 343 ? 7.378 -13.264 -18.489 1.00 88.88 343 LYS A O 1
ATOM 2594 N N . VAL A 1 344 ? 8.594 -12.737 -20.308 1.00 91.62 344 VAL A N 1
ATOM 2595 C CA . VAL A 1 344 ? 9.885 -12.618 -19.610 1.00 91.62 344 VAL A CA 1
ATOM 2596 C C . VAL A 1 344 ? 9.790 -11.566 -18.510 1.00 91.62 344 VAL A C 1
ATOM 2598 O O . VAL A 1 344 ? 10.058 -11.870 -17.351 1.00 91.62 344 VAL A O 1
ATOM 2601 N N . PHE A 1 345 ? 9.345 -10.353 -18.853 1.00 90.00 345 PHE A N 1
ATOM 2602 C CA . PHE A 1 345 ? 9.245 -9.260 -17.892 1.00 90.00 345 PHE A CA 1
ATOM 2603 C C . PHE A 1 345 ? 8.237 -9.581 -16.784 1.00 90.00 345 PHE A C 1
ATOM 2605 O O . PHE A 1 345 ? 8.557 -9.415 -15.618 1.00 90.00 345 PHE A O 1
ATOM 2612 N N . GLU A 1 346 ? 7.072 -10.137 -17.113 1.00 90.25 346 GLU A N 1
ATOM 2613 C CA . GLU A 1 346 ? 6.027 -10.500 -16.147 1.00 90.25 346 GLU A CA 1
ATOM 2614 C C . GLU A 1 346 ? 6.445 -11.637 -15.202 1.00 90.25 346 GLU A C 1
ATOM 2616 O O . GLU A 1 346 ? 5.885 -11.774 -14.118 1.00 90.25 346 GLU A O 1
ATOM 2621 N N . THR A 1 347 ? 7.423 -12.452 -15.603 1.00 89.81 347 THR A N 1
ATOM 2622 C CA . THR A 1 347 ? 8.012 -13.495 -14.750 1.00 89.81 347 THR A CA 1
ATOM 2623 C C . THR A 1 347 ? 9.055 -12.914 -13.793 1.00 89.81 347 THR A C 1
ATOM 2625 O O . THR A 1 347 ? 9.162 -13.368 -12.658 1.00 89.81 347 THR A O 1
ATOM 2628 N N . ILE A 1 348 ? 9.815 -11.906 -14.231 1.00 90.38 348 ILE A N 1
ATOM 2629 C CA . ILE A 1 348 ? 10.873 -11.261 -13.435 1.00 90.38 348 ILE A CA 1
ATOM 2630 C C . ILE A 1 348 ? 10.303 -10.180 -12.504 1.00 90.38 348 ILE A C 1
ATOM 2632 O O . ILE A 1 348 ? 10.743 -10.058 -11.363 1.00 90.38 348 ILE A O 1
ATOM 2636 N N . GLN A 1 349 ? 9.293 -9.436 -12.960 1.00 89.62 349 GLN A N 1
ATOM 2637 C CA . GLN A 1 349 ? 8.701 -8.286 -12.276 1.00 89.62 349 GLN A CA 1
ATOM 2638 C C . GLN A 1 349 ? 8.305 -8.556 -10.813 1.00 89.62 349 GLN A C 1
ATOM 2640 O O . GLN A 1 349 ? 8.614 -7.704 -9.985 1.00 89.62 349 GLN A O 1
ATOM 2645 N N . PRO A 1 350 ? 7.678 -9.693 -10.441 1.00 88.06 350 PRO A N 1
ATOM 2646 C CA . PRO A 1 350 ? 7.300 -9.947 -9.048 1.00 88.06 350 PRO A CA 1
ATOM 2647 C C . PRO A 1 350 ? 8.483 -10.034 -8.077 1.00 88.06 350 PRO A C 1
ATOM 2649 O O . PRO A 1 350 ? 8.280 -9.910 -6.874 1.00 88.06 350 PRO A O 1
ATOM 2652 N N . GLY A 1 351 ? 9.697 -10.277 -8.582 1.00 88.00 351 GLY A N 1
ATOM 2653 C CA . GLY A 1 351 ? 10.915 -10.285 -7.776 1.00 88.00 351 GLY A CA 1
ATOM 2654 C C . GLY A 1 351 ? 11.595 -8.920 -7.671 1.00 88.00 351 GLY A C 1
ATOM 2655 O O . GLY A 1 351 ? 12.543 -8.804 -6.904 1.00 88.00 351 GLY A O 1
ATOM 2656 N N . LEU A 1 352 ? 11.171 -7.904 -8.435 1.00 91.75 352 LEU A N 1
ATOM 2657 C CA . LEU A 1 352 ? 11.774 -6.569 -8.377 1.00 91.75 352 LEU A CA 1
ATOM 2658 C C . LEU A 1 352 ? 11.437 -5.897 -7.046 1.00 91.75 352 LEU A C 1
ATOM 2660 O O . LEU A 1 352 ? 10.267 -5.811 -6.673 1.00 91.75 352 LEU A O 1
ATOM 2664 N N . PHE A 1 353 ? 12.457 -5.420 -6.336 1.00 89.31 353 PHE A N 1
ATOM 2665 C CA . PHE A 1 353 ? 12.295 -4.843 -5.004 1.00 89.31 353 PHE A CA 1
ATOM 2666 C C . PHE A 1 353 ? 13.402 -3.832 -4.678 1.00 89.31 353 PHE A C 1
ATOM 2668 O O . PHE A 1 353 ? 14.469 -3.858 -5.291 1.00 89.31 353 PHE A O 1
ATOM 2675 N N . THR A 1 354 ? 13.161 -2.966 -3.694 1.00 86.88 354 THR A N 1
ATOM 2676 C CA . THR A 1 354 ? 14.165 -2.073 -3.090 1.00 86.88 354 THR A CA 1
ATOM 2677 C C . THR A 1 354 ? 14.484 -2.542 -1.675 1.00 86.88 354 THR A C 1
ATOM 2679 O O . THR A 1 354 ? 13.561 -2.805 -0.908 1.00 86.88 354 THR A O 1
ATOM 2682 N N . ASN A 1 355 ? 15.760 -2.671 -1.319 1.00 82.50 355 ASN A N 1
ATOM 2683 C CA . ASN A 1 355 ? 16.162 -3.107 0.025 1.00 82.50 355 ASN A CA 1
ATOM 2684 C C . ASN A 1 355 ? 16.208 -1.943 1.041 1.00 82.50 355 ASN A C 1
ATOM 2686 O O . ASN A 1 355 ? 15.970 -0.789 0.691 1.00 82.50 355 ASN A O 1
ATOM 2690 N N . ASP A 1 356 ? 16.578 -2.239 2.291 1.00 75.25 356 ASP A N 1
ATOM 2691 C CA . ASP A 1 356 ? 16.663 -1.248 3.382 1.00 75.25 356 ASP A CA 1
ATOM 2692 C C . ASP A 1 356 ? 17.725 -0.160 3.138 1.00 75.25 356 ASP A C 1
ATOM 2694 O O . ASP A 1 356 ? 17.626 0.956 3.648 1.00 75.25 356 ASP A O 1
ATOM 2698 N N . ALA A 1 357 ? 18.728 -0.459 2.304 1.00 78.50 357 ALA A N 1
ATOM 2699 C CA . ALA A 1 357 ? 19.725 0.501 1.835 1.00 78.50 357 ALA A CA 1
ATOM 2700 C C . ALA A 1 357 ? 19.230 1.343 0.642 1.00 78.50 357 ALA A C 1
ATOM 2702 O O . ALA A 1 357 ? 20.000 2.120 0.077 1.00 78.50 357 ALA A O 1
ATOM 2703 N N . ARG A 1 358 ? 17.946 1.211 0.273 1.00 83.94 358 ARG A N 1
ATOM 2704 C CA . ARG A 1 358 ? 17.290 1.857 -0.874 1.00 83.94 358 ARG A CA 1
ATOM 2705 C C . ARG A 1 358 ? 17.879 1.450 -2.217 1.00 83.94 358 ARG A C 1
ATOM 2707 O O . ARG A 1 358 ? 17.697 2.161 -3.198 1.00 83.94 358 ARG A O 1
ATOM 2714 N N . GLU A 1 359 ? 18.585 0.328 -2.283 1.00 92.44 359 GLU A N 1
ATOM 2715 C CA . GLU A 1 359 ? 19.132 -0.211 -3.524 1.00 92.44 359 GLU A CA 1
ATOM 2716 C C . GLU A 1 359 ? 18.037 -0.994 -4.250 1.00 92.44 359 GLU A C 1
ATOM 2718 O O . GLU A 1 359 ? 17.408 -1.886 -3.672 1.00 92.44 359 GLU A O 1
ATOM 2723 N N . ALA A 1 360 ? 17.815 -0.681 -5.523 1.00 93.69 360 ALA A N 1
ATOM 2724 C CA . ALA A 1 360 ? 16.930 -1.451 -6.381 1.00 93.69 360 ALA A CA 1
ATOM 2725 C C . ALA A 1 360 ? 17.589 -2.782 -6.760 1.00 93.69 360 ALA A C 1
ATOM 2727 O O . ALA A 1 360 ? 18.805 -2.870 -6.928 1.00 93.69 360 ALA A O 1
ATOM 2728 N N . GLY A 1 361 ? 16.789 -3.827 -6.930 1.00 93.94 361 GLY A N 1
ATOM 2729 C CA . GLY A 1 361 ? 17.281 -5.148 -7.292 1.00 93.94 361 GLY A CA 1
ATOM 2730 C C . GLY A 1 361 ? 16.163 -6.134 -7.580 1.00 93.94 361 GLY A C 1
ATOM 2731 O O . GLY A 1 361 ? 15.006 -5.762 -7.786 1.00 93.94 361 GLY A O 1
ATOM 2732 N N . TRP A 1 362 ? 16.529 -7.408 -7.632 1.00 94.25 362 TRP A N 1
ATOM 2733 C CA . TRP A 1 362 ? 15.633 -8.509 -7.956 1.00 94.25 362 TRP A CA 1
ATOM 2734 C C . TRP A 1 362 ? 15.917 -9.727 -7.080 1.00 94.25 362 TRP A C 1
ATOM 2736 O O . TRP A 1 362 ? 17.070 -10.121 -6.924 1.00 94.25 362 TRP A O 1
ATOM 2746 N N . PHE A 1 363 ? 14.869 -10.342 -6.539 1.00 90.19 363 PHE A N 1
ATOM 2747 C CA . PHE A 1 363 ? 14.949 -11.636 -5.872 1.00 90.19 363 PHE A CA 1
ATOM 2748 C C . PHE A 1 363 ? 14.812 -12.784 -6.873 1.00 90.19 363 PHE A C 1
ATOM 2750 O O . PHE A 1 363 ? 13.811 -12.877 -7.588 1.00 90.19 363 PHE A O 1
ATOM 2757 N N . ASP A 1 364 ? 15.793 -13.686 -6.881 1.00 88.19 364 ASP A N 1
ATOM 2758 C CA . ASP A 1 364 ? 15.714 -14.928 -7.646 1.00 88.19 364 ASP A CA 1
ATOM 2759 C C . ASP A 1 364 ? 14.779 -15.967 -6.990 1.00 88.19 364 ASP A C 1
ATOM 2761 O O . ASP A 1 364 ? 14.203 -15.761 -5.916 1.00 88.19 364 ASP A O 1
ATOM 2765 N N . ALA A 1 365 ? 14.619 -17.122 -7.643 1.00 84.06 365 ALA A N 1
ATOM 2766 C CA . ALA A 1 365 ? 13.798 -18.219 -7.125 1.00 84.06 365 ALA A CA 1
ATOM 2767 C C . ALA A 1 365 ? 14.313 -18.790 -5.786 1.00 84.06 365 ALA A C 1
ATOM 2769 O O . ALA A 1 365 ? 13.523 -19.335 -5.012 1.00 84.06 365 ALA A O 1
ATOM 2770 N N . ASP A 1 366 ? 15.607 -18.629 -5.499 1.00 86.81 366 ASP A N 1
ATOM 2771 C CA . ASP A 1 366 ? 16.269 -19.054 -4.263 1.00 86.81 366 ASP A CA 1
ATOM 2772 C C . ASP A 1 366 ? 16.241 -17.955 -3.179 1.00 86.81 366 ASP A C 1
ATOM 2774 O O . ASP A 1 366 ? 16.859 -18.108 -2.121 1.00 86.81 366 ASP A O 1
ATOM 2778 N N . LYS A 1 367 ? 15.492 -16.863 -3.409 1.00 83.06 367 LYS A N 1
ATOM 2779 C CA . LYS A 1 367 ? 15.364 -15.682 -2.538 1.00 83.06 367 LYS A CA 1
ATOM 2780 C C . LYS A 1 367 ? 16.676 -14.931 -2.307 1.00 83.06 367 LYS A C 1
ATOM 2782 O O . LYS A 1 367 ? 16.838 -14.266 -1.282 1.00 83.06 367 LYS A O 1
ATOM 2787 N N . ARG A 1 368 ? 17.614 -15.003 -3.246 1.00 90.50 368 ARG A N 1
ATOM 2788 C CA . ARG A 1 368 ? 18.826 -14.181 -3.233 1.00 90.50 368 ARG A CA 1
ATOM 2789 C C . ARG A 1 368 ? 18.527 -12.842 -3.877 1.00 90.50 368 ARG A C 1
ATOM 2791 O O . ARG A 1 368 ? 17.912 -12.786 -4.937 1.00 90.50 368 ARG A O 1
ATOM 2798 N N . PHE A 1 369 ? 18.956 -11.773 -3.219 1.00 92.00 369 PHE A N 1
ATOM 2799 C CA . PHE A 1 369 ? 18.811 -10.423 -3.737 1.00 92.00 369 PHE A CA 1
ATOM 2800 C C . PHE A 1 369 ? 19.980 -10.095 -4.665 1.00 92.00 369 PHE A C 1
ATOM 2802 O O . PHE A 1 369 ? 21.132 -10.116 -4.237 1.00 92.00 369 PHE A O 1
ATOM 2809 N N . HIS A 1 370 ? 19.672 -9.783 -5.917 1.00 94.75 370 HIS A N 1
ATOM 2810 C CA . HIS A 1 370 ? 20.623 -9.328 -6.921 1.00 94.75 370 HIS A CA 1
ATOM 2811 C C . HIS A 1 370 ? 20.452 -7.828 -7.114 1.00 94.75 370 HIS A C 1
ATOM 2813 O O . HIS A 1 370 ? 19.407 -7.383 -7.599 1.00 94.75 370 HIS A O 1
ATOM 2819 N N . LYS A 1 371 ? 21.465 -7.043 -6.743 1.00 97.12 371 LYS A N 1
ATOM 2820 C CA . LYS A 1 371 ? 21.412 -5.586 -6.889 1.00 97.12 371 LYS A CA 1
ATOM 2821 C C . LYS A 1 371 ? 21.324 -5.191 -8.357 1.00 97.12 371 LYS A C 1
ATOM 2823 O O . LYS A 1 371 ? 21.922 -5.836 -9.217 1.00 97.12 371 LYS A O 1
ATOM 2828 N N . LEU A 1 372 ? 20.605 -4.116 -8.637 1.00 97.19 372 LEU A N 1
ATOM 2829 C CA . LEU A 1 372 ? 20.595 -3.463 -9.934 1.00 97.19 372 LEU A CA 1
ATOM 2830 C C . LEU A 1 372 ? 21.781 -2.500 -9.993 1.00 97.19 372 LEU A C 1
ATOM 2832 O O . LEU A 1 372 ? 21.878 -1.592 -9.171 1.00 97.19 372 LEU A O 1
ATOM 2836 N N . LEU A 1 373 ? 22.700 -2.727 -10.926 1.00 97.31 373 LEU A N 1
ATOM 2837 C CA . LEU A 1 373 ? 24.001 -2.071 -10.969 1.00 97.31 373 LEU A CA 1
ATOM 2838 C C . LEU A 1 373 ? 24.245 -1.368 -12.308 1.00 97.31 373 LEU A C 1
ATOM 2840 O O . LEU A 1 373 ? 23.839 -1.853 -13.367 1.00 97.31 373 LEU A O 1
ATOM 2844 N N . VAL A 1 374 ? 25.009 -0.278 -12.255 1.00 97.38 374 VAL A N 1
ATOM 2845 C CA . VAL A 1 374 ? 25.664 0.373 -13.397 1.00 97.38 374 VAL A CA 1
ATOM 2846 C C . VAL A 1 374 ? 27.144 0.488 -13.069 1.00 97.38 374 VAL A C 1
ATOM 2848 O O . VAL A 1 374 ? 27.509 1.043 -12.035 1.00 97.38 374 VAL A O 1
ATOM 2851 N N . ALA A 1 375 ? 28.009 -0.079 -13.914 1.00 93.56 375 ALA A N 1
ATOM 2852 C CA . ALA A 1 375 ? 29.459 -0.112 -13.684 1.00 93.56 375 ALA A CA 1
ATOM 2853 C C . ALA A 1 375 ? 29.859 -0.586 -12.261 1.00 93.56 375 ALA A C 1
ATOM 2855 O O . ALA A 1 375 ? 30.821 -0.096 -11.671 1.00 93.56 375 ALA A O 1
ATOM 2856 N N . GLY A 1 376 ? 29.103 -1.535 -11.695 1.00 92.44 376 GLY A N 1
ATOM 2857 C CA . GLY A 1 376 ? 29.322 -2.078 -10.349 1.00 92.44 376 GLY A CA 1
ATOM 2858 C C . GLY A 1 376 ? 28.802 -1.220 -9.187 1.00 92.44 376 GLY A C 1
ATOM 2859 O O . GLY A 1 376 ? 28.983 -1.611 -8.038 1.00 92.44 376 GLY A O 1
ATOM 2860 N N . GLN A 1 377 ? 28.167 -0.077 -9.451 1.00 95.62 377 GLN A N 1
ATOM 2861 C CA . GLN A 1 377 ? 27.536 0.780 -8.440 1.00 95.62 377 GLN A CA 1
ATOM 2862 C C . GLN A 1 377 ? 26.009 0.595 -8.444 1.00 95.62 377 GLN A C 1
ATOM 2864 O O . GLN A 1 377 ? 25.437 0.433 -9.523 1.00 95.62 377 GLN A O 1
ATOM 2869 N N . PRO A 1 378 ? 25.337 0.607 -7.278 1.00 95.88 378 PRO A N 1
ATOM 2870 C CA . PRO A 1 378 ? 23.906 0.332 -7.190 1.00 95.88 378 PRO A CA 1
ATOM 2871 C C . PRO A 1 378 ? 23.043 1.483 -7.709 1.00 95.88 378 PRO A C 1
ATOM 2873 O O . PRO A 1 378 ? 23.349 2.655 -7.498 1.00 95.88 378 PRO A O 1
ATOM 2876 N N . CYS A 1 379 ? 21.929 1.129 -8.347 1.00 95.38 379 CYS A N 1
ATOM 2877 C CA . CYS A 1 379 ? 20.806 2.032 -8.560 1.00 95.38 379 CYS A CA 1
ATOM 2878 C C . CYS A 1 379 ? 19.987 2.137 -7.270 1.00 95.38 379 CYS A C 1
ATOM 2880 O O . CYS A 1 379 ? 19.762 1.122 -6.603 1.00 95.38 379 CYS A O 1
ATOM 2882 N N . THR A 1 380 ? 19.509 3.330 -6.929 1.00 93.62 380 THR A N 1
ATOM 2883 C CA . THR A 1 380 ? 18.840 3.587 -5.649 1.00 93.62 380 THR A CA 1
ATOM 2884 C C . THR A 1 380 ? 17.533 4.361 -5.795 1.00 93.62 380 THR A C 1
ATOM 2886 O O . THR A 1 380 ? 17.175 4.818 -6.878 1.00 93.62 380 THR A O 1
ATOM 2889 N N . THR A 1 381 ? 16.785 4.482 -4.701 1.00 87.69 381 THR A N 1
ATOM 2890 C CA . THR A 1 381 ? 15.587 5.326 -4.593 1.00 87.69 381 THR A CA 1
ATOM 2891 C C . THR A 1 381 ? 15.750 6.368 -3.488 1.00 87.69 381 THR A C 1
ATOM 2893 O O . THR A 1 381 ? 16.524 6.182 -2.547 1.00 87.69 381 THR A O 1
ATOM 2896 N N . ALA A 1 382 ? 15.017 7.480 -3.582 1.00 73.12 382 ALA A N 1
ATOM 2897 C CA . ALA A 1 382 ? 15.201 8.620 -2.688 1.00 73.12 382 ALA A CA 1
ATOM 2898 C C . ALA A 1 382 ? 14.673 8.360 -1.266 1.00 73.12 382 ALA A C 1
ATOM 2900 O O . ALA A 1 382 ? 15.389 8.637 -0.297 1.00 73.12 382 ALA A O 1
ATOM 2901 N N . THR A 1 383 ? 13.458 7.820 -1.115 1.00 62.16 383 THR A N 1
ATOM 2902 C CA . THR A 1 383 ? 12.789 7.683 0.192 1.00 62.16 383 THR A CA 1
ATOM 2903 C C . THR A 1 383 ? 12.051 6.366 0.449 1.00 62.16 383 THR A C 1
ATOM 2905 O O . THR A 1 383 ? 11.691 6.151 1.604 1.00 62.16 383 THR A O 1
ATOM 2908 N N . VAL A 1 384 ? 11.855 5.462 -0.526 1.00 51.22 384 VAL A N 1
ATOM 2909 C CA . VAL A 1 384 ? 11.142 4.184 -0.265 1.00 51.22 384 VAL A CA 1
ATOM 2910 C C . VAL A 1 384 ? 11.823 3.355 0.848 1.00 51.22 384 VAL A C 1
ATOM 2912 O O . VAL A 1 384 ? 13.039 3.164 0.847 1.00 51.22 384 VAL A O 1
ATOM 2915 N N . THR A 1 385 ? 11.003 2.949 1.830 1.00 50.69 385 THR A N 1
ATOM 2916 C CA . THR A 1 385 ? 11.307 2.701 3.257 1.00 50.69 385 THR A CA 1
ATOM 2917 C C . THR A 1 385 ? 11.369 1.216 3.673 1.00 50.69 385 THR A C 1
ATOM 2919 O O . THR A 1 385 ? 11.106 0.338 2.857 1.00 50.69 385 THR A O 1
ATOM 2922 N N . THR A 1 386 ? 11.661 1.001 4.975 1.00 47.78 386 THR A N 1
ATOM 2923 C CA . THR A 1 386 ? 11.549 -0.145 5.934 1.00 47.78 386 THR A CA 1
ATOM 2924 C C . THR A 1 386 ? 10.712 -1.403 5.624 1.00 47.78 386 THR A C 1
ATOM 2926 O O . THR A 1 386 ? 10.691 -2.341 6.425 1.00 47.78 386 THR A O 1
ATOM 2929 N N . GLY A 1 387 ? 9.949 -1.447 4.535 1.00 47.38 387 GLY A N 1
ATOM 2930 C CA . GLY A 1 387 ? 9.055 -2.559 4.206 1.00 47.38 387 GLY A CA 1
ATOM 2931 C C . GLY A 1 387 ? 7.769 -2.625 5.044 1.00 47.38 387 GLY A C 1
ATOM 2932 O O . GLY A 1 387 ? 6.963 -3.528 4.815 1.00 47.38 387 GLY A O 1
ATOM 2933 N N . ILE A 1 388 ? 7.537 -1.679 5.968 1.00 46.56 388 ILE A N 1
ATOM 2934 C CA . ILE A 1 388 ? 6.328 -1.586 6.807 1.00 46.56 388 ILE A CA 1
ATOM 2935 C C . ILE A 1 388 ? 5.531 -0.328 6.434 1.00 46.56 388 ILE A C 1
ATOM 2937 O O . ILE A 1 388 ? 6.053 0.786 6.404 1.00 46.56 388 ILE A O 1
ATOM 2941 N N . VAL A 1 389 ? 4.244 -0.508 6.126 1.00 39.31 389 VAL A N 1
ATOM 2942 C CA . VAL A 1 389 ? 3.335 0.572 5.704 1.00 39.31 389 VAL A CA 1
ATOM 2943 C C . VAL A 1 389 ? 3.135 1.585 6.836 1.00 39.31 389 VAL A C 1
ATOM 2945 O O . VAL A 1 389 ? 2.793 1.205 7.951 1.00 39.31 389 VAL A O 1
ATOM 2948 N N . GLY A 1 390 ? 3.294 2.877 6.531 1.00 49.22 390 GLY A N 1
ATOM 2949 C CA . GLY A 1 390 ? 2.998 3.982 7.453 1.00 49.22 390 GLY A CA 1
ATOM 2950 C C . GLY A 1 390 ? 4.111 4.346 8.442 1.00 49.22 390 GLY A C 1
ATOM 2951 O O . GLY A 1 390 ? 3.917 5.265 9.235 1.00 49.22 390 GLY A O 1
ATOM 2952 N N . LEU A 1 391 ? 5.270 3.681 8.388 1.00 50.66 391 LEU A N 1
ATOM 2953 C CA . LEU A 1 391 ? 6.386 3.932 9.299 1.00 50.66 391 LEU A CA 1
ATOM 2954 C C . LEU A 1 391 ? 7.599 4.526 8.553 1.00 50.66 391 LEU A C 1
ATOM 2956 O O . LEU A 1 391 ? 8.315 3.792 7.866 1.00 50.66 391 LEU A O 1
ATOM 2960 N N . PRO A 1 392 ? 7.838 5.850 8.641 1.00 53.62 392 PRO A N 1
ATOM 2961 C CA . PRO A 1 392 ? 8.967 6.485 7.968 1.00 53.62 392 PRO A CA 1
ATOM 2962 C C . PRO A 1 392 ? 10.292 6.111 8.645 1.00 53.62 392 PRO A C 1
ATOM 2964 O O . PRO A 1 392 ? 10.380 6.110 9.869 1.00 53.62 392 PRO A O 1
ATOM 2967 N N . VAL A 1 393 ? 11.337 5.857 7.846 1.00 62.53 393 VAL A N 1
ATOM 2968 C CA . VAL A 1 393 ? 12.703 5.608 8.348 1.00 62.53 393 VAL A CA 1
ATOM 2969 C C . VAL A 1 393 ? 13.178 6.819 9.154 1.00 62.53 393 VAL A C 1
ATOM 2971 O O . VAL A 1 393 ? 13.168 7.941 8.637 1.00 62.53 393 VAL A O 1
ATOM 2974 N N . ASN A 1 394 ? 13.647 6.603 10.385 1.00 69.06 394 ASN A N 1
ATOM 2975 C CA . ASN A 1 394 ? 14.187 7.663 11.233 1.00 69.06 394 ASN A CA 1
ATOM 2976 C C . ASN A 1 394 ? 15.694 7.450 11.476 1.00 69.06 394 ASN A C 1
ATOM 2978 O O . ASN A 1 394 ? 16.075 6.644 12.325 1.00 69.06 394 ASN A O 1
ATOM 2982 N N . PRO A 1 395 ? 16.576 8.238 10.830 1.00 70.06 395 PRO A N 1
ATOM 2983 C CA . PRO A 1 395 ? 18.029 8.119 10.998 1.00 70.06 395 PRO A CA 1
ATOM 2984 C C . PRO A 1 395 ? 18.529 8.322 12.438 1.00 70.06 395 PRO A C 1
ATOM 2986 O O . PRO A 1 395 ? 19.637 7.911 12.771 1.00 70.06 395 PRO A O 1
ATOM 2989 N N . ALA A 1 396 ? 17.731 8.963 13.297 1.00 82.19 396 ALA A N 1
ATOM 2990 C CA . ALA A 1 396 ? 18.039 9.220 14.701 1.00 82.19 396 ALA A CA 1
ATOM 2991 C C . ALA A 1 396 ? 17.184 8.373 15.670 1.00 82.19 396 ALA A C 1
ATOM 2993 O O . ALA A 1 396 ? 17.104 8.705 16.857 1.00 82.19 396 ALA A O 1
ATOM 2994 N N . ALA A 1 397 ? 16.563 7.280 15.198 1.00 82.31 397 ALA A N 1
ATOM 2995 C CA . ALA A 1 397 ? 15.625 6.459 15.972 1.00 82.31 397 ALA A CA 1
ATOM 2996 C C . ALA A 1 397 ? 16.182 6.033 17.339 1.00 82.31 397 ALA A C 1
ATOM 2998 O O . ALA A 1 397 ? 15.522 6.215 18.358 1.00 82.31 397 ALA A O 1
ATOM 2999 N N . ARG A 1 398 ? 17.432 5.555 17.394 1.00 91.06 398 ARG A N 1
ATOM 3000 C CA . ARG A 1 398 ? 18.089 5.150 18.648 1.00 91.06 398 ARG A CA 1
ATOM 3001 C C . ARG A 1 398 ? 18.192 6.289 19.664 1.00 91.06 398 ARG A C 1
ATOM 3003 O O . ARG A 1 398 ? 17.872 6.099 20.835 1.00 91.06 398 ARG A O 1
ATOM 3010 N N . ALA A 1 399 ? 18.660 7.461 19.233 1.00 89.56 399 ALA A N 1
ATOM 3011 C CA . ALA A 1 399 ? 18.834 8.609 20.123 1.00 89.56 399 ALA A CA 1
ATOM 3012 C C . ALA A 1 399 ? 17.483 9.060 20.694 1.00 89.56 399 ALA A C 1
ATOM 3014 O O . ALA A 1 399 ? 17.355 9.281 21.899 1.00 89.56 399 ALA A O 1
ATOM 3015 N N . ARG A 1 400 ? 16.460 9.093 19.833 1.00 91.38 400 ARG A N 1
ATOM 3016 C CA . ARG A 1 400 ? 15.083 9.396 20.219 1.00 91.38 400 ARG A CA 1
ATOM 3017 C C . ARG A 1 400 ? 14.510 8.364 21.193 1.00 91.38 400 ARG A C 1
ATOM 3019 O O . ARG A 1 400 ? 13.856 8.733 22.162 1.00 91.38 400 ARG A O 1
ATOM 3026 N N . LEU A 1 401 ? 14.788 7.083 20.971 1.00 93.69 401 LEU A N 1
ATOM 3027 C CA . LEU A 1 401 ? 14.332 5.991 21.827 1.00 93.69 401 LEU A CA 1
ATOM 3028 C C . LEU A 1 401 ? 14.902 6.103 23.252 1.00 93.69 401 LEU A C 1
ATOM 3030 O O . LEU A 1 401 ? 14.171 5.949 24.230 1.00 93.69 401 LEU A O 1
ATOM 3034 N N . ILE A 1 402 ? 16.194 6.426 23.376 1.00 95.69 402 ILE A N 1
ATOM 3035 C CA . ILE A 1 402 ? 16.860 6.653 24.670 1.00 95.69 402 ILE A CA 1
ATOM 3036 C C . ILE A 1 402 ? 16.236 7.844 25.405 1.00 95.69 402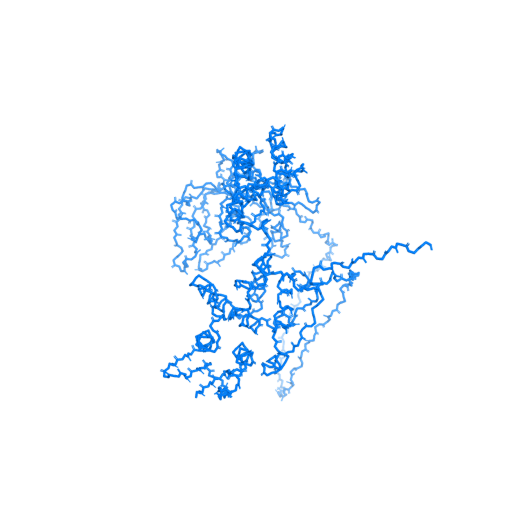 ILE A C 1
ATOM 3038 O O . ILE A 1 402 ? 15.960 7.753 26.605 1.00 95.69 402 ILE A O 1
ATOM 3042 N N . GLU A 1 403 ? 16.011 8.952 24.696 1.00 95.25 403 GLU A N 1
ATOM 3043 C CA . GLU A 1 403 ? 15.366 10.148 25.243 1.00 95.25 403 GLU A CA 1
ATOM 3044 C C . GLU A 1 403 ? 13.970 9.817 25.789 1.00 95.25 403 GLU A C 1
ATOM 3046 O O . GLU A 1 403 ? 13.675 10.107 26.951 1.00 95.25 403 GLU A O 1
ATOM 3051 N N . LEU A 1 404 ? 13.145 9.144 24.981 1.00 95.25 404 LEU A N 1
ATOM 3052 C CA . LEU A 1 404 ? 11.783 8.763 25.341 1.00 95.25 404 LEU A CA 1
ATOM 3053 C C . LEU A 1 404 ? 11.745 7.861 26.570 1.00 95.25 404 LEU A C 1
ATOM 3055 O O . LEU A 1 404 ? 11.076 8.201 27.539 1.00 95.25 404 LEU A O 1
ATOM 3059 N N . TYR A 1 405 ? 12.504 6.763 26.590 1.00 97.56 405 TYR A N 1
ATOM 3060 C CA . TYR A 1 405 ? 12.512 5.858 27.742 1.00 97.56 405 TYR A CA 1
ATOM 3061 C C . TYR A 1 405 ? 13.011 6.528 29.025 1.00 97.56 405 TYR A C 1
ATOM 3063 O O . TYR A 1 405 ? 12.483 6.263 30.108 1.00 97.56 405 TYR A O 1
ATOM 3071 N N . THR A 1 406 ? 13.996 7.421 28.917 1.00 97.62 406 THR A N 1
ATOM 3072 C CA . THR A 1 406 ? 14.484 8.197 30.066 1.00 97.62 406 THR A CA 1
ATOM 3073 C C . THR A 1 406 ? 13.382 9.102 30.616 1.00 97.62 406 THR A C 1
ATOM 3075 O O . THR A 1 406 ? 13.150 9.129 31.828 1.00 97.62 406 THR A O 1
ATOM 3078 N N . ALA A 1 407 ? 12.666 9.801 29.734 1.00 96.12 407 ALA A N 1
ATOM 3079 C CA . ALA A 1 407 ? 11.553 10.660 30.115 1.00 96.12 407 ALA A CA 1
ATOM 3080 C C . ALA A 1 407 ? 10.361 9.857 30.679 1.00 96.12 407 ALA A C 1
ATOM 3082 O O . ALA A 1 407 ? 9.803 10.253 31.701 1.00 96.12 407 ALA A O 1
ATOM 3083 N N . THR A 1 408 ? 10.027 8.692 30.110 1.00 96.19 408 THR A N 1
ATOM 3084 C CA . THR A 1 408 ? 8.912 7.846 30.573 1.00 96.19 408 THR A CA 1
ATOM 3085 C C . THR A 1 408 ? 9.160 7.370 32.000 1.00 96.19 408 THR A C 1
ATOM 3087 O O . THR A 1 408 ? 8.273 7.459 32.849 1.00 96.19 408 THR A O 1
ATOM 3090 N N . LEU A 1 409 ? 10.384 6.922 32.306 1.00 97.06 409 LEU A N 1
ATOM 3091 C CA . LEU A 1 409 ? 10.760 6.520 33.664 1.00 97.06 409 LEU A CA 1
ATOM 3092 C C . LEU A 1 409 ? 10.644 7.676 34.663 1.00 97.06 409 LEU A C 1
ATOM 3094 O O . LEU A 1 409 ? 10.199 7.461 35.791 1.00 97.06 409 LEU A O 1
ATOM 3098 N N . ALA A 1 410 ? 11.039 8.891 34.275 1.00 96.62 410 ALA A N 1
ATOM 3099 C CA . ALA A 1 410 ? 10.921 10.066 35.135 1.00 96.62 410 ALA A CA 1
ATOM 3100 C C . ALA A 1 410 ? 9.450 10.411 35.423 1.00 96.62 410 ALA A C 1
ATOM 3102 O O . ALA A 1 410 ? 9.073 10.591 36.583 1.00 96.62 410 ALA A O 1
ATOM 3103 N N . GLU A 1 411 ? 8.611 10.428 34.388 1.00 95.19 411 GLU A N 1
ATOM 3104 C CA . GLU A 1 411 ? 7.187 10.760 34.485 1.00 95.19 411 GLU A CA 1
ATOM 3105 C C . GLU A 1 411 ? 6.397 9.741 35.315 1.00 95.19 411 GLU A C 1
ATOM 3107 O O . GLU A 1 411 ? 5.653 10.124 36.222 1.00 95.19 411 GLU A O 1
ATOM 3112 N N . VAL A 1 412 ? 6.601 8.440 35.083 1.00 95.38 412 VAL A N 1
ATOM 3113 C CA . VAL A 1 412 ? 5.940 7.374 35.858 1.00 95.38 412 VAL A CA 1
ATOM 3114 C C . VAL A 1 412 ? 6.291 7.474 37.340 1.00 95.38 412 VAL A C 1
ATOM 3116 O O . VAL A 1 412 ? 5.408 7.372 38.195 1.00 95.38 412 VAL A O 1
ATOM 3119 N N . ARG A 1 413 ? 7.568 7.712 37.659 1.00 95.31 413 ARG A N 1
ATOM 3120 C CA . ARG A 1 413 ? 8.038 7.849 39.046 1.00 95.31 413 ARG A CA 1
ATOM 3121 C C . ARG A 1 413 ? 7.462 9.075 39.741 1.00 95.31 413 ARG A C 1
ATOM 3123 O O . ARG A 1 413 ? 7.223 9.013 40.946 1.00 95.31 413 ARG A O 1
ATOM 3130 N N . ALA A 1 414 ? 7.255 10.158 38.995 1.00 94.38 414 ALA A N 1
ATOM 3131 C CA . ALA A 1 414 ? 6.711 11.406 39.513 1.00 94.38 414 ALA A CA 1
ATOM 3132 C C . ALA A 1 414 ? 5.192 11.341 39.738 1.00 94.38 414 ALA A C 1
ATOM 3134 O O . ALA A 1 414 ? 4.703 11.865 40.737 1.00 94.38 414 ALA A O 1
ATOM 3135 N N . LYS A 1 415 ? 4.445 10.713 38.821 1.00 93.12 415 LYS A N 1
ATOM 3136 C CA . LYS A 1 415 ? 2.976 10.803 38.785 1.00 93.12 415 LYS A CA 1
ATOM 3137 C C . LYS A 1 415 ? 2.241 9.598 39.364 1.00 93.12 415 LYS A C 1
ATOM 3139 O O . LYS A 1 415 ? 1.083 9.738 39.748 1.00 93.12 415 LYS A O 1
ATOM 3144 N N . ILE A 1 416 ? 2.872 8.424 39.420 1.00 93.62 416 ILE A N 1
ATOM 3145 C CA . ILE A 1 416 ? 2.184 7.168 39.747 1.00 93.62 416 ILE A CA 1
ATOM 3146 C C . ILE A 1 416 ? 2.774 6.548 41.027 1.00 93.62 416 ILE A C 1
ATOM 3148 O O . ILE A 1 416 ? 3.997 6.462 41.157 1.00 93.62 416 ILE A O 1
ATOM 3152 N N . PRO A 1 417 ? 1.955 6.082 41.993 1.00 94.00 417 PRO A N 1
ATOM 3153 C CA . PRO A 1 417 ? 2.454 5.471 43.228 1.00 94.00 417 PRO A CA 1
ATOM 3154 C C . PRO A 1 417 ? 3.236 4.170 43.000 1.00 94.00 417 PRO A C 1
ATOM 3156 O O . PRO A 1 417 ? 2.871 3.352 42.163 1.00 94.00 417 PRO A O 1
ATOM 3159 N N . GLU A 1 418 ? 4.265 3.921 43.814 1.00 91.31 418 GLU A N 1
ATOM 3160 C CA . GLU A 1 418 ? 5.161 2.750 43.704 1.00 91.31 418 GLU A CA 1
ATOM 3161 C C . GLU A 1 418 ? 4.439 1.394 43.832 1.00 91.31 418 GLU A C 1
ATOM 3163 O O . GLU A 1 418 ? 4.851 0.388 43.256 1.00 91.31 418 GLU A O 1
ATOM 3168 N N . LYS A 1 419 ? 3.320 1.362 44.564 1.00 89.75 419 LYS A N 1
ATOM 3169 C CA . LYS A 1 419 ? 2.502 0.153 44.741 1.00 89.75 419 LYS A CA 1
ATOM 3170 C C . LYS A 1 419 ? 1.601 -0.157 43.542 1.00 89.75 419 LYS A C 1
ATOM 3172 O O . LYS A 1 419 ? 1.001 -1.228 43.514 1.00 89.75 419 LYS A O 1
ATOM 3177 N N . ALA A 1 420 ? 1.467 0.759 42.582 1.00 90.31 420 ALA A N 1
ATOM 3178 C CA . ALA A 1 420 ? 0.639 0.534 41.407 1.00 90.31 420 ALA A CA 1
ATOM 3179 C C . ALA A 1 420 ? 1.280 -0.525 40.497 1.00 90.31 420 ALA A C 1
ATOM 3181 O O . ALA A 1 420 ? 2.427 -0.383 40.071 1.00 90.31 420 ALA A O 1
ATOM 3182 N N . VAL A 1 421 ? 0.507 -1.557 40.145 1.00 89.75 421 VAL A N 1
ATOM 3183 C CA . VAL A 1 421 ? 0.951 -2.658 39.266 1.00 89.75 421 VAL A CA 1
ATOM 3184 C C . VAL A 1 421 ? 1.424 -2.134 37.906 1.00 89.75 421 VAL A C 1
ATOM 3186 O O . VAL A 1 421 ? 2.427 -2.604 37.367 1.00 89.75 421 VAL A O 1
ATOM 3189 N N . TYR A 1 422 ? 0.738 -1.112 37.383 1.00 92.00 422 TYR A N 1
ATOM 3190 C CA . TYR A 1 422 ? 1.118 -0.440 36.142 1.00 92.00 422 TYR A CA 1
ATOM 3191 C C . TYR A 1 422 ? 2.527 0.163 36.229 1.00 92.00 422 TYR A C 1
ATOM 3193 O O . TYR A 1 422 ? 3.375 -0.164 35.404 1.00 92.00 422 TYR A O 1
ATOM 3201 N N . ARG A 1 423 ? 2.827 0.948 37.278 1.00 93.75 423 ARG A N 1
ATOM 3202 C CA . ARG A 1 423 ? 4.158 1.548 37.474 1.00 93.75 423 ARG A CA 1
ATOM 3203 C C . ARG A 1 423 ? 5.258 0.491 37.537 1.00 93.75 423 ARG A C 1
ATOM 3205 O O . ARG A 1 423 ? 6.265 0.633 36.855 1.00 93.75 423 ARG A O 1
ATOM 3212 N N . GLN A 1 424 ? 5.060 -0.571 38.315 1.00 93.12 424 GLN A N 1
ATOM 3213 C CA . GLN A 1 424 ? 6.055 -1.641 38.454 1.00 93.12 424 GLN A CA 1
ATOM 3214 C C . GLN A 1 424 ? 6.365 -2.313 37.110 1.00 93.12 424 GLN A C 1
ATOM 3216 O O . GLN A 1 424 ? 7.527 -2.566 36.793 1.00 93.12 424 GLN A O 1
ATOM 3221 N N . SER A 1 425 ? 5.329 -2.553 36.304 1.00 93.19 425 SER A N 1
ATOM 3222 C CA . SER A 1 425 ? 5.461 -3.183 34.987 1.00 93.19 425 SER A CA 1
ATOM 3223 C C . SER A 1 425 ? 6.172 -2.266 33.989 1.00 93.19 425 SER A C 1
ATOM 3225 O O . SER A 1 425 ? 7.137 -2.685 33.345 1.00 93.19 425 SER A O 1
ATOM 3227 N N . VAL A 1 426 ? 5.744 -1.002 33.898 1.00 94.19 426 VAL A N 1
ATOM 3228 C CA . VAL A 1 426 ? 6.326 -0.018 32.973 1.00 94.19 426 VAL A CA 1
ATOM 3229 C C . VAL A 1 426 ? 7.776 0.281 33.333 1.00 94.19 426 VAL A C 1
ATOM 3231 O O . VAL A 1 426 ? 8.617 0.319 32.437 1.00 94.19 426 VAL A O 1
ATOM 3234 N N . GLU A 1 427 ? 8.110 0.428 34.618 1.00 94.69 427 GLU A N 1
ATOM 3235 C CA . GLU A 1 427 ? 9.497 0.648 35.036 1.00 94.69 427 GLU A CA 1
ATOM 3236 C C . GLU A 1 427 ? 10.398 -0.531 34.661 1.00 94.69 427 GLU A C 1
ATOM 3238 O O . GLU A 1 427 ? 11.484 -0.313 34.126 1.00 94.69 427 GLU A O 1
ATOM 3243 N N . ALA A 1 428 ? 9.948 -1.769 34.888 1.00 94.06 428 ALA A N 1
ATOM 3244 C CA . ALA A 1 428 ? 10.732 -2.960 34.575 1.00 94.06 428 ALA A CA 1
ATOM 3245 C C . ALA A 1 428 ? 11.014 -3.083 33.067 1.00 94.06 428 ALA A C 1
ATOM 3247 O O . ALA A 1 428 ? 12.167 -3.262 32.663 1.00 94.06 428 ALA A O 1
ATOM 3248 N N . ILE A 1 429 ? 9.978 -2.943 32.232 1.00 94.50 429 ILE A N 1
ATOM 3249 C CA . ILE A 1 429 ? 10.102 -3.047 30.771 1.00 94.50 429 ILE A CA 1
ATOM 3250 C C . ILE A 1 429 ? 10.943 -1.891 30.223 1.00 94.50 429 ILE A C 1
ATOM 3252 O O . ILE A 1 429 ? 11.896 -2.116 29.475 1.00 94.50 429 ILE A O 1
ATOM 3256 N N . THR A 1 430 ? 10.631 -0.657 30.620 1.00 95.88 430 THR A N 1
ATOM 3257 C CA . THR A 1 430 ? 11.296 0.545 30.098 1.00 95.88 430 THR A CA 1
ATOM 3258 C C . THR A 1 430 ? 12.762 0.600 30.517 1.00 95.88 430 THR A C 1
ATOM 3260 O O . THR A 1 430 ? 13.615 0.920 29.692 1.00 95.88 430 THR A O 1
ATOM 3263 N N . ALA A 1 431 ? 13.100 0.221 31.755 1.00 96.12 431 ALA A N 1
ATOM 3264 C CA . ALA A 1 431 ? 14.493 0.175 32.204 1.00 96.12 431 ALA A CA 1
ATOM 3265 C C . ALA A 1 431 ? 15.312 -0.882 31.451 1.00 96.12 431 ALA A C 1
ATOM 3267 O O . ALA A 1 431 ? 16.459 -0.620 31.082 1.00 96.12 431 ALA A O 1
ATOM 3268 N N . HIS A 1 432 ? 14.729 -2.054 31.180 1.00 95.94 432 HIS A N 1
ATOM 3269 C CA . HIS A 1 432 ? 15.384 -3.076 30.366 1.00 95.94 432 HIS A CA 1
ATOM 3270 C C . HIS A 1 432 ? 15.630 -2.583 28.933 1.00 95.94 432 HIS A C 1
ATOM 3272 O O . HIS A 1 432 ? 16.761 -2.642 28.450 1.00 95.94 432 HIS A O 1
ATOM 3278 N N . ARG A 1 433 ? 14.600 -2.038 28.274 1.00 96.81 433 ARG A N 1
ATOM 3279 C CA . ARG A 1 433 ? 14.707 -1.526 26.899 1.00 96.81 433 ARG A CA 1
ATOM 3280 C C . ARG A 1 433 ? 15.683 -0.351 26.785 1.00 96.81 433 ARG A C 1
ATOM 3282 O O . ARG A 1 433 ? 16.466 -0.310 25.839 1.00 96.81 433 ARG A O 1
ATOM 3289 N N . LEU A 1 434 ? 15.694 0.557 27.763 1.00 96.94 434 LEU A N 1
ATOM 3290 C CA . LEU A 1 434 ? 16.660 1.658 27.841 1.00 96.94 434 LEU A CA 1
ATOM 3291 C C . LEU A 1 434 ? 18.096 1.140 27.934 1.00 96.94 434 LEU A C 1
ATOM 3293 O O . LEU A 1 434 ? 18.960 1.618 27.202 1.00 96.94 434 LEU A O 1
ATOM 3297 N N . LYS A 1 435 ? 18.341 0.142 28.790 1.00 97.44 435 LYS A N 1
ATOM 3298 C CA . LYS A 1 435 ? 19.661 -0.480 28.921 1.00 97.44 435 LYS A CA 1
ATOM 3299 C C . LYS A 1 435 ? 20.134 -1.063 27.586 1.00 97.44 435 LYS A C 1
ATOM 3301 O O . LYS A 1 435 ? 21.246 -0.768 27.161 1.00 97.44 435 LYS A O 1
ATOM 3306 N N . VAL A 1 436 ? 19.274 -1.815 26.894 1.00 96.19 436 VAL A N 1
ATOM 3307 C CA . VAL A 1 436 ? 19.594 -2.380 25.570 1.00 96.19 436 VAL A CA 1
ATOM 3308 C C . VAL A 1 436 ? 19.903 -1.275 24.553 1.00 96.19 436 VAL A C 1
ATOM 3310 O O . VAL A 1 436 ? 20.906 -1.352 23.848 1.00 96.19 436 VAL A O 1
ATOM 3313 N N . ALA A 1 437 ? 19.094 -0.214 24.503 1.00 94.25 437 ALA A N 1
ATOM 3314 C CA . ALA A 1 437 ? 19.324 0.903 23.586 1.00 94.25 437 ALA A CA 1
ATOM 3315 C C . ALA A 1 437 ? 20.638 1.656 23.880 1.00 94.25 437 ALA A C 1
ATOM 3317 O O . ALA A 1 437 ? 21.277 2.162 22.960 1.00 94.25 437 ALA A O 1
ATOM 3318 N N . GLN A 1 438 ? 21.069 1.725 25.143 1.00 95.19 438 GLN A N 1
ATOM 3319 C CA . GLN A 1 438 ? 22.332 2.356 25.540 1.00 95.19 438 GLN A CA 1
ATOM 3320 C C . GLN A 1 438 ? 23.557 1.488 25.225 1.00 95.19 438 GLN A C 1
ATOM 3322 O O . GLN A 1 438 ? 24.561 2.025 24.761 1.00 95.19 438 GLN A O 1
ATOM 3327 N N . GLU A 1 439 ? 23.476 0.174 25.446 1.00 96.12 439 GLU A N 1
ATOM 3328 C CA . GLU A 1 439 ? 24.598 -0.766 25.277 1.00 96.12 439 GLU A CA 1
ATOM 3329 C C . GLU A 1 439 ? 24.903 -1.104 23.808 1.00 96.12 439 GLU A C 1
ATOM 3331 O O . GLU A 1 439 ? 26.028 -1.490 23.491 1.00 96.12 439 GLU A O 1
ATOM 3336 N N . HIS A 1 440 ? 23.934 -0.937 22.905 1.00 91.75 440 HIS A N 1
ATOM 3337 C CA . HIS A 1 440 ? 24.074 -1.286 21.490 1.00 91.75 440 HIS A CA 1
ATOM 3338 C C . HIS A 1 440 ? 23.897 -0.059 20.593 1.00 91.75 440 HIS A C 1
ATOM 3340 O O . HIS A 1 440 ? 22.947 0.698 20.768 1.00 91.75 440 HIS A O 1
ATOM 3346 N N . GLU A 1 441 ? 24.802 0.143 19.630 1.00 85.56 441 GLU A N 1
ATOM 3347 C CA . GLU A 1 441 ? 24.704 1.220 18.627 1.00 85.56 441 GLU A CA 1
ATOM 3348 C C . GLU A 1 441 ? 23.937 0.792 17.367 1.00 85.56 441 GLU A C 1
ATOM 3350 O O . GLU A 1 441 ? 23.272 1.620 16.750 1.00 85.56 441 GLU A O 1
ATOM 3355 N N . ASP A 1 442 ? 24.000 -0.496 17.019 1.00 81.62 442 ASP A N 1
ATOM 3356 C CA . ASP A 1 442 ? 23.357 -1.076 15.837 1.00 81.62 442 ASP A CA 1
ATOM 3357 C C . ASP A 1 442 ? 21.839 -1.283 16.049 1.00 81.62 442 ASP A C 1
ATOM 3359 O O . ASP A 1 442 ? 21.456 -2.036 16.956 1.00 81.62 442 ASP A O 1
ATOM 3363 N N . PRO A 1 443 ? 20.964 -0.678 15.216 1.00 81.94 443 PRO A N 1
ATOM 3364 C CA . PRO A 1 443 ? 19.516 -0.861 15.295 1.00 81.94 443 PRO A CA 1
ATOM 3365 C C . PRO A 1 443 ? 19.062 -2.321 15.228 1.00 81.94 443 PRO A C 1
ATOM 3367 O O . PRO A 1 443 ? 18.239 -2.736 16.043 1.00 81.94 443 PRO A O 1
ATOM 3370 N N . ALA A 1 444 ? 19.655 -3.138 14.353 1.00 79.00 444 ALA A N 1
ATOM 3371 C CA . ALA A 1 444 ? 19.241 -4.533 14.182 1.00 79.00 444 ALA A CA 1
ATOM 3372 C C . ALA A 1 444 ? 19.526 -5.391 15.431 1.00 79.00 444 ALA A C 1
ATOM 3374 O O . ALA A 1 444 ? 18.805 -6.348 15.741 1.00 79.00 444 ALA A O 1
ATOM 3375 N N . ALA A 1 445 ? 20.583 -5.059 16.180 1.00 84.19 445 ALA A N 1
ATOM 3376 C CA . ALA A 1 445 ? 20.876 -5.687 17.464 1.00 84.19 445 ALA A CA 1
ATOM 3377 C C . ALA A 1 445 ? 19.846 -5.289 18.534 1.00 84.19 445 ALA A C 1
ATOM 3379 O O . ALA A 1 445 ? 19.369 -6.157 19.271 1.00 84.19 445 ALA A O 1
ATOM 3380 N N . ILE A 1 446 ? 19.471 -4.006 18.587 1.00 88.94 446 ILE A N 1
ATOM 3381 C CA . ILE A 1 446 ? 18.453 -3.481 19.511 1.00 88.94 446 ILE A CA 1
ATOM 3382 C C . ILE A 1 446 ? 17.103 -4.167 19.263 1.00 88.94 446 ILE A C 1
ATOM 3384 O O . ILE A 1 446 ? 16.486 -4.664 20.206 1.00 88.94 446 ILE A O 1
ATOM 3388 N N . GLU A 1 447 ? 16.674 -4.256 18.004 1.00 89.62 447 GLU A N 1
ATOM 3389 C CA . GLU A 1 447 ? 15.416 -4.895 17.591 1.00 89.62 447 GLU A CA 1
ATOM 3390 C C . GLU A 1 447 ? 15.330 -6.350 18.050 1.00 89.62 447 GLU A C 1
ATOM 3392 O O . GLU A 1 447 ? 14.335 -6.772 18.641 1.00 89.62 447 GLU A O 1
ATOM 3397 N N . ARG A 1 448 ? 16.404 -7.118 17.839 1.00 88.56 448 ARG A N 1
ATOM 3398 C CA . ARG A 1 448 ? 16.464 -8.534 18.216 1.00 88.56 448 ARG A CA 1
ATOM 3399 C C . ARG A 1 448 ? 16.428 -8.741 19.726 1.00 88.56 448 ARG A C 1
ATOM 3401 O O . ARG A 1 448 ? 15.796 -9.685 20.192 1.00 88.56 448 ARG A O 1
ATOM 3408 N N . LEU A 1 449 ? 17.140 -7.901 20.475 1.00 90.81 449 LEU A N 1
ATOM 3409 C CA . LEU A 1 449 ? 17.245 -8.020 21.929 1.00 90.81 449 LEU A CA 1
ATOM 3410 C C . LEU A 1 449 ? 15.965 -7.570 22.636 1.00 90.81 449 LEU A C 1
ATOM 3412 O O . LEU A 1 449 ? 15.583 -8.177 23.633 1.00 90.81 449 LEU A O 1
ATOM 3416 N N . ILE A 1 450 ? 15.294 -6.540 22.116 1.00 92.56 450 ILE A N 1
ATOM 3417 C CA . ILE A 1 450 ? 14.016 -6.065 22.658 1.00 92.56 450 ILE A CA 1
ATOM 3418 C C . ILE A 1 450 ? 12.850 -6.947 22.190 1.00 92.56 450 ILE A C 1
ATOM 3420 O O . ILE A 1 450 ? 11.901 -7.145 22.949 1.00 92.56 450 ILE A O 1
ATOM 3424 N N . GLY A 1 451 ? 12.904 -7.482 20.966 1.00 85.62 451 GLY A N 1
ATOM 3425 C CA . GLY A 1 451 ? 11.877 -8.371 20.419 1.00 85.62 451 GLY A CA 1
ATOM 3426 C C . GLY A 1 451 ? 10.518 -7.691 20.225 1.00 85.62 451 GLY A C 1
ATOM 3427 O O . GLY A 1 451 ? 9.488 -8.307 20.482 1.00 85.62 451 GLY A O 1
ATOM 3428 N N . GLY A 1 452 ? 10.512 -6.415 19.826 1.00 79.00 452 GLY A N 1
ATOM 3429 C CA . GLY A 1 452 ? 9.308 -5.576 19.752 1.00 79.00 452 GLY A CA 1
ATOM 3430 C C . GLY A 1 452 ? 9.051 -4.932 18.391 1.00 79.00 452 GLY A C 1
ATOM 3431 O O . GLY A 1 452 ? 8.347 -3.929 18.354 1.00 79.00 452 GLY A O 1
ATOM 3432 N N . GLY A 1 453 ? 9.616 -5.484 17.315 1.00 84.25 453 GLY A N 1
ATOM 3433 C CA . GLY A 1 453 ? 9.506 -4.925 15.967 1.00 84.25 453 GLY A CA 1
ATOM 3434 C C . GLY A 1 453 ? 10.739 -4.130 15.542 1.00 84.25 453 GLY A C 1
ATOM 3435 O O . GLY A 1 453 ? 11.798 -4.266 16.163 1.00 84.25 453 GLY A O 1
ATOM 3436 N N . GLN A 1 454 ? 10.599 -3.336 14.480 1.00 82.19 454 GLN A N 1
ATOM 3437 C CA . GLN A 1 454 ? 11.676 -2.465 13.986 1.00 82.19 454 GLN A CA 1
ATOM 3438 C C . GLN A 1 454 ? 11.939 -1.294 14.942 1.00 82.19 454 GLN A C 1
ATOM 3440 O O . GLN A 1 454 ? 11.073 -0.926 15.744 1.00 82.19 454 GLN A O 1
ATOM 3445 N N . ILE A 1 455 ? 13.121 -0.678 14.873 1.00 85.94 455 ILE A N 1
ATOM 3446 C CA . ILE A 1 455 ? 13.503 0.387 15.810 1.00 85.94 455 ILE A CA 1
ATOM 3447 C C . ILE A 1 455 ? 12.548 1.589 15.755 1.00 85.94 455 ILE A C 1
ATOM 3449 O O . ILE A 1 455 ? 12.261 2.189 16.792 1.00 85.94 455 ILE A O 1
ATOM 3453 N N . GLU A 1 456 ? 11.984 1.910 14.591 1.00 81.75 456 GLU A N 1
ATOM 3454 C CA . GLU A 1 456 ? 10.965 2.950 14.450 1.00 81.75 456 GLU A CA 1
ATOM 3455 C C . GLU A 1 456 ? 9.627 2.566 15.105 1.00 81.75 456 GLU A C 1
ATOM 3457 O O . GLU A 1 456 ? 8.961 3.428 15.680 1.00 81.75 456 GLU A O 1
ATOM 3462 N N . GLU A 1 457 ? 9.252 1.283 15.114 1.00 82.88 457 GLU A N 1
ATOM 3463 C CA . GLU A 1 457 ? 8.058 0.808 15.831 1.00 82.88 457 GLU A CA 1
ATOM 3464 C C . GLU A 1 457 ? 8.269 0.903 17.341 1.00 82.88 457 GLU A C 1
ATOM 3466 O O . GLU A 1 457 ? 7.356 1.275 18.078 1.00 82.88 457 GLU A O 1
ATOM 3471 N N . LEU A 1 458 ? 9.489 0.622 17.809 1.00 90.88 458 LEU A N 1
ATOM 3472 C CA . LEU A 1 458 ? 9.862 0.801 19.210 1.00 90.88 458 LEU A CA 1
ATOM 3473 C C . LEU A 1 458 ? 9.781 2.271 19.635 1.00 90.88 458 LEU A C 1
ATOM 3475 O O . LEU A 1 458 ? 9.362 2.549 20.759 1.00 90.88 458 LEU A O 1
ATOM 3479 N N . VAL A 1 459 ? 10.147 3.207 18.751 1.00 89.81 459 VAL A N 1
ATOM 3480 C CA . VAL A 1 459 ? 9.965 4.646 18.997 1.00 89.81 459 VAL A CA 1
ATOM 3481 C C . VAL A 1 459 ? 8.480 4.975 19.123 1.00 89.81 459 VAL A C 1
ATOM 3483 O O . VAL A 1 459 ? 8.096 5.596 20.112 1.00 89.81 459 VAL A O 1
ATOM 3486 N N . GLY A 1 460 ? 7.638 4.503 18.198 1.00 88.38 460 GLY A N 1
ATOM 3487 C CA . GLY A 1 460 ? 6.185 4.694 18.276 1.00 88.38 460 GLY A CA 1
ATOM 3488 C C . GLY A 1 460 ? 5.584 4.152 19.579 1.00 88.38 460 GLY A C 1
ATOM 3489 O O . GLY A 1 460 ? 4.886 4.876 20.286 1.00 88.38 460 GLY A O 1
ATOM 3490 N N . GLN A 1 461 ? 5.952 2.926 19.968 1.00 92.38 461 GLN A N 1
ATOM 3491 C CA . GLN A 1 461 ? 5.543 2.325 21.246 1.00 92.38 461 GLN A CA 1
ATOM 3492 C C . GLN A 1 461 ? 5.960 3.176 22.452 1.00 92.38 461 GLN A C 1
ATOM 3494 O O . GLN A 1 461 ? 5.191 3.327 23.398 1.00 92.38 461 GLN A O 1
ATOM 3499 N N . ALA A 1 462 ? 7.177 3.728 22.441 1.00 93.62 462 ALA A N 1
ATOM 3500 C CA . ALA A 1 462 ? 7.668 4.569 23.528 1.00 93.62 462 ALA A CA 1
ATOM 3501 C C . ALA A 1 462 ? 6.904 5.905 23.622 1.00 93.62 462 ALA A C 1
ATOM 3503 O O . ALA A 1 462 ? 6.650 6.394 24.726 1.00 93.62 462 ALA A O 1
ATOM 3504 N N . GLU A 1 463 ? 6.504 6.486 22.487 1.00 91.44 463 GLU A N 1
ATOM 3505 C CA . GLU A 1 463 ? 5.662 7.689 22.451 1.00 91.44 463 GLU A CA 1
ATOM 3506 C C . GLU A 1 463 ? 4.241 7.417 22.951 1.00 91.44 463 GLU A C 1
ATOM 3508 O O . GLU A 1 463 ? 3.696 8.212 23.723 1.00 91.44 463 GLU A O 1
ATOM 3513 N N . ASP A 1 464 ? 3.653 6.287 22.561 1.00 91.88 464 ASP A N 1
ATOM 3514 C CA . ASP A 1 464 ? 2.331 5.874 23.030 1.00 91.88 464 ASP A CA 1
ATOM 3515 C C . ASP A 1 464 ? 2.324 5.580 24.530 1.00 91.88 464 ASP A C 1
ATOM 3517 O O . ASP A 1 464 ? 1.419 6.034 25.235 1.00 91.88 464 ASP A O 1
ATOM 3521 N N . GLU A 1 465 ? 3.364 4.924 25.048 1.00 95.19 465 GLU A N 1
ATOM 3522 C CA . GLU A 1 465 ? 3.519 4.708 26.488 1.00 95.19 465 GLU A CA 1
ATOM 3523 C C . GLU A 1 465 ? 3.587 6.046 27.236 1.00 95.19 465 GLU A C 1
ATOM 3525 O O . GLU A 1 465 ? 2.901 6.233 28.236 1.00 95.19 465 GLU A O 1
ATOM 3530 N N . MET A 1 466 ? 4.328 7.036 26.728 1.00 90.75 466 MET A N 1
ATOM 3531 C CA . MET A 1 466 ? 4.375 8.373 27.335 1.00 90.75 466 MET A CA 1
ATOM 3532 C C . MET A 1 466 ? 2.989 9.039 27.407 1.00 90.75 466 MET A C 1
ATOM 3534 O O . MET A 1 466 ? 2.630 9.658 28.419 1.00 90.75 466 MET A O 1
ATOM 3538 N N . ARG A 1 467 ? 2.187 8.913 26.340 1.00 92.44 467 ARG A N 1
ATOM 3539 C CA . ARG A 1 467 ? 0.798 9.406 26.319 1.00 92.44 467 ARG A CA 1
ATOM 3540 C C . ARG A 1 467 ? -0.053 8.658 27.342 1.00 92.44 467 ARG A C 1
ATOM 3542 O O . ARG A 1 467 ? -0.810 9.291 28.083 1.00 92.44 467 ARG A O 1
ATOM 3549 N N . LEU A 1 468 ? 0.101 7.337 27.416 1.00 92.62 468 LEU A N 1
ATOM 3550 C CA . LEU A 1 468 ? -0.629 6.486 28.348 1.00 92.62 468 LEU A CA 1
ATOM 3551 C C . LEU A 1 468 ? -0.302 6.825 29.802 1.00 92.62 468 LEU A C 1
ATOM 3553 O O . LEU A 1 468 ? -1.227 6.947 30.596 1.00 92.62 468 LEU A O 1
ATOM 3557 N N . VAL A 1 469 ? 0.960 7.074 30.153 1.00 93.69 469 VAL A N 1
ATOM 3558 C CA . VAL A 1 469 ? 1.360 7.467 31.518 1.00 93.69 469 VAL A CA 1
ATOM 3559 C C . VAL A 1 469 ? 0.598 8.706 31.985 1.00 93.69 469 VAL A C 1
ATOM 3561 O O . VAL A 1 469 ? 0.120 8.754 33.120 1.00 93.69 469 VAL A O 1
ATOM 3564 N N . SER A 1 470 ? 0.421 9.691 31.101 1.00 91.00 470 SER A N 1
ATOM 3565 C CA . SER A 1 470 ? -0.349 10.900 31.412 1.00 91.00 470 SER A CA 1
ATOM 3566 C C . SER A 1 470 ? -1.832 10.596 31.648 1.00 91.00 470 SER A C 1
ATOM 3568 O O . SER A 1 470 ? -2.419 11.123 32.593 1.00 91.00 470 SER A O 1
ATOM 3570 N N . ARG A 1 471 ? -2.426 9.707 30.843 1.00 92.50 471 ARG A N 1
ATOM 3571 C CA . ARG A 1 471 ? -3.819 9.261 31.012 1.00 92.50 471 ARG A CA 1
ATOM 3572 C C . ARG A 1 471 ? -4.016 8.412 32.258 1.00 92.50 471 ARG A C 1
ATOM 3574 O O . ARG A 1 471 ? -4.957 8.639 33.001 1.00 92.50 471 ARG A O 1
ATOM 3581 N N . MET A 1 472 ? -3.106 7.489 32.541 1.00 92.06 472 MET A N 1
ATOM 3582 C CA . MET A 1 472 ? -3.136 6.667 33.749 1.00 92.06 472 MET A CA 1
ATOM 3583 C C . MET A 1 472 ? -3.050 7.531 35.003 1.00 92.06 472 MET A C 1
ATOM 3585 O O . MET A 1 472 ? -3.734 7.245 35.984 1.00 92.06 472 MET A O 1
ATOM 3589 N N . ALA A 1 473 ? -2.258 8.608 34.956 1.00 90.88 473 ALA A N 1
ATOM 3590 C CA . ALA A 1 473 ? -2.192 9.579 36.037 1.00 90.88 473 ALA A CA 1
ATOM 3591 C C . ALA A 1 473 ? -3.517 10.322 36.260 1.00 90.88 473 ALA A C 1
ATOM 3593 O O . ALA A 1 473 ? -3.928 10.506 37.404 1.00 90.88 473 ALA A O 1
ATOM 3594 N N . GLU A 1 474 ? -4.192 10.707 35.177 1.00 92.06 474 GLU A N 1
ATOM 3595 C CA . GLU A 1 474 ? -5.515 11.340 35.203 1.00 92.06 474 GLU A CA 1
ATOM 3596 C C . GLU A 1 474 ? -6.599 10.379 35.718 1.00 92.06 474 GLU A C 1
ATOM 3598 O O . GLU A 1 474 ? -7.384 10.738 36.592 1.00 92.06 474 GLU A O 1
ATOM 3603 N N . TRP A 1 475 ? -6.615 9.143 35.216 1.00 90.38 475 TRP A N 1
ATOM 3604 C CA . TRP A 1 475 ? -7.630 8.136 35.536 1.00 90.38 475 TRP A CA 1
ATOM 3605 C C . TRP A 1 475 ? -7.452 7.497 36.908 1.00 90.38 475 TRP A C 1
ATOM 3607 O O . TRP A 1 475 ? -8.386 6.879 37.408 1.00 90.38 475 TRP A O 1
ATOM 3617 N N . ARG A 1 476 ? -6.254 7.603 37.500 1.00 89.06 476 ARG A N 1
ATOM 3618 C CA . ARG A 1 476 ? -5.911 7.024 38.809 1.00 89.06 476 ARG A CA 1
ATOM 3619 C C . ARG A 1 476 ? -6.326 5.553 38.906 1.00 89.06 476 ARG A C 1
ATOM 3621 O O . ARG A 1 476 ? -6.798 5.098 39.939 1.00 89.06 476 ARG A O 1
ATOM 3628 N N . ALA A 1 477 ? -6.099 4.786 37.837 1.00 79.69 477 ALA A N 1
ATOM 3629 C CA . ALA A 1 477 ? -6.569 3.401 37.677 1.00 79.69 477 ALA A CA 1
ATOM 3630 C C . ALA A 1 477 ? -6.004 2.393 38.708 1.00 79.69 477 ALA A C 1
ATOM 3632 O O . ALA A 1 477 ? -6.320 1.207 38.675 1.00 79.69 477 ALA A O 1
ATOM 3633 N N . TRP A 1 478 ? -5.130 2.849 39.607 1.00 84.31 478 TRP A N 1
ATOM 3634 C CA . TRP A 1 478 ? -4.633 2.106 40.764 1.00 84.31 478 TRP A CA 1
ATOM 3635 C C . TRP A 1 478 ? -5.510 2.269 42.015 1.00 84.31 478 TRP A C 1
ATOM 3637 O O . TRP A 1 478 ? -5.229 1.638 43.036 1.00 84.31 478 TRP A O 1
ATOM 3647 N N . GLU A 1 479 ? -6.515 3.140 41.980 1.00 86.12 479 GLU A N 1
ATOM 3648 C CA . GLU A 1 479 ? -7.466 3.332 43.070 1.00 86.12 479 GLU A CA 1
ATOM 3649 C C . GLU A 1 479 ? -8.588 2.284 43.010 1.00 86.12 479 GLU A C 1
ATOM 3651 O O . GLU A 1 479 ? -8.864 1.720 41.948 1.00 86.12 479 GLU A O 1
ATOM 3656 N N . PRO A 1 480 ? -9.218 1.960 44.154 1.00 80.44 480 PRO A N 1
ATOM 3657 C CA . PRO A 1 480 ? -10.372 1.071 44.169 1.00 80.44 480 PRO A CA 1
ATOM 3658 C C . PRO A 1 480 ? -11.500 1.601 43.276 1.00 80.44 480 PRO A C 1
ATOM 3660 O O . PRO A 1 480 ? -11.708 2.809 43.193 1.00 80.44 480 PRO A O 1
ATOM 3663 N N . LEU A 1 481 ? -12.248 0.688 42.652 1.00 77.19 481 LEU A N 1
ATOM 3664 C CA . LEU A 1 481 ? -13.432 1.035 41.864 1.00 77.19 481 LEU A CA 1
ATOM 3665 C C . LEU A 1 481 ? -14.439 1.818 42.721 1.00 77.19 481 LEU A C 1
ATOM 3667 O O . LEU A 1 481 ? -14.683 1.445 43.870 1.00 77.19 481 LEU A O 1
ATOM 3671 N N . GLU A 1 482 ? -15.053 2.855 42.142 1.00 75.06 482 GLU A N 1
ATOM 3672 C CA . GLU A 1 482 ? -16.141 3.604 42.791 1.00 75.06 482 GLU A CA 1
ATOM 3673 C C . GLU A 1 482 ? -17.325 2.687 43.124 1.00 75.06 482 GLU A C 1
ATOM 3675 O O . GLU A 1 482 ? -17.896 2.765 44.212 1.00 75.06 482 GLU A O 1
ATOM 3680 N N . GLU A 1 483 ? -17.636 1.758 42.217 1.00 79.25 483 GLU A N 1
ATOM 3681 C CA . GLU A 1 483 ? -18.592 0.682 42.444 1.00 79.25 483 GLU A CA 1
ATOM 3682 C C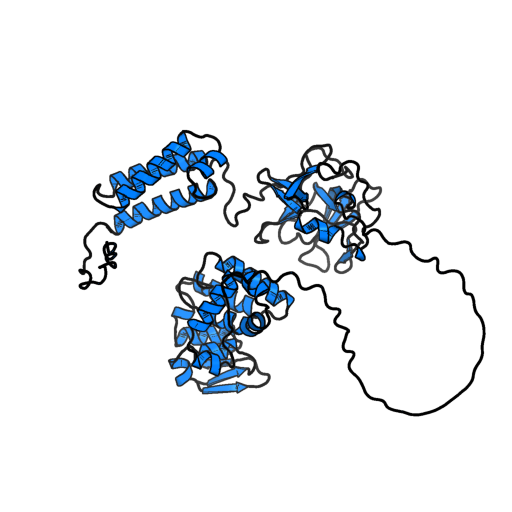 . GLU A 1 483 ? -17.852 -0.654 42.599 1.00 79.25 483 GLU A C 1
ATOM 3684 O O . GLU A 1 483 ? -17.129 -1.078 41.689 1.00 79.25 483 GLU A O 1
ATOM 3689 N N . PRO A 1 484 ? -18.006 -1.355 43.736 1.00 77.00 484 PRO A N 1
ATOM 3690 C CA . PRO A 1 484 ? -17.374 -2.648 43.915 1.00 77.00 484 PRO A CA 1
ATOM 3691 C C . PRO A 1 484 ? -17.934 -3.633 42.891 1.00 77.00 484 PRO A C 1
ATOM 3693 O O . PRO A 1 484 ? -19.145 -3.725 42.687 1.00 77.00 484 PRO A O 1
ATOM 3696 N N . ALA A 1 485 ? -17.043 -4.402 42.270 1.00 74.81 485 ALA A N 1
ATOM 3697 C CA . ALA A 1 485 ? -17.459 -5.413 41.317 1.00 74.81 485 ALA A CA 1
ATOM 3698 C C . ALA A 1 485 ? -18.449 -6.403 41.971 1.00 74.81 485 ALA A C 1
ATOM 3700 O O . ALA A 1 485 ? -18.211 -6.848 43.102 1.00 74.81 485 ALA A O 1
ATOM 3701 N N . PRO A 1 486 ? -19.530 -6.784 41.266 1.00 80.12 486 PRO A N 1
ATOM 3702 C CA . PRO A 1 486 ? -20.438 -7.834 41.687 1.00 80.12 486 PRO A CA 1
ATOM 3703 C C . PRO A 1 486 ? -19.701 -9.093 42.165 1.00 80.12 486 PRO A C 1
ATOM 3705 O O . PRO A 1 486 ? -18.668 -9.469 41.590 1.00 80.12 486 PRO A O 1
ATOM 3708 N N . PRO A 1 487 ? -20.232 -9.791 43.186 1.00 79.62 487 PRO A N 1
ATOM 3709 C CA . PRO A 1 487 ? -19.632 -11.023 43.676 1.00 79.62 487 PRO A CA 1
ATOM 3710 C C . PRO A 1 487 ? -19.388 -12.002 42.522 1.00 79.62 487 PRO A C 1
ATOM 3712 O O . PRO A 1 487 ? -20.303 -12.290 41.752 1.00 79.62 487 PRO A O 1
ATOM 3715 N N . ARG A 1 488 ? -18.165 -12.542 42.438 1.00 73.31 488 ARG A N 1
ATOM 3716 C CA . ARG A 1 488 ? -17.701 -13.525 41.435 1.00 73.31 488 ARG A CA 1
ATOM 3717 C C . ARG A 1 488 ? -17.427 -13.018 40.013 1.00 73.31 488 ARG A C 1
ATOM 3719 O O . ARG A 1 488 ? -16.967 -13.818 39.206 1.00 73.31 488 ARG A O 1
ATOM 3726 N N . GLN A 1 489 ? -17.613 -11.734 39.691 1.00 73.75 489 GLN A N 1
ATOM 3727 C CA . GLN A 1 489 ? -17.350 -11.229 38.328 1.00 73.75 489 GLN A CA 1
ATOM 3728 C C . GLN A 1 489 ? -15.885 -11.400 37.882 1.00 73.75 489 GLN A C 1
ATOM 3730 O O . GLN A 1 489 ? -15.622 -11.648 36.710 1.00 73.75 489 GLN A O 1
ATOM 3735 N N . TRP A 1 490 ? -14.939 -11.316 38.822 1.00 68.94 490 TRP A N 1
ATOM 3736 C CA . TRP A 1 490 ? -13.498 -11.456 38.566 1.00 68.94 490 TRP A CA 1
ATOM 3737 C C . TRP A 1 490 ? -12.878 -12.666 39.278 1.00 68.94 490 TRP A C 1
ATOM 3739 O O . TRP A 1 490 ? -11.661 -12.739 39.458 1.00 68.94 490 TRP A O 1
ATOM 3749 N N . GLU A 1 491 ? -13.700 -13.632 39.700 1.00 66.88 491 GLU A N 1
ATOM 3750 C CA . GLU A 1 491 ? -13.194 -14.929 40.152 1.00 66.88 491 GLU A CA 1
ATOM 3751 C C . GLU A 1 491 ? -12.780 -15.749 38.927 1.00 66.88 491 GLU A C 1
ATOM 3753 O O . GLU A 1 491 ? -13.568 -16.480 38.332 1.00 66.88 491 GLU A O 1
ATOM 3758 N N . TYR A 1 492 ? -11.515 -15.614 38.534 1.00 59.94 492 TYR A N 1
ATOM 3759 C CA . TYR A 1 492 ? -10.925 -16.461 37.503 1.00 59.94 492 TYR A CA 1
ATOM 3760 C C . TYR A 1 492 ? -10.994 -17.930 37.930 1.00 59.94 492 TYR A C 1
ATOM 3762 O O . TYR A 1 492 ? -10.760 -18.254 39.099 1.00 59.94 492 TYR A O 1
ATOM 3770 N N . PHE A 1 493 ? -11.297 -18.821 36.980 1.00 64.19 493 PHE A N 1
ATOM 3771 C CA . PHE A 1 493 ? -11.355 -20.263 37.208 1.00 64.19 493 PHE A CA 1
ATOM 3772 C C . PHE A 1 493 ? -10.082 -20.725 37.923 1.00 64.19 493 PHE A C 1
ATOM 3774 O O . PHE A 1 493 ? -9.001 -20.777 37.331 1.00 64.19 493 PHE A O 1
ATOM 3781 N N . LYS A 1 494 ? -10.195 -21.051 39.215 1.00 60.81 494 LYS A N 1
ATOM 3782 C CA . LYS A 1 494 ? -9.095 -21.675 39.946 1.00 60.81 494 LYS A CA 1
ATOM 3783 C C . LYS A 1 494 ? -8.807 -22.990 39.233 1.00 60.81 494 LYS A C 1
ATOM 3785 O O . LYS A 1 494 ? -9.681 -23.853 39.168 1.00 60.81 494 LYS A O 1
ATOM 3790 N N . LYS A 1 495 ? -7.606 -23.121 38.662 1.00 50.28 495 LYS A N 1
ATOM 3791 C CA . LYS A 1 495 ? -7.129 -24.390 38.106 1.00 50.28 495 LYS A CA 1
ATOM 3792 C C . LYS A 1 495 ? -7.316 -25.440 39.198 1.00 50.28 495 LYS A C 1
ATOM 3794 O O . LYS A 1 495 ? -6.775 -25.271 40.292 1.00 50.28 495 LYS A O 1
ATOM 3799 N N . ALA A 1 496 ? -8.123 -26.464 38.926 1.00 53.53 496 ALA A N 1
ATOM 3800 C CA . ALA A 1 496 ? -8.232 -27.594 39.833 1.00 53.53 496 ALA A CA 1
ATOM 3801 C C . ALA A 1 496 ? -6.809 -28.124 40.087 1.00 53.53 496 ALA A C 1
ATOM 3803 O O . ALA A 1 496 ? -6.020 -28.185 39.134 1.00 53.53 496 ALA A O 1
ATOM 3804 N N . PRO A 1 497 ? -6.446 -28.431 41.345 1.00 57.97 497 PRO A N 1
ATOM 3805 C CA . PRO A 1 497 ? -5.153 -29.031 41.622 1.00 57.97 497 PRO A CA 1
ATOM 3806 C C . PRO A 1 497 ? -5.013 -30.307 40.779 1.00 57.97 497 PRO A C 1
ATOM 3808 O O . PRO A 1 497 ? -6.021 -30.984 40.545 1.00 57.97 497 PRO A O 1
ATOM 3811 N N . PRO A 1 498 ? -3.806 -30.613 40.273 1.00 53.66 498 PRO A N 1
ATOM 3812 C CA . PRO A 1 498 ? -3.585 -31.851 39.546 1.00 53.66 498 PRO A CA 1
ATOM 3813 C C . PRO A 1 498 ? -4.006 -33.010 40.452 1.00 53.66 498 PRO A C 1
ATOM 3815 O O . PRO A 1 498 ? -3.538 -33.112 41.583 1.00 53.66 498 PRO A O 1
ATOM 3818 N N . THR A 1 499 ? -4.950 -33.821 39.980 1.00 60.75 499 THR A N 1
ATOM 3819 C CA . THR A 1 499 ? -5.309 -35.085 40.622 1.00 60.75 499 THR A CA 1
ATOM 3820 C C . THR A 1 499 ? -4.060 -35.956 40.677 1.00 60.75 499 THR A C 1
ATOM 3822 O O . THR A 1 499 ? -3.488 -36.235 39.621 1.00 60.75 499 THR A O 1
ATOM 3825 N N . GLU A 1 500 ? -3.637 -36.293 41.898 1.00 53.19 500 GLU A N 1
ATOM 3826 C CA . GLU A 1 500 ? -2.536 -37.221 42.197 1.00 53.19 500 GLU A CA 1
ATOM 3827 C C . GLU A 1 500 ? -2.764 -38.621 41.620 1.00 53.19 500 GLU A C 1
ATOM 3829 O O . GLU A 1 500 ? -3.936 -39.074 41.587 1.00 53.19 500 GLU A O 1
#

InterPro domains:
  IPR002547 tRNA-binding domain [PF01588] (228-323)
  IPR002547 tRNA-binding domain [PS50886] (222-325)
  IPR006806 NADH dehydrogenase [ubiquinone] 1 alpha subcomplex subunit 5 [PF04716] (390-457)
  IPR012340 Nucleic acid-binding, OB-fold [G3DSA:2.40.50.140] (218-391)
  IPR012340 Nucleic acid-binding, OB-fold [SSF50249] (224-364)
  IPR036282 Glutathione S-transferase, C-terminal domain superfamily [SSF47616] (49-152)
  IPR053836 Nuclear-export cofactor Arc1-like, N-terminal domain [PF21972] (71-151)

Organism: NCBI:txid2761396

Radius of gyration: 31.44 Å; chains: 1; bounding box: 73×58×106 Å

Sequence (500 aa):
MSAFIASNDVALKLLVASIPRASAELAVDAVSDQLSRLDLDGQRAEGTNSVAQLLAAKYDQGLAGADDVARAEVSQWMTMSARHGPAERQLFAQTIDGHLAQRTFLVGELLTLADIVTFGNVHAYMESLSAQKRFGLRNFSRWFDLVQHSLAADALAKAGLALVGIDLNAPKAQPAAAPKDKAAPKDRAPKEAAGEPGQAKGDKKDKKDKKQPAPKEEPKIVPSMIDLRVGRIGEVEKHPDADSLYVEKIDAGEAEPRTVVSGLVRFIPIEQMRDRDVVLVCNLKPAKMRGVTSYAMVLCATSPDGATVEFVEPPAGSKPGDRVYFEGFESGVPEEQLKPKQKVFETIQPGLFTNDAREAGWFDADKRFHKLLVAGQPCTTATVTTGIVGLPVNPAARARLIELYTATLAEVRAKIPEKAVYRQSVEAITAHRLKVAQEHEDPAAIERLIGGGQIEELVGQAEDEMRLVSRMAEWRAWEPLEEPAPPRQWEYFKKAPPTE

Secondary structure (DSSP, 8-state):
-EEEEETT-HHHHHHHHHSHHHHHH-EEEEESSS--EEEETTEEEESHHHHHHHHHHHH-GGGG-SSHHHHHHHHHHHHHHT--SHHHHHHHHHHHHHHTTS-SSSSSSS--HHHHHHHHHHHHHHHHS-HHHHHHSHHHHHHHHHHHHHS-HHHHHHTTPPPP----SPPP--------------------------------------PPPPP-PPP---GGGS-EEEEEEEEEEE-TT-TT-EEEEEE-SSSSPEEEEES-TTTS-GGGTTT-EEEEE-SSPPEEETTEEE--EE-EEE-TTSS-EEE-BPPTT--TTPEEEETT-TT----SS--TTT-HHHHHGGGEEE-TT-BEEEE-TT--EEEEEETTEEPB-SS--SSSTT----TTHHHHHHHHHHHHHHHHHHHS-TT-HHHHHHHHHHHHHHHHHHH---HHHHHHHHTSSSHHHHHHHHHHHHHHHHHHHHHTTTSPPSSPPPTTTT---PPPPPP-